Protein AF-A0A8C2N306-F1 (afdb_monomer_lite)

Foldseek 3Di:
DDDDDDDDDDDDDDDDDDDDDDDDDDDDDDDDDDDDDDDDDDDDDDDDDDDDDDDDDDDDDDDDDDDDDDDDDDDDDDDDDDDDDDDDDDDDDDDDDDDDDDDDDDDDDDDDDDDDDDDDDDDDDDDDDDDDDDDDDDDDVVVVVVVVVVVVVVVVVVVVVVVVVVVVVVVVVVVVVVVVVVVVVVVVVVVVVVVVVVVVVVVVVVVVVVVVVVVVVVVVVVVVVVVVVVVVVVVVVVVVVVVVVVVVVVVVVVVVVVVVVVVVVVVVVVVVVVVVVVVVVVVVVVVVVVVVVVVVVVVVVVVVVVVVVVVVVVVVVVVVVCVVVVDDPPDDDDPDDDDDDDDDDDDDDDDDDDDDPVVPPPPPDDPDDPPVVVVVVVVVVVVVVVVVVVVVVVVVVVVCVVCVVPVVPPDDDDDDPVVVVVVVVVVVVVVVVVVVVVVVVVVVVVVVVVVVVVVVVVVVVVVVVVVVVVVVVVVVVVVVVVVVVVVVVVVVVVVVVVVVVVVVVVVVVVVVVVVVVVVVVVD

Radius of gyration: 73.69 Å; chains: 1; bounding box: 171×88×227 Å

pLDDT: mean 71.67, std 28.39, range [26.41, 98.62]

InterPro domains:
  IPR019139 Leucine-rich repeat flightless-interacting protein 1/2 [PF09738] (101-262)
  IPR019139 Leucine-rich repeat flightless-interacting protein 1/2 [PF09738] (288-447)
  IPR019139 Leucine-rich repeat flightless-interacting protein 1/2 [PTHR19212] (65-523)

Secondary structure (DSSP, 8-state):
------------------------------------------------------------------------------------------------------------------------------------------SSHHHHHHHHHHHHHHHHHHHHHHHHHHHHHHHHHHHHHHHHHHHHHHHHHHHHHHHHHHHHHHHHHHHHHHHHHHHHHHHHHHHHHHHHHHHHHHHHHHHHHHHHHHHHHHHHHHHHHHHHHHHHHHHHHHHHHHHHHHHHHHHHHHHHHHHHHHHHHHHHHHHHHHHHHHHHHHHHHHHHHHHHTT-----------------------------TTSSSSSSSS--S-SHHHHHHHHHHHHHHHHHHHHHHHHHHHHHHHTTGGGT---S---SSHHHHHHHHHHHHHHHHHHHHHHHHHHHHHHHHHHHHHHHHHHHHHHHHHHHHHHHHHHHHHHHHHHHHHHHHHHHHHHHHHHHHHHHHHHHHHHHHHHHHHHHHTT-

Organism: Cricetulus griseus (NCBI:txid10029)

Structure (mmCIF, N/CA/C/O backbone):
data_AF-A0A8C2N306-F1
#
_entry.id   AF-A0A8C2N306-F1
#
loop_
_atom_site.group_PDB
_atom_site.id
_atom_site.type_symbol
_atom_site.label_atom_id
_atom_site.label_alt_id
_atom_site.label_comp_id
_atom_site.label_asym_id
_atom_site.label_entity_id
_atom_site.label_seq_id
_atom_site.pdbx_PDB_ins_code
_atom_site.Cartn_x
_atom_site.Cartn_y
_atom_site.Cartn_z
_atom_site.occupancy
_atom_site.B_iso_or_equiv
_atom_site.auth_seq_id
_atom_site.auth_comp_id
_atom_site.auth_asym_id
_atom_site.auth_atom_id
_atom_site.pdbx_PDB_model_num
ATOM 1 N N . THR A 1 1 ? -44.919 -49.847 46.554 1.00 37.59 1 THR A N 1
ATOM 2 C CA . THR A 1 1 ? -45.027 -50.604 45.288 1.00 37.59 1 THR A CA 1
ATOM 3 C C . THR A 1 1 ? -43.880 -50.154 44.394 1.00 37.59 1 THR A C 1
ATOM 5 O O . THR A 1 1 ? -44.003 -49.115 43.768 1.00 37.59 1 THR A O 1
ATOM 8 N N . ASN A 1 2 ? -42.654 -50.628 44.665 1.00 35.97 2 ASN A N 1
ATOM 9 C CA . ASN A 1 2 ? -41.952 -51.796 44.065 1.00 35.97 2 ASN A CA 1
ATOM 10 C C . ASN A 1 2 ? -41.670 -51.593 42.561 1.00 35.97 2 ASN A C 1
ATOM 12 O O . ASN A 1 2 ? -42.627 -51.351 41.838 1.00 35.97 2 ASN A O 1
ATOM 16 N N . GLY A 1 3 ? -40.448 -51.705 42.016 1.00 36.12 3 GLY A N 1
ATOM 17 C CA . GLY A 1 3 ? -39.119 -52.139 42.513 1.00 36.12 3 GLY A CA 1
ATOM 18 C C . GLY A 1 3 ? -37.991 -51.289 41.874 1.00 36.12 3 GLY A C 1
ATOM 19 O O . GLY A 1 3 ? -38.283 -50.514 40.968 1.00 36.12 3 GLY A O 1
ATOM 20 N N . TYR A 1 4 ? -36.759 -51.203 42.407 1.00 38.91 4 TYR A N 1
ATOM 21 C CA . TYR A 1 4 ? -35.703 -52.243 42.530 1.00 38.91 4 TYR A CA 1
ATOM 22 C C . TYR A 1 4 ? -35.424 -52.911 41.166 1.00 38.91 4 TYR A C 1
ATOM 24 O O . TYR A 1 4 ? -36.363 -53.382 40.537 1.00 38.91 4 TYR A O 1
ATOM 32 N N . ASP A 1 5 ? -34.220 -52.863 40.584 1.00 44.38 5 ASP A N 1
ATOM 33 C CA . ASP A 1 5 ? -32.917 -53.206 41.169 1.00 44.38 5 ASP A CA 1
ATOM 34 C C . ASP A 1 5 ? -31.760 -52.262 40.795 1.00 44.38 5 ASP A C 1
ATOM 36 O O . ASP A 1 5 ? -31.723 -51.661 39.721 1.00 44.38 5 ASP A O 1
ATOM 40 N N . GLY A 1 6 ? -30.785 -52.185 41.703 1.00 40.41 6 GLY A N 1
ATOM 41 C CA . GLY A 1 6 ? -29.427 -51.731 41.426 1.00 40.41 6 GLY A CA 1
ATOM 42 C C . GLY A 1 6 ? -28.458 -52.909 41.472 1.00 40.41 6 GLY A C 1
ATOM 43 O O . GLY A 1 6 ? -28.810 -53.966 41.980 1.00 40.41 6 GLY A O 1
ATOM 44 N N . ASP A 1 7 ? -27.228 -52.696 41.009 1.00 41.69 7 ASP A N 1
ATOM 45 C CA . ASP A 1 7 ? -26.086 -53.482 41.465 1.00 41.69 7 ASP A CA 1
ATOM 46 C C . ASP A 1 7 ? -24.803 -52.644 41.488 1.00 41.69 7 ASP A C 1
ATOM 48 O O . ASP A 1 7 ? -24.611 -51.691 40.732 1.00 41.69 7 ASP A O 1
ATOM 52 N N . TYR A 1 8 ? -23.982 -52.993 42.471 1.00 36.31 8 TYR A N 1
ATOM 53 C CA . TYR A 1 8 ? -22.950 -52.209 43.138 1.00 36.31 8 TYR A CA 1
ATOM 54 C C . TYR A 1 8 ? -21.519 -52.526 42.651 1.00 36.31 8 TYR A C 1
ATOM 56 O O . TYR A 1 8 ? -21.214 -53.649 42.271 1.00 36.31 8 TYR A O 1
ATOM 64 N N . CYS A 1 9 ? -20.632 -51.549 42.891 1.00 32.12 9 CYS A N 1
ATOM 65 C CA . CYS A 1 9 ? -19.217 -51.655 43.304 1.00 32.12 9 CYS A CA 1
ATOM 66 C C . CYS A 1 9 ? -18.124 -52.235 42.384 1.00 32.12 9 CYS A C 1
ATOM 68 O O . CYS A 1 9 ? -18.167 -53.378 41.947 1.00 32.12 9 CYS A O 1
ATOM 70 N N . GLY A 1 10 ? -17.001 -51.498 42.319 1.00 28.66 10 GLY A N 1
ATOM 71 C CA . GLY A 1 10 ? -15.686 -52.079 42.028 1.00 28.66 10 GLY A CA 1
ATOM 72 C C . GLY A 1 10 ? -14.566 -51.084 41.713 1.00 28.66 10 GLY A C 1
ATOM 73 O O . GLY A 1 10 ? -14.126 -51.002 40.573 1.00 28.66 10 GLY A O 1
ATOM 74 N N . SER A 1 11 ? -14.064 -50.357 42.713 1.00 34.62 11 SER A N 1
ATOM 75 C CA . SER A 1 11 ? -12.796 -49.614 42.631 1.00 34.62 11 SER A CA 1
ATOM 76 C C . SER A 1 11 ? -11.601 -50.562 42.785 1.00 34.62 11 SER A C 1
ATOM 78 O O . SER A 1 11 ? -11.575 -51.309 43.761 1.00 34.62 11 SER A O 1
ATOM 80 N N . GLN A 1 12 ? -10.575 -50.476 41.925 1.00 30.81 12 GLN A N 1
ATOM 81 C CA . GLN A 1 12 ? -9.168 -50.663 42.327 1.00 30.81 12 GLN A CA 1
ATOM 82 C C . GLN A 1 12 ? -8.164 -50.258 41.236 1.00 30.81 12 GLN A C 1
ATOM 84 O O . GLN A 1 12 ? -8.278 -50.605 40.064 1.00 30.81 12 GLN A O 1
ATOM 89 N N . SER A 1 13 ? -7.157 -49.519 41.683 1.00 35.47 13 SER A N 1
ATOM 90 C CA . SER A 1 13 ? -5.991 -48.994 40.981 1.00 35.47 13 SER A CA 1
ATOM 91 C C . SER A 1 13 ? -4.732 -49.758 41.414 1.00 35.47 13 SER A C 1
ATOM 93 O O . SER A 1 13 ? -4.629 -50.115 42.580 1.00 35.47 13 SER A O 1
ATOM 95 N N . LEU A 1 14 ? -3.766 -49.971 40.506 1.00 33.12 14 LEU A N 1
ATOM 96 C CA . LEU A 1 14 ? -2.346 -50.327 40.754 1.00 33.12 14 LEU A CA 1
ATOM 97 C C . LEU A 1 14 ? -1.600 -50.173 39.402 1.00 33.12 14 LEU A C 1
ATOM 99 O O . LEU A 1 14 ? -1.931 -50.847 38.439 1.00 33.12 14 LEU A O 1
ATOM 103 N N . SER A 1 15 ? -0.803 -49.127 39.161 1.00 31.30 15 SER A N 1
ATOM 104 C CA . SER A 1 15 ? 0.585 -48.865 39.594 1.00 31.30 15 SER A CA 1
ATOM 105 C C . SER A 1 15 ? 1.689 -49.533 38.741 1.00 31.30 15 SER A C 1
ATOM 107 O O . SER A 1 15 ? 1.980 -50.712 38.886 1.00 31.30 15 SER A O 1
ATOM 109 N N . ARG A 1 16 ? 2.379 -48.659 37.983 1.00 34.31 16 ARG A N 1
ATOM 110 C CA . ARG A 1 16 ? 3.840 -48.536 37.739 1.00 34.31 16 ARG A CA 1
ATOM 111 C C . ARG A 1 16 ? 4.634 -49.520 36.848 1.00 34.31 16 ARG A C 1
ATOM 113 O O . ARG A 1 16 ? 4.649 -50.723 37.060 1.00 34.31 16 ARG A O 1
ATOM 120 N N . ARG A 1 17 ? 5.575 -48.851 36.134 1.00 33.12 17 ARG A N 1
ATOM 121 C CA . ARG A 1 17 ? 6.998 -49.195 35.831 1.00 33.12 17 ARG A CA 1
ATOM 122 C C . ARG A 1 17 ? 7.223 -49.844 34.447 1.00 33.12 17 ARG A C 1
ATOM 124 O O . ARG A 1 17 ? 6.496 -50.752 34.107 1.00 33.12 17 ARG A O 1
ATOM 131 N N . SER A 1 18 ? 8.230 -49.543 33.614 1.00 31.22 18 SER A N 1
ATOM 132 C CA . SER A 1 18 ? 9.322 -48.547 33.501 1.00 31.22 18 SER A CA 1
ATOM 133 C C . SER A 1 18 ? 10.191 -48.925 32.283 1.00 31.22 18 SER A C 1
ATOM 135 O O . SER A 1 18 ? 10.326 -50.109 32.003 1.00 31.22 18 SER A O 1
ATOM 137 N N . GLY A 1 19 ? 10.916 -47.952 31.710 1.00 30.38 19 GLY A N 1
ATOM 138 C CA . GLY A 1 19 ? 12.207 -48.142 31.008 1.00 30.38 19 GLY A CA 1
ATOM 139 C C . GLY A 1 19 ? 12.158 -47.855 29.500 1.00 30.38 19 GLY A C 1
ATOM 140 O O . GLY A 1 19 ? 11.459 -48.549 28.784 1.00 30.38 19 GLY A O 1
ATOM 141 N N . ARG A 1 20 ? 12.706 -46.732 29.003 1.00 34.78 20 ARG A N 1
ATOM 142 C CA . ARG A 1 20 ? 14.128 -46.359 28.738 1.00 34.78 20 ARG A CA 1
ATOM 143 C C . ARG A 1 20 ? 14.681 -46.861 27.386 1.00 34.78 20 ARG A C 1
ATOM 145 O O . ARG A 1 20 ? 14.769 -48.060 27.175 1.00 34.78 20 ARG A O 1
ATOM 152 N N . GLY A 1 21 ? 15.203 -45.915 26.589 1.00 30.98 21 GLY A N 1
ATOM 153 C CA . GLY A 1 21 ? 16.166 -46.093 25.479 1.00 30.98 21 GLY A CA 1
ATOM 154 C C . GLY A 1 21 ? 15.949 -45.033 24.380 1.00 30.98 21 GLY A C 1
ATOM 155 O O . GLY A 1 21 ? 14.953 -45.120 23.683 1.00 30.98 21 GLY A O 1
ATOM 156 N N . LEU A 1 22 ? 16.602 -43.859 24.398 1.00 33.47 22 LEU A N 1
ATOM 157 C CA . LEU A 1 22 ? 17.964 -43.493 23.933 1.00 33.47 22 LEU A CA 1
ATOM 158 C C . LEU A 1 22 ? 18.145 -43.390 22.398 1.00 33.47 22 LEU A C 1
ATOM 160 O O . LEU A 1 22 ? 18.126 -44.417 21.736 1.00 33.47 22 LEU A O 1
ATOM 164 N N . LEU A 1 23 ? 18.491 -42.156 21.959 1.00 30.48 23 LEU A N 1
ATOM 165 C CA . LEU A 1 23 ? 19.370 -41.740 20.830 1.00 30.48 23 LEU A CA 1
ATOM 166 C C . LEU A 1 23 ? 18.907 -42.078 19.395 1.00 30.48 23 LEU A C 1
ATOM 168 O O . LEU A 1 23 ? 18.309 -43.115 19.177 1.00 30.48 23 LEU A O 1
ATOM 172 N N . CYS A 1 24 ? 19.239 -41.368 18.314 1.00 26.41 24 CYS A N 1
ATOM 173 C CA . CYS A 1 24 ? 19.666 -40.010 17.933 1.00 26.41 24 CYS A CA 1
ATOM 174 C C . CYS A 1 24 ? 19.729 -40.047 16.377 1.00 26.41 24 CYS A C 1
ATOM 176 O O . CYS A 1 24 ? 19.818 -41.147 15.830 1.00 26.41 24 CYS A O 1
ATOM 178 N N . SER A 1 25 ? 19.789 -38.884 15.708 1.00 30.03 25 SER A N 1
ATOM 179 C CA . SER A 1 25 ? 20.152 -38.690 14.279 1.00 30.03 25 SER A CA 1
ATOM 180 C C . SER A 1 25 ? 19.058 -39.018 13.242 1.00 30.03 25 SER A C 1
ATOM 182 O O . SER A 1 25 ? 18.367 -40.017 13.358 1.00 30.03 25 SER A O 1
ATOM 184 N N . ASP A 1 26 ? 18.856 -38.289 12.146 1.00 29.50 26 ASP A N 1
ATOM 185 C CA . ASP A 1 26 ? 19.256 -36.954 11.684 1.00 29.50 26 ASP A CA 1
ATOM 186 C C . ASP A 1 26 ? 18.447 -36.683 10.391 1.00 29.50 26 ASP A C 1
ATOM 188 O O . ASP A 1 26 ? 18.103 -37.625 9.683 1.00 29.50 26 ASP A O 1
ATOM 192 N N . LEU A 1 27 ? 18.219 -35.402 10.088 1.00 32.16 27 LEU A N 1
ATOM 193 C CA . LEU A 1 27 ? 17.987 -34.796 8.760 1.00 32.16 27 LEU A CA 1
ATOM 194 C C . LEU A 1 27 ? 16.837 -35.275 7.836 1.00 32.16 27 LEU A C 1
ATOM 196 O O . LEU A 1 27 ? 16.814 -36.391 7.332 1.00 32.16 27 LEU A O 1
ATOM 200 N N . GLY A 1 28 ? 16.012 -34.299 7.421 1.00 27.23 28 GLY A N 1
ATOM 201 C CA . GLY A 1 28 ? 15.476 -34.251 6.050 1.00 27.23 28 GLY A CA 1
ATOM 202 C C . GLY A 1 28 ? 13.967 -34.030 5.894 1.00 27.23 28 GLY A C 1
ATOM 203 O O . GLY A 1 28 ? 13.221 -34.969 5.651 1.00 27.23 28 GLY A O 1
ATOM 204 N N . LEU A 1 29 ? 13.524 -32.769 5.931 1.00 34.25 29 LEU A N 1
ATOM 205 C CA . LEU A 1 29 ? 12.382 -32.295 5.119 1.00 34.25 29 LEU A CA 1
ATOM 206 C C . LEU A 1 29 ? 12.803 -32.316 3.622 1.00 34.25 29 LEU A C 1
ATOM 208 O O . LEU A 1 29 ? 14.013 -32.232 3.397 1.00 34.25 29 LEU A O 1
ATOM 212 N N . PRO A 1 30 ? 11.904 -32.328 2.599 1.00 49.69 30 PRO A N 1
ATOM 213 C CA . PRO A 1 30 ? 10.642 -31.571 2.605 1.00 49.69 30 PRO A CA 1
ATOM 214 C C . PRO A 1 30 ? 9.452 -32.091 1.740 1.00 49.69 30 PRO A C 1
ATOM 216 O O . PRO A 1 30 ? 9.578 -32.988 0.921 1.00 49.69 30 PRO A O 1
ATOM 219 N N . SER A 1 31 ? 8.331 -31.362 1.871 1.00 31.27 31 SER A N 1
ATOM 220 C CA . SER A 1 31 ? 7.430 -30.876 0.796 1.00 31.27 31 SER A CA 1
ATOM 221 C C . SER A 1 31 ? 6.469 -31.811 0.029 1.00 31.27 31 SER A C 1
ATOM 223 O O . SER A 1 31 ? 6.867 -32.816 -0.543 1.00 31.27 31 SER A O 1
ATOM 225 N N . SER A 1 32 ? 5.247 -31.266 -0.140 1.00 29.17 32 SER A N 1
ATOM 226 C CA . SER A 1 32 ? 4.269 -31.472 -1.231 1.00 29.17 32 SER A CA 1
ATOM 227 C C . SER A 1 32 ? 3.523 -32.813 -1.236 1.00 29.17 32 SER A C 1
ATOM 229 O O . SER A 1 32 ? 4.117 -33.868 -1.112 1.00 29.17 32 SER A O 1
ATOM 231 N N . GLY A 1 33 ? 2.206 -32.904 -1.396 1.00 27.36 33 GLY A N 1
ATOM 232 C CA . GLY A 1 33 ? 1.164 -31.960 -1.788 1.00 27.36 33 GLY A CA 1
ATOM 233 C C . GLY A 1 33 ? -0.058 -32.801 -2.183 1.00 27.36 33 GLY A C 1
ATOM 234 O O . GLY A 1 33 ? 0.114 -33.884 -2.732 1.00 27.36 33 GLY A O 1
ATOM 235 N N . LEU A 1 34 ? -1.282 -32.362 -1.884 1.00 31.72 34 LEU A N 1
ATOM 236 C CA . LEU A 1 34 ? -2.524 -32.990 -2.369 1.00 31.72 34 LEU A CA 1
ATOM 237 C C . LEU A 1 34 ? -3.550 -31.861 -2.563 1.00 31.72 34 LEU A C 1
ATOM 239 O O . LEU A 1 34 ? -3.874 -31.157 -1.615 1.00 31.72 34 LEU A O 1
ATOM 243 N N . ALA A 1 35 ? -3.853 -31.454 -3.796 1.00 29.11 35 ALA A N 1
ATOM 244 C CA . ALA A 1 35 ? -4.747 -32.102 -4.762 1.00 29.11 35 ALA A CA 1
ATOM 245 C C . ALA A 1 35 ? -6.232 -31.996 -4.367 1.00 29.11 35 ALA A C 1
ATOM 247 O O . ALA A 1 35 ? -6.708 -32.619 -3.421 1.00 29.11 35 ALA A O 1
ATOM 248 N N . CYS A 1 36 ? -6.943 -31.187 -5.153 1.00 32.53 36 CYS A N 1
ATOM 249 C CA . CYS A 1 36 ? -8.373 -30.915 -5.106 1.00 32.53 36 CYS A CA 1
ATOM 250 C C . CYS A 1 36 ? -9.230 -32.131 -5.487 1.00 32.53 36 CYS A C 1
ATOM 252 O O . CYS A 1 36 ? -8.862 -32.891 -6.383 1.00 32.53 36 CYS A O 1
ATOM 254 N N . LYS A 1 37 ? -10.446 -32.206 -4.928 1.00 33.12 37 LYS A N 1
ATOM 255 C CA . LYS A 1 37 ? -11.632 -32.750 -5.612 1.00 33.12 37 LYS A CA 1
ATOM 256 C C . LYS A 1 37 ? -12.922 -32.052 -5.136 1.00 33.12 37 LYS A C 1
ATOM 258 O O . LYS A 1 37 ? -12.975 -31.641 -3.979 1.00 33.12 37 LYS A O 1
ATOM 263 N N . PRO A 1 38 ? -13.932 -31.896 -6.016 1.00 44.09 38 PRO A N 1
ATOM 264 C CA . PRO A 1 38 ? -15.070 -31.000 -5.820 1.00 44.09 38 PRO A CA 1
ATOM 265 C C . PRO A 1 38 ? -16.351 -31.748 -5.425 1.00 44.09 38 PRO A C 1
ATOM 267 O O . PRO A 1 38 ? -16.500 -32.929 -5.740 1.00 44.09 38 PRO A O 1
ATOM 270 N N . LEU A 1 39 ? -17.321 -31.036 -4.844 1.00 30.78 39 LEU A N 1
ATOM 271 C CA . LEU A 1 39 ? -18.718 -31.469 -4.826 1.00 30.78 39 LEU A CA 1
ATOM 272 C C . LEU A 1 39 ? -19.656 -30.301 -5.148 1.00 30.78 39 LEU A C 1
ATOM 274 O O . LEU A 1 39 ? -19.597 -29.228 -4.557 1.00 30.78 39 LEU A O 1
ATOM 278 N N . SER A 1 40 ? -20.499 -30.574 -6.138 1.00 32.50 40 SER A N 1
ATOM 279 C CA . SER A 1 40 ? -21.645 -29.808 -6.611 1.00 32.50 40 SER A CA 1
ATOM 280 C C . SER A 1 40 ? -22.889 -30.223 -5.820 1.00 32.50 40 SER A C 1
ATOM 282 O O . SER A 1 40 ? -23.064 -31.412 -5.552 1.00 32.50 40 SER A O 1
ATOM 284 N N . ALA A 1 41 ? -23.772 -29.267 -5.517 1.00 30.55 41 ALA A N 1
ATOM 285 C CA . ALA A 1 41 ? -25.202 -29.520 -5.349 1.00 30.55 41 ALA A CA 1
ATOM 286 C C . ALA A 1 41 ? -26.022 -28.243 -5.614 1.00 30.55 41 ALA A C 1
ATOM 288 O O . ALA A 1 41 ? -25.790 -27.194 -5.016 1.00 30.55 41 ALA A O 1
ATOM 289 N N . GLN A 1 42 ? -26.981 -28.366 -6.533 1.00 36.81 42 GLN A N 1
ATOM 290 C CA . GLN A 1 42 ? -28.068 -27.429 -6.832 1.00 36.81 42 GLN A CA 1
ATOM 291 C C . GLN A 1 42 ? -29.221 -27.555 -5.821 1.00 36.81 42 GLN A C 1
ATOM 293 O O . GLN A 1 42 ? -29.504 -28.655 -5.356 1.00 36.81 42 GLN A O 1
ATOM 298 N N . ASN A 1 43 ? -29.912 -26.434 -5.576 1.00 29.39 43 ASN A N 1
ATOM 299 C CA . ASN A 1 43 ? -31.369 -26.222 -5.392 1.00 29.39 43 ASN A CA 1
ATOM 300 C C . ASN A 1 43 ? -31.517 -24.832 -4.726 1.00 29.39 43 ASN A C 1
ATOM 302 O O . ASN A 1 43 ? -30.808 -24.545 -3.775 1.00 29.39 43 ASN A O 1
ATOM 306 N N . GLY A 1 44 ? -32.317 -23.853 -5.150 1.00 29.25 44 GLY A N 1
ATOM 307 C CA . GLY A 1 44 ? -33.588 -23.880 -5.858 1.00 29.25 44 GLY A CA 1
ATOM 308 C C . GLY A 1 44 ? -34.731 -23.651 -4.861 1.00 29.25 44 GLY A C 1
ATOM 309 O O . GLY A 1 44 ? -35.110 -24.593 -4.172 1.00 29.25 44 GLY A O 1
ATOM 310 N N . THR A 1 45 ? -35.290 -22.429 -4.814 1.00 31.55 45 THR A N 1
ATOM 311 C CA . THR A 1 45 ? -36.737 -22.075 -4.897 1.00 31.55 45 THR A CA 1
ATOM 312 C C . THR A 1 45 ? -37.182 -20.931 -3.952 1.00 31.55 45 THR A C 1
ATOM 314 O O . THR A 1 45 ? -37.107 -21.045 -2.736 1.00 31.55 45 THR A O 1
ATOM 317 N N . ARG A 1 46 ? -37.839 -19.938 -4.581 1.00 29.11 46 ARG A N 1
ATOM 318 C CA . ARG A 1 46 ? -39.097 -19.243 -4.210 1.00 29.11 46 ARG A CA 1
ATOM 319 C C . ARG A 1 46 ? -39.082 -17.817 -3.642 1.00 29.11 46 ARG A C 1
ATOM 321 O O . ARG A 1 46 ? -38.448 -17.484 -2.654 1.00 29.11 46 ARG A O 1
ATOM 328 N N . ALA A 1 47 ? -39.915 -17.033 -4.325 1.00 29.41 47 ALA A N 1
ATOM 329 C CA . ALA A 1 47 ? -40.311 -15.651 -4.136 1.00 29.41 47 ALA A CA 1
ATOM 330 C C . ALA A 1 47 ? -41.594 -15.502 -3.298 1.00 29.41 47 ALA A C 1
ATOM 332 O O . ALA A 1 47 ? -42.407 -16.429 -3.265 1.00 29.41 47 ALA A O 1
ATOM 333 N N . SER A 1 48 ? -41.786 -14.296 -2.745 1.00 27.39 48 SER A N 1
ATOM 334 C CA . SER A 1 48 ? -43.032 -13.575 -2.366 1.00 27.39 48 SER A CA 1
ATOM 335 C C . SER A 1 48 ? -42.727 -12.713 -1.130 1.00 27.39 48 SER A C 1
ATOM 337 O O . SER A 1 48 ? -41.972 -13.163 -0.282 1.00 27.39 48 SER A O 1
ATOM 339 N N . SER A 1 49 ? -43.258 -11.517 -0.876 1.00 29.66 49 SER A N 1
ATOM 340 C CA . SER A 1 49 ? -44.140 -10.584 -1.585 1.00 29.66 49 SER A CA 1
ATOM 341 C C . SER A 1 49 ? -44.444 -9.421 -0.611 1.00 29.66 49 SER A C 1
ATOM 343 O O . SER A 1 49 ? -44.597 -9.697 0.575 1.00 29.66 49 SER A O 1
ATOM 345 N N . MET A 1 50 ? -44.694 -8.218 -1.146 1.00 27.73 50 MET A N 1
ATOM 346 C CA . MET A 1 50 ? -45.698 -7.222 -0.688 1.00 27.73 50 MET A CA 1
ATOM 347 C C . MET A 1 50 ? -45.399 -6.217 0.451 1.00 27.73 50 MET A C 1
ATOM 349 O O . MET A 1 50 ? -44.801 -6.557 1.465 1.00 27.73 50 MET A O 1
ATOM 353 N N . LEU A 1 51 ? -46.018 -5.032 0.247 1.00 33.06 51 LEU A N 1
ATOM 354 C CA . LEU A 1 51 ? -46.250 -3.836 1.095 1.00 33.06 51 LEU A CA 1
ATOM 355 C C . LEU A 1 51 ? -45.133 -2.776 1.005 1.00 33.06 51 LEU A C 1
ATOM 357 O O . LEU A 1 51 ? -44.022 -3.022 1.454 1.00 33.06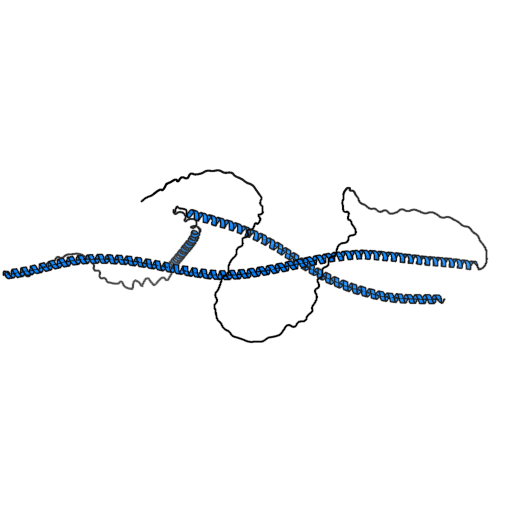 51 LEU A O 1
ATOM 361 N N . ASP A 1 52 ? -45.248 -1.639 0.304 1.00 28.72 52 ASP A N 1
ATOM 362 C CA . ASP A 1 52 ? -46.299 -0.606 0.106 1.00 28.72 52 ASP A CA 1
ATOM 363 C C . ASP A 1 52 ? -46.614 0.253 1.345 1.00 28.72 52 ASP A C 1
ATOM 365 O O . ASP A 1 52 ? -47.249 -0.232 2.274 1.00 28.72 52 ASP A O 1
ATOM 369 N N . GLU A 1 53 ? -46.119 1.503 1.333 1.00 26.80 53 GLU A N 1
ATOM 370 C CA . GLU A 1 53 ? -46.774 2.783 1.703 1.00 26.80 53 GLU A CA 1
ATOM 371 C C . GLU A 1 53 ? -45.699 3.886 1.879 1.00 26.80 53 GLU A C 1
ATOM 373 O O . GLU A 1 53 ? -44.697 3.683 2.557 1.00 26.80 53 GLU A O 1
ATOM 378 N N . SER A 1 54 ? -45.759 4.987 1.111 1.00 31.34 54 SER A N 1
ATOM 379 C CA . SER A 1 54 ? -46.317 6.307 1.510 1.00 31.34 54 SER A CA 1
ATOM 380 C C . SER A 1 54 ? -45.504 6.985 2.638 1.00 31.34 54 SER A C 1
ATOM 382 O O . SER A 1 54 ? -45.251 6.386 3.664 1.00 31.34 54 SER A O 1
ATOM 384 N N . SER A 1 55 ? -45.079 8.253 2.624 1.00 30.95 55 SER A N 1
ATOM 385 C CA . SER A 1 55 ? -45.483 9.444 1.881 1.00 30.95 55 SER A CA 1
ATOM 386 C C . SER A 1 55 ? -44.547 10.623 2.250 1.00 30.95 55 SER A C 1
ATOM 388 O O . SER A 1 55 ? -43.965 10.630 3.330 1.00 30.95 55 SER A O 1
ATOM 390 N N . LEU A 1 56 ? -44.543 11.659 1.399 1.00 32.28 56 LEU A N 1
ATOM 391 C CA . LEU A 1 56 ? -44.400 13.101 1.714 1.00 32.28 56 LEU A CA 1
ATOM 392 C C . LEU A 1 56 ? -43.054 13.685 2.199 1.00 32.28 56 LEU A C 1
ATOM 394 O O . LEU A 1 56 ? -42.656 13.507 3.337 1.00 32.28 56 LEU A O 1
ATOM 398 N N . TYR A 1 57 ? -42.447 14.520 1.342 1.00 36.12 57 TYR A N 1
ATOM 399 C CA . TYR A 1 57 ? -42.162 15.973 1.493 1.00 36.12 57 TYR A CA 1
ATOM 400 C C . TYR A 1 57 ? -41.462 16.399 0.172 1.00 36.12 57 TYR A C 1
ATOM 402 O O . TYR A 1 57 ? -40.465 15.805 -0.211 1.00 36.12 57 TYR A O 1
ATOM 410 N N . GLY A 1 58 ? -41.956 17.294 -0.695 1.00 29.95 58 GLY A N 1
ATOM 411 C CA . GLY A 1 58 ? -42.456 18.652 -0.452 1.00 29.95 58 GLY A CA 1
ATOM 412 C C . GLY A 1 58 ? -41.309 19.676 -0.610 1.00 29.95 58 GLY A C 1
ATOM 413 O O . GLY A 1 58 ? -40.780 20.130 0.387 1.00 29.95 58 GLY A O 1
ATOM 414 N N . ALA A 1 59 ? -40.741 19.869 -1.808 1.00 33.41 59 ALA A N 1
ATOM 415 C CA . ALA A 1 59 ? -40.996 20.980 -2.748 1.00 33.41 59 ALA A CA 1
ATOM 416 C C . ALA A 1 59 ? -40.225 22.319 -2.531 1.00 33.41 59 ALA A C 1
ATOM 418 O O . ALA A 1 59 ? -40.282 22.924 -1.469 1.00 33.41 59 ALA A O 1
ATOM 419 N N . ARG A 1 60 ? -39.700 22.841 -3.664 1.00 32.88 60 ARG A N 1
ATOM 420 C CA . ARG A 1 60 ? -39.473 24.257 -4.082 1.00 32.88 60 ARG A CA 1
ATOM 421 C C . ARG A 1 60 ? -38.076 24.909 -3.984 1.00 32.88 60 ARG A C 1
ATOM 423 O O . ARG A 1 60 ? -37.680 25.397 -2.933 1.00 32.88 60 ARG A O 1
ATOM 430 N N . ARG A 1 61 ? -37.512 25.140 -5.186 1.00 36.81 61 ARG A N 1
ATOM 431 C CA . ARG A 1 61 ? -36.942 26.376 -5.815 1.00 36.81 61 ARG A CA 1
ATOM 432 C C . ARG A 1 61 ? -35.682 25.984 -6.609 1.00 36.81 61 ARG A C 1
ATOM 434 O O . ARG A 1 61 ? -34.877 25.237 -6.088 1.00 36.81 61 ARG A O 1
ATOM 441 N N . GLY A 1 62 ? -35.421 26.385 -7.853 1.00 29.38 62 GLY A N 1
ATOM 442 C CA . GLY A 1 62 ? -35.995 27.408 -8.726 1.00 29.38 62 GLY A CA 1
ATOM 443 C C . GLY A 1 62 ? -34.863 28.256 -9.331 1.00 29.38 62 GLY A C 1
ATOM 444 O O . GLY A 1 62 ? -34.216 28.966 -8.573 1.00 29.38 62 GLY A O 1
ATOM 445 N N . SER A 1 63 ? -34.720 28.217 -10.668 1.00 33.88 63 SER A N 1
ATOM 446 C CA . SER A 1 63 ? -33.950 29.128 -11.556 1.00 33.88 63 SER A CA 1
ATOM 447 C C . SER A 1 63 ? -32.411 29.078 -11.524 1.00 33.88 63 SER A C 1
ATOM 449 O O . SER A 1 63 ? -31.822 28.939 -10.466 1.00 33.88 63 SER A O 1
ATOM 451 N N . ALA A 1 64 ? -31.662 29.290 -12.613 1.00 31.92 64 ALA A N 1
ATOM 452 C CA . ALA A 1 64 ? -31.935 29.397 -14.052 1.00 31.92 64 ALA A CA 1
ATOM 453 C C . ALA A 1 64 ? -30.587 29.512 -14.812 1.00 31.92 64 ALA A C 1
ATOM 455 O O . ALA A 1 64 ? -29.625 30.050 -14.274 1.00 31.92 64 ALA A O 1
ATOM 456 N N . CYS A 1 65 ? -30.621 29.117 -16.092 1.00 32.72 65 CYS A N 1
ATOM 457 C CA . CYS A 1 65 ? -29.805 29.567 -17.234 1.00 32.72 65 CYS A CA 1
ATOM 458 C C . CYS A 1 65 ? -28.321 29.172 -17.366 1.00 32.72 65 CYS A C 1
ATOM 460 O O . CYS A 1 65 ? -27.483 29.504 -16.539 1.00 32.72 65 CYS A O 1
ATOM 462 N N . GLY A 1 66 ? -27.989 28.617 -18.543 1.00 30.09 66 GLY A N 1
ATOM 463 C CA . GLY A 1 66 ? -26.618 28.609 -19.061 1.00 30.09 66 GLY A CA 1
ATOM 464 C C . GLY A 1 66 ? -26.329 27.637 -20.205 1.00 30.09 66 GLY A C 1
ATOM 465 O O . GLY A 1 66 ? -25.416 26.832 -20.092 1.00 30.09 66 GLY A O 1
ATOM 466 N N . SER A 1 67 ? -27.088 27.685 -21.299 1.00 35.75 67 SER A N 1
ATOM 467 C CA . SER A 1 67 ? -26.827 26.915 -22.521 1.00 35.75 67 SER A CA 1
ATOM 468 C C . SER A 1 67 ? -25.537 27.355 -23.233 1.00 35.75 67 SER A C 1
ATOM 470 O O . SER A 1 67 ? -25.390 28.544 -23.513 1.00 35.75 67 SER A O 1
ATOM 472 N N . ARG A 1 68 ? -24.687 26.411 -23.670 1.00 33.75 68 ARG A N 1
ATOM 473 C CA . ARG A 1 68 ? -24.092 26.415 -25.025 1.00 33.75 68 ARG A CA 1
ATOM 474 C C . ARG A 1 68 ? -23.466 25.063 -25.392 1.00 33.75 68 ARG A C 1
ATOM 476 O O . ARG A 1 68 ? -22.864 24.394 -24.565 1.00 33.75 68 ARG A O 1
ATOM 483 N N . ALA A 1 69 ? -23.708 24.691 -26.644 1.00 34.28 69 ALA A N 1
ATOM 484 C CA . ALA A 1 69 ? -23.551 23.382 -27.265 1.00 34.28 69 ALA A CA 1
ATOM 485 C C . ALA A 1 69 ? -22.099 23.002 -27.633 1.00 34.28 69 ALA A C 1
ATOM 487 O O . ALA A 1 69 ? -21.266 23.896 -27.799 1.00 34.28 69 ALA A O 1
ATOM 488 N N . PRO A 1 70 ? -21.825 21.703 -27.867 1.00 36.47 70 PRO A N 1
ATOM 489 C CA . PRO A 1 70 ? -20.669 21.234 -28.623 1.00 36.47 70 PRO A CA 1
ATOM 490 C C . PRO A 1 70 ? -21.006 21.184 -30.126 1.00 36.47 70 PRO A C 1
ATOM 492 O O . PRO A 1 70 ? -22.082 20.723 -30.503 1.00 36.47 70 PRO A O 1
ATOM 495 N N . SER A 1 71 ? -20.104 21.666 -30.986 1.00 31.30 71 SER A N 1
ATOM 496 C CA . SER A 1 71 ? -20.223 21.535 -32.443 1.00 31.30 71 SER A CA 1
ATOM 497 C C . SER A 1 71 ? -19.163 20.586 -32.980 1.00 31.30 71 SER A C 1
ATOM 499 O O . SER A 1 71 ? -17.982 20.690 -32.658 1.00 31.30 71 SER A O 1
ATOM 501 N N . GLU A 1 72 ? -19.663 19.695 -33.822 1.00 35.03 72 GLU A N 1
ATOM 502 C CA . GLU A 1 72 ? -19.041 18.639 -34.608 1.00 35.03 72 GLU A CA 1
ATOM 503 C C . GLU A 1 72 ? -18.194 19.173 -35.777 1.00 35.03 72 GLU A C 1
ATOM 505 O O . GLU A 1 72 ? -18.475 20.258 -36.285 1.00 35.03 72 GLU A O 1
ATOM 510 N N . TYR A 1 73 ? -17.233 18.361 -36.246 1.00 29.20 73 TYR A N 1
ATOM 511 C CA . TYR A 1 73 ? -17.080 17.918 -37.653 1.00 29.20 73 TYR A CA 1
ATOM 512 C C . TYR A 1 73 ? -15.981 16.823 -37.701 1.00 29.20 73 TYR A C 1
ATOM 514 O O . TYR A 1 73 ? -14.845 17.092 -37.327 1.00 29.20 73 TYR A O 1
ATOM 522 N N . SER A 1 74 ? -16.282 15.527 -37.865 1.00 31.73 74 SER A N 1
ATOM 523 C CA . SER A 1 74 ? -16.669 14.760 -39.075 1.00 31.73 74 SER A CA 1
ATOM 524 C C . SER A 1 74 ? -15.508 14.356 -40.004 1.00 31.73 74 SER A C 1
ATOM 526 O O . SER A 1 74 ? 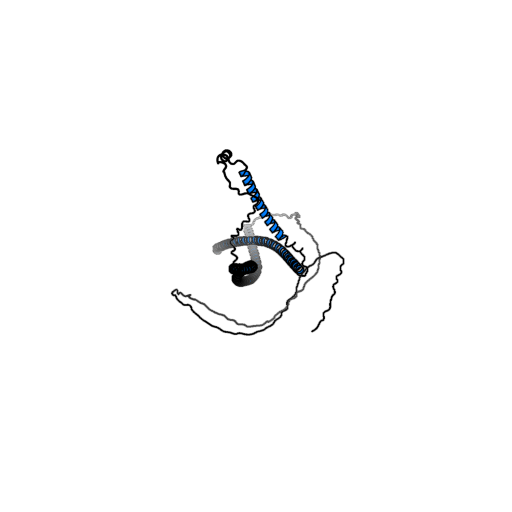-14.948 15.188 -40.716 1.00 31.73 74 SER A O 1
ATOM 528 N N . SER A 1 75 ? -15.225 13.045 -40.063 1.00 28.98 75 SER A N 1
ATOM 529 C CA . SER A 1 75 ? -15.302 12.164 -41.262 1.00 28.98 75 SER A CA 1
ATOM 530 C C . SER A 1 75 ? -14.716 10.773 -40.900 1.00 28.98 75 SER A C 1
ATOM 532 O O . SER A 1 75 ? -13.587 10.704 -40.434 1.00 28.98 75 SER A O 1
ATOM 534 N N . HIS A 1 76 ? -15.432 9.633 -40.843 1.00 32.66 76 HIS A N 1
ATOM 535 C CA . HIS A 1 76 ? -16.185 8.877 -41.872 1.00 32.66 76 HIS A CA 1
ATOM 536 C C . HIS A 1 76 ? -15.309 8.549 -43.102 1.00 32.66 76 HIS A C 1
ATOM 538 O O . HIS A 1 76 ? -14.799 9.477 -43.707 1.00 32.66 76 HIS A O 1
ATOM 544 N N . LEU A 1 77 ? -15.079 7.321 -43.593 1.00 36.25 77 LEU A N 1
ATOM 545 C CA . LEU A 1 77 ? -15.610 5.957 -43.415 1.00 36.25 77 LEU A CA 1
ATOM 546 C C . LEU A 1 77 ? -14.635 4.967 -44.118 1.00 36.25 77 LEU A C 1
ATOM 548 O O . LEU A 1 77 ? -14.055 5.341 -45.132 1.00 36.25 77 LEU A O 1
ATOM 552 N N . ASN A 1 78 ? -14.514 3.712 -43.659 1.00 26.66 78 ASN A N 1
ATOM 553 C CA . ASN A 1 78 ? -14.942 2.488 -44.381 1.00 26.66 78 ASN A CA 1
ATOM 554 C C . ASN A 1 78 ? -14.242 1.208 -43.885 1.00 26.66 78 ASN A C 1
ATOM 556 O O . ASN A 1 78 ? -13.038 1.017 -44.025 1.00 26.66 78 ASN A O 1
ATOM 560 N N . SER A 1 79 ? -15.075 0.286 -43.399 1.00 40.38 79 SER A N 1
ATOM 561 C CA . SER A 1 79 ? -14.815 -1.151 -43.312 1.00 40.38 79 SER A CA 1
ATOM 562 C C . SER A 1 79 ? -14.840 -1.804 -44.694 1.00 40.38 79 SER A C 1
ATOM 564 O O . SER A 1 79 ? -15.661 -1.442 -45.537 1.00 40.38 79 SER A O 1
ATOM 566 N N . SER A 1 80 ? -14.055 -2.866 -44.876 1.00 28.88 80 SER A N 1
ATOM 567 C CA . SER A 1 80 ? -14.469 -4.025 -45.676 1.00 28.88 80 SER A CA 1
ATOM 568 C C . SER A 1 80 ? -13.652 -5.259 -45.312 1.00 28.88 80 SER A C 1
ATOM 570 O O . SER A 1 80 ? -12.456 -5.343 -45.569 1.00 28.88 80 SER A O 1
ATOM 572 N N . SER A 1 81 ? -14.343 -6.243 -44.745 1.00 39.44 81 SER A N 1
ATOM 573 C CA . SER A 1 81 ? -13.925 -7.639 -44.717 1.00 39.44 81 SER A CA 1
ATOM 574 C C . SER A 1 81 ? -14.055 -8.249 -46.112 1.00 39.44 81 SER A C 1
ATOM 576 O O . SER A 1 81 ? -15.044 -7.991 -46.799 1.00 39.44 81 SER A O 1
ATOM 578 N N . ARG A 1 82 ? -13.143 -9.154 -46.484 1.00 38.25 82 ARG A N 1
ATOM 579 C CA . ARG A 1 82 ? -13.469 -10.313 -47.328 1.00 38.25 82 ARG A CA 1
ATOM 580 C C . ARG A 1 82 ? -12.400 -11.402 -47.232 1.00 38.25 82 ARG A C 1
ATOM 582 O O . ARG A 1 82 ? -11.224 -11.165 -47.469 1.00 38.25 82 ARG A O 1
ATOM 589 N N . ALA A 1 83 ? -12.867 -12.598 -46.893 1.00 38.22 83 ALA A N 1
ATOM 590 C CA . ALA A 1 83 ? -12.149 -13.860 -46.965 1.00 38.22 83 ALA A CA 1
ATOM 591 C C . ALA A 1 83 ? -11.898 -14.293 -48.421 1.00 38.22 83 ALA A C 1
ATOM 593 O O . ALA A 1 83 ? -12.745 -14.050 -49.279 1.00 38.22 83 ALA A O 1
ATOM 594 N N . SER A 1 84 ? -10.805 -15.023 -48.670 1.00 31.41 84 SER A N 1
ATOM 595 C CA . SER A 1 84 ? -10.790 -16.177 -49.584 1.00 31.41 84 SER A CA 1
ATOM 596 C C . SER A 1 84 ? -9.478 -16.955 -49.475 1.00 31.41 84 SER A C 1
ATOM 598 O O . SER A 1 84 ? -8.393 -16.413 -49.656 1.00 31.41 84 SER A O 1
ATOM 600 N N . SER A 1 85 ? -9.621 -18.259 -49.265 1.00 37.62 85 SER A N 1
ATOM 601 C CA . SER A 1 85 ? -8.614 -19.308 -49.406 1.00 37.62 85 SER A CA 1
ATOM 602 C C . SER A 1 85 ? -8.034 -19.397 -50.824 1.00 37.62 85 SER A C 1
ATOM 604 O O . SER A 1 85 ? -8.751 -19.143 -51.794 1.00 37.62 85 SER A O 1
ATOM 606 N N . ARG A 1 86 ? -6.778 -19.860 -50.925 1.00 38.66 86 ARG A N 1
ATOM 607 C CA . ARG A 1 86 ? -6.194 -20.720 -51.985 1.00 38.66 86 ARG A CA 1
ATOM 608 C C . ARG A 1 86 ? -4.721 -20.983 -51.623 1.00 38.66 86 ARG A C 1
ATOM 610 O O . ARG A 1 86 ? -3.938 -20.052 -51.555 1.00 38.66 86 ARG A O 1
ATOM 617 N N . ALA A 1 87 ? -4.398 -22.158 -51.089 1.00 32.75 87 ALA A N 1
ATOM 618 C CA . ALA A 1 87 ? -4.075 -23.397 -51.806 1.00 32.75 87 ALA A CA 1
ATOM 619 C C . ALA A 1 87 ? -2.634 -23.419 -52.349 1.00 32.75 87 ALA A C 1
ATOM 621 O O . ALA A 1 87 ? -2.250 -22.637 -53.212 1.00 32.75 87 ALA A O 1
ATOM 622 N N . SER A 1 88 ? -1.884 -24.371 -51.802 1.00 33.59 88 SER A N 1
ATOM 623 C CA . SER A 1 88 ? -0.538 -24.821 -52.129 1.00 33.59 88 SER A CA 1
ATOM 624 C C . SER A 1 88 ? -0.293 -25.059 -53.624 1.00 33.59 88 SER A C 1
ATOM 626 O O . SER A 1 88 ? -1.171 -25.560 -54.321 1.00 33.59 88 SER A O 1
ATOM 628 N N . SER A 1 89 ? 0.951 -24.873 -54.076 1.00 31.11 89 SER A N 1
ATOM 629 C CA . SER A 1 89 ? 1.541 -25.770 -55.077 1.00 31.11 89 SER A CA 1
ATOM 630 C C . SER A 1 89 ? 3.064 -25.786 -54.983 1.00 31.11 89 SER A C 1
ATOM 632 O O . SER A 1 89 ? 3.732 -24.761 -55.061 1.00 31.11 89 SER A O 1
ATOM 634 N N . ALA A 1 90 ? 3.568 -27.004 -54.825 1.00 35.06 90 ALA A N 1
ATOM 635 C CA . ALA A 1 90 ? 4.951 -27.414 -54.693 1.00 35.06 90 ALA A CA 1
ATOM 636 C C . ALA A 1 90 ? 5.778 -27.288 -55.986 1.00 35.06 90 ALA A C 1
ATOM 638 O O . ALA A 1 90 ? 5.255 -27.476 -57.085 1.00 35.06 90 ALA A O 1
ATOM 639 N N . ARG A 1 91 ? 7.088 -27.075 -55.805 1.00 36.97 91 ARG A N 1
ATOM 640 C CA . ARG A 1 91 ? 8.256 -27.602 -56.557 1.00 36.97 91 ARG A CA 1
ATOM 641 C C . ARG A 1 91 ? 9.487 -26.872 -55.984 1.00 36.97 91 ARG A C 1
ATOM 643 O O . ARG A 1 91 ? 9.470 -25.654 -55.963 1.00 36.97 91 ARG A O 1
ATOM 650 N N . ALA A 1 92 ? 10.561 -27.475 -55.489 1.00 31.31 92 ALA A N 1
ATOM 651 C CA . ALA A 1 92 ? 11.000 -28.858 -55.413 1.00 31.31 92 ALA A CA 1
ATOM 652 C C . ALA A 1 92 ? 11.971 -29.013 -54.214 1.00 31.31 92 ALA A C 1
ATOM 654 O O . ALA A 1 92 ? 12.662 -28.071 -53.838 1.00 31.31 92 ALA A O 1
ATOM 655 N N . SER A 1 93 ? 11.957 -30.209 -53.630 1.00 33.16 93 SER A N 1
ATOM 656 C CA . SER A 1 93 ? 12.780 -30.785 -52.551 1.00 33.16 93 SER A CA 1
ATOM 657 C C . SER A 1 93 ? 14.295 -30.874 -52.869 1.00 33.16 93 SER A C 1
ATOM 659 O O . SER A 1 93 ? 14.654 -30.653 -54.024 1.00 33.16 93 SER A O 1
ATOM 661 N N . PRO A 1 94 ? 15.166 -31.432 -51.990 1.00 44.16 94 PRO A N 1
ATOM 662 C CA . PRO A 1 94 ? 15.220 -31.406 -50.521 1.00 44.16 94 PRO A CA 1
ATOM 663 C C . PRO A 1 94 ? 16.629 -31.111 -49.934 1.00 44.16 94 PRO A C 1
ATOM 665 O O . PRO A 1 94 ? 17.661 -31.158 -50.596 1.00 44.16 94 PRO A O 1
ATOM 668 N N . VAL A 1 95 ? 16.598 -30.895 -48.619 1.00 32.72 95 VAL A N 1
ATOM 669 C CA . VAL A 1 95 ? 17.616 -31.103 -47.576 1.00 32.72 95 VAL A CA 1
ATOM 670 C C . VAL A 1 95 ? 18.420 -32.411 -47.715 1.00 32.72 95 VAL A C 1
ATOM 672 O O . VAL A 1 95 ? 17.829 -33.460 -47.963 1.00 32.72 95 VAL A O 1
ATOM 675 N N . VAL A 1 96 ? 19.725 -32.361 -47.406 1.00 36.19 96 VAL A N 1
ATOM 676 C CA . VAL A 1 96 ? 20.422 -33.410 -46.634 1.00 36.19 96 VAL A CA 1
ATOM 677 C C . VAL A 1 96 ? 21.261 -32.738 -45.545 1.00 36.19 96 VAL A C 1
ATOM 679 O O . VAL A 1 96 ? 22.182 -31.971 -45.819 1.00 36.19 96 VAL A O 1
ATOM 682 N N . GLU A 1 97 ? 20.882 -33.040 -44.312 1.00 38.62 97 GLU A N 1
ATOM 683 C CA . GLU A 1 97 ? 21.628 -32.882 -43.071 1.00 38.62 97 GLU A CA 1
ATOM 684 C C . GLU A 1 97 ? 22.328 -34.229 -42.789 1.00 38.62 97 GLU A C 1
ATOM 686 O O . GLU A 1 97 ? 21.692 -35.258 -42.987 1.00 38.62 97 GLU A O 1
ATOM 691 N N . GLU A 1 98 ? 23.602 -34.234 -42.377 1.00 29.27 98 GLU A N 1
ATOM 692 C CA . GLU A 1 98 ? 24.188 -35.092 -41.314 1.00 29.27 98 GLU A CA 1
ATOM 693 C C . GLU A 1 98 ? 25.733 -35.089 -41.370 1.00 29.27 98 GLU A C 1
ATOM 695 O O . GLU A 1 98 ? 26.338 -35.686 -42.252 1.00 29.27 98 GLU A O 1
ATOM 700 N N . ARG A 1 99 ? 26.348 -34.323 -40.452 1.00 36.22 99 ARG A N 1
ATOM 701 C CA . ARG A 1 99 ? 27.130 -34.761 -39.264 1.00 36.22 99 ARG A CA 1
ATOM 702 C C . ARG A 1 99 ? 28.210 -35.897 -39.387 1.00 36.22 99 ARG A C 1
ATOM 704 O O . ARG A 1 99 ? 28.376 -36.483 -40.441 1.00 36.22 99 ARG A O 1
ATOM 711 N N . PRO A 1 100 ? 29.048 -36.150 -38.351 1.00 59.53 100 PRO A N 1
ATOM 712 C CA . PRO A 1 100 ? 30.473 -35.785 -38.279 1.00 59.53 100 PRO A CA 1
ATOM 713 C C . PRO A 1 100 ? 31.423 -36.995 -38.063 1.00 59.53 100 PRO A C 1
ATOM 715 O O . PRO A 1 100 ? 30.970 -38.130 -37.991 1.00 59.53 100 PRO A O 1
ATOM 718 N N . ASP A 1 101 ? 32.735 -36.734 -37.931 1.00 30.17 101 ASP A N 1
ATOM 719 C CA . ASP A 1 101 ? 33.644 -37.268 -36.884 1.00 30.17 101 ASP A CA 1
ATOM 720 C C . ASP A 1 101 ? 35.079 -37.588 -37.353 1.00 30.17 101 ASP A C 1
ATOM 722 O O . ASP A 1 101 ? 35.288 -38.170 -38.416 1.00 30.17 101 ASP A O 1
ATOM 726 N N . LYS A 1 102 ? 36.015 -37.319 -36.418 1.00 37.88 102 LYS A N 1
ATOM 727 C CA . LYS A 1 102 ? 37.358 -37.914 -36.209 1.00 37.88 102 LYS A CA 1
ATOM 728 C C . LYS A 1 102 ? 38.521 -37.427 -37.092 1.00 37.88 102 LYS A C 1
ATOM 730 O O . LYS A 1 102 ? 38.403 -37.369 -38.303 1.00 37.88 102 LYS A O 1
ATOM 735 N N . ASP A 1 103 ? 39.739 -37.182 -36.601 1.00 29.55 103 ASP A N 1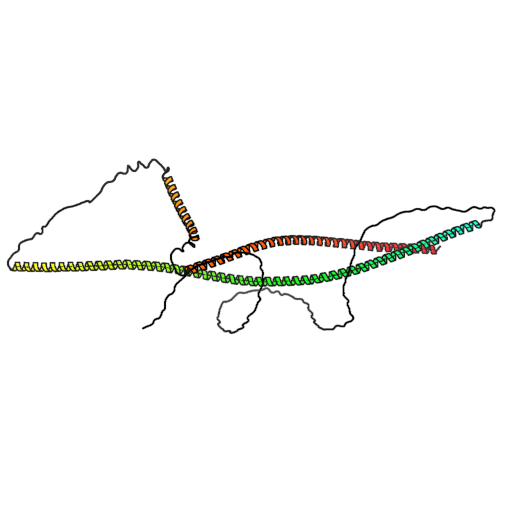
ATOM 736 C CA . ASP A 1 103 ? 40.325 -37.048 -35.254 1.00 29.55 103 ASP A CA 1
ATOM 737 C C . ASP A 1 103 ? 41.853 -36.812 -35.431 1.00 29.55 103 ASP A C 1
ATOM 739 O O . ASP A 1 103 ? 42.424 -37.393 -36.352 1.00 29.55 103 ASP A O 1
ATOM 743 N N . PHE A 1 104 ? 42.497 -36.062 -34.513 1.00 31.17 104 PHE A N 1
ATOM 744 C CA . PHE A 1 104 ? 43.956 -36.025 -34.192 1.00 31.17 104 PHE A CA 1
ATOM 745 C C . PHE A 1 104 ? 44.962 -35.578 -35.296 1.00 31.17 104 PHE A C 1
ATOM 747 O O . PHE A 1 104 ? 44.788 -35.849 -36.471 1.00 31.17 104 PHE A O 1
ATOM 754 N N . THR A 1 105 ? 46.087 -34.875 -35.091 1.00 36.16 105 THR A N 1
ATOM 755 C CA . THR A 1 105 ? 47.033 -34.576 -33.983 1.00 36.16 105 THR A CA 1
ATOM 756 C C . THR A 1 105 ? 47.892 -33.390 -34.491 1.00 36.16 105 THR A C 1
ATOM 758 O O . THR A 1 105 ? 48.215 -33.342 -35.672 1.00 36.16 105 THR A O 1
ATOM 761 N N . GLU A 1 106 ? 48.107 -32.316 -33.732 1.00 32.53 106 GLU A N 1
ATOM 762 C CA . GLU A 1 106 ? 49.316 -32.021 -32.931 1.00 32.53 106 GLU A CA 1
ATOM 763 C C . GLU A 1 106 ? 50.653 -31.777 -33.690 1.00 32.53 106 GLU A C 1
ATOM 765 O O . GLU A 1 106 ? 51.126 -32.621 -34.444 1.00 32.53 106 GLU A O 1
ATOM 770 N N . LYS A 1 107 ? 51.311 -30.661 -33.303 1.00 37.81 107 LYS A N 1
ATOM 771 C CA . LYS A 1 107 ? 52.675 -30.140 -33.603 1.00 37.81 107 LYS A CA 1
ATOM 772 C C . LYS A 1 107 ? 52.789 -29.274 -34.868 1.00 37.81 107 LYS A C 1
ATOM 774 O O . LYS A 1 107 ? 52.314 -29.645 -35.922 1.00 37.81 107 LYS A O 1
ATOM 779 N N . GLY A 1 108 ? 53.438 -28.109 -34.883 1.00 29.61 108 GLY A N 1
ATOM 780 C CA . GLY A 1 108 ? 54.245 -27.385 -33.902 1.00 29.61 108 GLY A CA 1
ATOM 781 C C . GLY A 1 108 ? 55.139 -26.357 -34.630 1.00 29.61 108 GLY A C 1
ATOM 782 O O . GLY A 1 108 ? 55.475 -26.551 -35.790 1.00 29.61 108 GLY A O 1
ATOM 783 N N . SER A 1 109 ? 55.551 -25.311 -33.905 1.00 30.55 109 SER A N 1
ATOM 784 C CA . SER A 1 109 ? 56.720 -24.431 -34.138 1.00 30.55 109 SER A CA 1
ATOM 785 C C . SER A 1 109 ? 56.808 -23.478 -35.351 1.00 30.55 109 SER A C 1
ATOM 787 O O . SER A 1 109 ? 57.148 -23.862 -36.459 1.00 30.55 109 SER A O 1
ATOM 789 N N . ARG A 1 110 ? 56.671 -22.177 -35.043 1.00 42.06 110 ARG A N 1
ATOM 790 C CA . ARG A 1 110 ? 57.756 -21.163 -34.974 1.00 42.06 110 ARG A CA 1
ATOM 791 C C . ARG A 1 110 ? 58.791 -21.030 -36.123 1.00 42.06 110 ARG A C 1
ATOM 793 O O . ARG A 1 110 ? 59.621 -21.909 -36.312 1.00 42.06 110 ARG A O 1
ATOM 800 N N . ASN A 1 111 ? 58.864 -19.780 -36.617 1.00 29.91 111 ASN A N 1
ATOM 801 C CA . ASN A 1 111 ? 60.042 -18.937 -36.941 1.00 29.91 111 ASN A CA 1
ATOM 802 C C . ASN A 1 111 ? 60.358 -18.589 -38.419 1.00 29.91 111 ASN A C 1
ATOM 804 O O . ASN A 1 111 ? 60.528 -19.448 -39.273 1.00 29.91 111 ASN A O 1
ATOM 808 N N . MET A 1 112 ? 60.526 -17.270 -38.630 1.00 37.12 112 MET A N 1
ATOM 809 C CA . MET A 1 112 ? 61.289 -16.549 -39.679 1.00 37.12 112 MET A CA 1
ATOM 810 C C . MET A 1 112 ? 62.751 -17.051 -39.791 1.00 37.12 112 MET A C 1
ATOM 812 O O . MET A 1 112 ? 63.227 -17.609 -38.797 1.00 37.12 112 MET A O 1
ATOM 816 N N . PRO A 1 113 ? 63.505 -16.843 -40.907 1.00 43.75 113 PRO A N 1
ATOM 817 C CA . PRO A 1 113 ? 64.253 -15.582 -41.189 1.00 43.75 113 PRO A CA 1
ATOM 818 C C . PRO A 1 113 ? 64.457 -15.249 -42.703 1.00 43.75 113 PRO A C 1
ATOM 820 O O . PRO A 1 113 ? 64.208 -16.079 -43.567 1.00 43.75 113 PRO A O 1
ATOM 823 N N . SER A 1 114 ? 64.640 -13.977 -43.099 1.00 33.38 114 SER A N 1
ATOM 824 C CA . SER A 1 114 ? 65.904 -13.275 -43.468 1.00 33.38 114 SER A CA 1
ATOM 825 C C . SER A 1 114 ? 66.901 -14.039 -44.363 1.00 33.38 114 SER A C 1
ATOM 827 O O . SER A 1 114 ? 67.177 -15.196 -44.089 1.00 33.38 114 SER A O 1
ATOM 829 N N . LEU A 1 115 ? 67.461 -13.369 -45.390 1.00 35.44 115 LEU A N 1
ATOM 830 C CA . LEU A 1 115 ? 68.891 -13.362 -45.769 1.00 35.44 115 LEU A CA 1
ATOM 831 C C . LEU A 1 115 ? 69.160 -12.393 -46.948 1.00 35.44 115 LEU A C 1
ATOM 833 O O . LEU A 1 115 ? 68.375 -12.296 -47.888 1.00 35.44 115 LEU A O 1
ATOM 837 N N . SER A 1 116 ? 70.307 -11.709 -46.883 1.00 30.39 116 SER A N 1
ATOM 838 C CA . SER A 1 116 ? 70.884 -10.821 -47.906 1.00 30.39 116 SER A CA 1
ATOM 839 C C . SER A 1 116 ? 72.160 -11.421 -48.522 1.00 30.39 116 SER A C 1
ATOM 841 O O . SER A 1 116 ? 72.854 -12.180 -47.854 1.00 30.39 116 SER A O 1
ATOM 843 N N . ALA A 1 117 ? 72.501 -10.913 -49.717 1.00 34.00 117 ALA A N 1
ATOM 844 C CA . ALA A 1 117 ? 73.836 -10.695 -50.312 1.00 34.00 117 ALA A CA 1
ATOM 845 C C . ALA A 1 117 ? 74.688 -11.878 -50.838 1.00 34.00 117 ALA A C 1
ATOM 847 O O . ALA A 1 117 ? 75.127 -12.731 -50.076 1.00 34.00 117 ALA A O 1
ATOM 848 N N . ALA A 1 118 ? 75.082 -11.789 -52.123 1.00 35.41 118 ALA A N 1
ATOM 849 C CA . ALA A 1 118 ? 76.439 -12.098 -52.601 1.00 35.41 118 ALA A CA 1
ATOM 850 C C . ALA A 1 118 ? 76.742 -11.493 -53.998 1.00 35.41 118 ALA A C 1
ATOM 852 O O . ALA A 1 118 ? 75.888 -11.415 -54.876 1.00 35.41 118 ALA A O 1
ATOM 853 N N . THR A 1 119 ? 78.000 -11.082 -54.134 1.00 33.69 119 THR A N 1
ATOM 854 C CA . THR A 1 119 ? 78.762 -10.392 -55.193 1.00 33.69 119 THR A CA 1
ATOM 855 C C . THR A 1 119 ? 79.276 -11.324 -56.306 1.00 33.69 119 THR A C 1
ATOM 857 O O . THR A 1 119 ? 79.683 -12.420 -55.952 1.00 33.69 119 THR A O 1
ATOM 860 N N . LEU A 1 120 ? 79.415 -10.863 -57.569 1.00 38.66 120 LEU A N 1
ATOM 861 C CA . LEU A 1 120 ? 80.443 -11.242 -58.588 1.00 38.66 120 LEU A CA 1
ATOM 862 C C . LEU A 1 120 ? 80.490 -10.116 -59.663 1.00 38.66 120 LEU A C 1
ATOM 864 O O . LEU A 1 120 ? 79.434 -9.699 -60.118 1.00 38.66 120 LEU A O 1
ATOM 868 N N . ALA A 1 121 ? 81.584 -9.394 -59.945 1.00 32.34 121 ALA A N 1
ATOM 869 C CA . ALA A 1 121 ? 82.883 -9.716 -60.568 1.00 32.34 121 ALA A CA 1
ATOM 870 C C . ALA A 1 121 ? 82.944 -9.446 -62.098 1.00 32.34 121 ALA A C 1
ATOM 872 O O . ALA A 1 121 ? 82.010 -9.700 -62.847 1.00 32.34 121 ALA A O 1
ATOM 873 N N . SER A 1 122 ? 84.083 -8.875 -62.500 1.00 31.62 122 SER A N 1
ATOM 874 C CA . SER A 1 122 ? 84.460 -8.205 -63.757 1.00 31.62 122 SER A CA 1
ATOM 875 C C . SER A 1 122 ? 84.942 -9.141 -64.878 1.00 31.62 122 SER A C 1
ATOM 877 O O . SER A 1 122 ? 85.655 -10.088 -64.565 1.00 31.62 122 SER A O 1
ATOM 879 N N . LEU A 1 123 ? 84.669 -8.801 -66.152 1.00 39.91 123 LEU A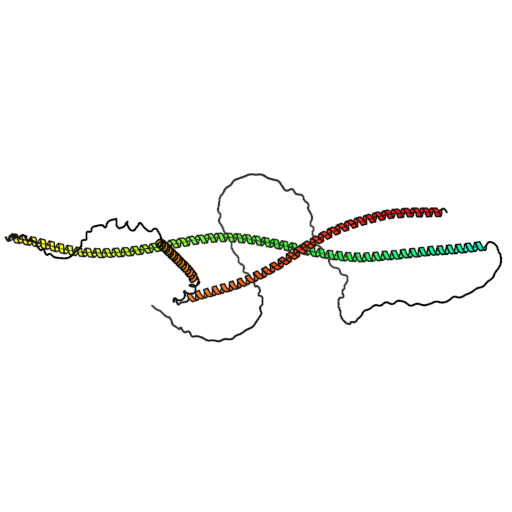 N 1
ATOM 880 C CA . LEU A 1 123 ? 85.426 -9.114 -67.392 1.00 39.91 123 LEU A CA 1
ATOM 881 C C . LEU A 1 123 ? 85.041 -8.012 -68.418 1.00 39.91 123 LEU A C 1
ATOM 883 O O . LEU A 1 123 ? 83.870 -7.667 -68.499 1.00 39.91 123 LEU A O 1
ATOM 887 N N . GLY A 1 124 ? 85.891 -7.329 -69.189 1.00 32.88 124 GLY A N 1
ATOM 888 C CA . GLY A 1 124 ? 87.115 -7.727 -69.886 1.00 32.88 124 GLY A CA 1
ATOM 889 C C . GLY A 1 124 ? 86.866 -7.558 -71.396 1.00 32.88 124 GLY A C 1
ATOM 890 O O . GLY A 1 124 ? 86.122 -8.340 -71.976 1.00 32.88 124 GLY A O 1
ATOM 891 N N . GLY A 1 125 ? 87.411 -6.502 -72.014 1.00 41.88 125 GLY A N 1
ATOM 892 C CA . GLY A 1 125 ? 87.151 -6.137 -73.415 1.00 41.88 125 GLY A CA 1
ATOM 893 C C . GLY A 1 125 ? 88.052 -6.805 -74.464 1.00 41.88 125 GLY A C 1
ATOM 894 O O . GLY A 1 125 ? 89.064 -7.398 -74.126 1.00 41.88 125 GLY A O 1
ATOM 895 N N . THR A 1 126 ? 87.688 -6.634 -75.741 1.00 28.62 126 THR A N 1
ATOM 896 C CA . THR A 1 126 ? 88.506 -6.584 -76.985 1.00 28.62 126 THR A CA 1
ATOM 897 C C . THR A 1 126 ? 87.623 -5.833 -78.016 1.00 28.62 126 THR A C 1
ATOM 899 O O . THR A 1 126 ? 86.415 -5.775 -77.814 1.00 28.62 126 THR A O 1
ATOM 902 N N . SER A 1 127 ? 88.028 -5.158 -79.094 1.00 32.59 127 SER A N 1
ATOM 903 C CA . SER A 1 127 ? 89.083 -5.323 -80.103 1.00 32.59 127 SER A CA 1
ATOM 904 C C . SER A 1 127 ? 88.959 -4.069 -81.010 1.00 32.59 127 SER A C 1
ATOM 906 O O . SER A 1 127 ? 87.845 -3.718 -81.377 1.00 32.59 127 SER A O 1
ATOM 908 N N . SER A 1 128 ? 89.958 -3.203 -81.204 1.00 38.34 128 SER A N 1
ATOM 909 C CA . SER A 1 128 ? 91.127 -3.273 -82.105 1.00 38.34 128 SER A CA 1
ATOM 910 C C . SER A 1 128 ? 91.002 -2.340 -83.328 1.00 38.34 128 SER A C 1
ATOM 912 O O . SER A 1 128 ? 89.925 -2.004 -83.801 1.00 38.34 128 SER A O 1
ATOM 914 N N . ARG A 1 129 ? 92.174 -1.881 -83.771 1.00 40.75 129 ARG A N 1
ATOM 915 C CA . ARG A 1 129 ? 92.532 -0.696 -84.566 1.00 40.75 129 ARG A CA 1
ATOM 916 C C . ARG A 1 129 ? 92.878 -1.084 -86.014 1.00 40.75 129 ARG A C 1
ATOM 918 O O . ARG A 1 129 ? 93.641 -2.028 -86.200 1.00 40.75 129 ARG A O 1
ATOM 925 N N . ARG A 1 130 ? 92.467 -0.278 -87.002 1.00 43.06 130 ARG A N 1
ATOM 926 C CA . ARG A 1 130 ? 93.163 0.088 -88.274 1.00 43.06 130 ARG A CA 1
ATOM 927 C C . ARG A 1 130 ? 92.196 0.999 -89.055 1.00 43.06 130 ARG A C 1
ATOM 929 O O . ARG A 1 130 ? 91.014 0.707 -89.054 1.00 43.06 130 ARG A O 1
ATOM 936 N N . GLY A 1 131 ? 92.546 2.115 -89.687 1.00 34.81 131 GLY A N 1
ATOM 937 C CA . GLY A 1 131 ? 93.824 2.655 -90.150 1.00 34.81 131 GLY A CA 1
ATOM 938 C C . GLY A 1 131 ? 93.681 3.040 -91.634 1.00 34.81 131 GLY A C 1
ATOM 939 O O . GLY A 1 131 ? 93.208 2.208 -92.399 1.00 34.81 131 GLY A O 1
ATOM 940 N N . SER A 1 132 ? 94.147 4.246 -91.996 1.00 39.22 132 SER A N 1
ATOM 941 C CA . SER A 1 132 ? 94.191 4.888 -93.334 1.00 39.22 132 SER A CA 1
ATOM 942 C C . SER A 1 132 ? 92.886 5.543 -93.804 1.00 39.22 132 SER A C 1
ATOM 944 O O . SER A 1 132 ? 91.825 4.952 -93.697 1.00 39.22 132 SER A O 1
ATOM 946 N N . GLY A 1 133 ? 92.864 6.769 -94.322 1.00 37.06 133 GLY A N 1
ATOM 947 C CA . GLY A 1 133 ? 93.935 7.583 -94.892 1.00 37.06 133 GLY A CA 1
ATOM 948 C C . GLY A 1 133 ? 93.475 8.052 -96.272 1.00 37.06 133 GLY A C 1
ATOM 949 O O . GLY A 1 133 ? 93.349 7.225 -97.166 1.00 37.06 133 GLY A O 1
ATOM 950 N N . ASP A 1 134 ? 93.266 9.365 -96.384 1.00 31.64 134 ASP A N 1
ATOM 951 C CA . ASP A 1 134 ? 93.451 10.175 -97.593 1.00 31.64 134 ASP A CA 1
ATOM 952 C C . ASP A 1 134 ? 92.285 10.365 -98.601 1.00 31.64 134 ASP A C 1
ATOM 954 O O . ASP A 1 134 ? 91.915 9.491 -99.376 1.00 31.64 134 ASP A O 1
ATOM 958 N N . THR A 1 135 ? 91.847 11.638 -98.657 1.00 35.03 135 THR A N 1
ATOM 959 C CA . THR A 1 135 ? 91.767 12.466 -99.886 1.00 35.03 135 THR A CA 1
ATOM 960 C C . THR A 1 135 ? 90.398 12.696 -100.562 1.00 35.03 135 THR A C 1
ATOM 962 O O . THR A 1 135 ? 89.911 11.917 -101.368 1.00 35.03 135 THR A O 1
ATOM 965 N N . SER A 1 136 ? 89.848 13.881 -100.248 1.00 41.53 136 SER A N 1
ATOM 966 C CA . SER A 1 136 ? 89.150 14.859 -101.113 1.00 41.53 136 SER A CA 1
ATOM 967 C C . SER A 1 136 ? 88.046 14.407 -102.084 1.00 41.53 136 SER A C 1
ATOM 969 O O . SER A 1 136 ? 88.348 14.014 -103.207 1.00 41.53 136 SER A O 1
ATOM 971 N N . ILE A 1 137 ? 86.777 14.658 -101.716 1.00 39.81 137 ILE A N 1
ATOM 972 C CA . ILE A 1 137 ? 85.654 14.994 -102.629 1.00 39.81 137 ILE A CA 1
ATOM 973 C C . ILE A 1 137 ? 84.477 15.583 -101.813 1.00 39.81 137 ILE A C 1
ATOM 975 O O . ILE A 1 137 ? 83.840 14.893 -101.027 1.00 39.81 137 ILE A O 1
ATOM 979 N N . SER A 1 138 ? 84.386 16.915 -101.747 1.00 42.53 138 SER A N 1
ATOM 980 C CA . SER A 1 138 ? 83.302 17.761 -102.293 1.00 42.53 138 SER A CA 1
ATOM 981 C C . SER A 1 138 ? 81.897 17.599 -101.672 1.00 42.53 138 SER A C 1
ATOM 983 O O . SER A 1 138 ? 81.106 16.787 -102.131 1.00 42.53 138 SER A O 1
ATOM 985 N N . MET A 1 139 ? 81.591 18.451 -100.682 1.00 52.78 139 MET A N 1
ATOM 986 C CA . MET A 1 139 ? 80.288 19.052 -100.300 1.00 52.78 139 MET A CA 1
ATOM 987 C C . MET A 1 139 ? 79.028 18.184 -100.035 1.00 52.78 139 MET A C 1
ATOM 989 O O . MET A 1 139 ? 78.126 18.697 -99.379 1.00 52.78 139 MET A O 1
ATOM 993 N N . ASP A 1 140 ? 78.958 16.904 -100.416 1.00 52.28 140 ASP A N 1
ATOM 994 C CA . ASP A 1 140 ? 77.733 16.074 -100.305 1.00 52.28 140 ASP A CA 1
ATOM 995 C C . ASP A 1 140 ? 77.706 15.112 -99.093 1.00 52.28 140 ASP A C 1
ATOM 997 O O . ASP A 1 140 ? 76.652 14.640 -98.668 1.00 52.28 140 ASP A O 1
ATOM 1001 N N . THR A 1 141 ? 78.847 14.842 -98.452 1.00 55.38 141 THR A N 1
ATOM 1002 C CA . THR A 1 141 ? 78.917 13.948 -97.274 1.00 55.38 141 THR A CA 1
ATOM 1003 C C . THR A 1 141 ? 78.518 14.637 -95.964 1.00 55.38 141 THR A C 1
ATOM 1005 O O . THR A 1 141 ? 78.010 13.993 -95.047 1.00 55.38 141 THR A O 1
ATOM 1008 N N . GLU A 1 142 ? 78.673 15.960 -95.876 1.00 61.34 142 GLU A N 1
ATOM 1009 C CA . GLU A 1 142 ? 78.263 16.760 -94.714 1.00 61.34 142 GLU A CA 1
ATOM 1010 C C . GLU A 1 142 ? 76.740 16.975 -94.645 1.00 61.34 142 GLU A C 1
ATOM 1012 O O . GLU A 1 142 ? 76.187 17.173 -93.560 1.00 61.34 142 GLU A O 1
ATOM 1017 N N . ALA A 1 143 ? 76.046 16.912 -95.786 1.00 63.38 143 ALA A N 1
ATOM 1018 C CA . ALA A 1 143 ? 74.585 16.885 -95.847 1.00 63.38 143 ALA A CA 1
ATOM 1019 C C . ALA A 1 143 ? 74.038 15.524 -95.377 1.00 63.38 143 ALA A C 1
ATOM 1021 O O . ALA A 1 143 ? 73.219 15.481 -94.465 1.00 63.38 143 ALA A O 1
ATOM 1022 N N . SER A 1 144 ? 74.591 14.413 -95.876 1.00 67.50 144 SER A N 1
ATOM 1023 C CA . SER A 1 144 ? 74.184 13.058 -95.468 1.00 67.50 144 SER A CA 1
ATOM 1024 C C . SER A 1 144 ? 74.418 12.775 -93.974 1.00 67.50 144 SER A C 1
ATOM 1026 O O . SER A 1 144 ? 73.572 12.182 -93.307 1.00 67.50 144 SER A O 1
ATOM 1028 N N . ILE A 1 145 ? 75.523 13.258 -93.391 1.00 71.19 145 ILE A N 1
ATOM 1029 C CA . ILE A 1 145 ? 75.773 13.133 -91.942 1.00 71.19 145 ILE A CA 1
ATOM 1030 C C . ILE A 1 145 ? 74.775 13.967 -91.119 1.00 71.19 145 ILE A C 1
ATOM 1032 O O . ILE A 1 145 ? 74.428 13.566 -90.006 1.00 71.19 145 ILE A O 1
ATOM 1036 N N . ARG A 1 146 ? 74.307 15.113 -91.635 1.00 77.81 146 ARG A N 1
ATOM 1037 C CA . ARG A 1 146 ? 73.248 15.907 -90.990 1.00 77.81 146 ARG A CA 1
ATOM 1038 C C . ARG A 1 146 ? 71.894 15.206 -91.075 1.00 77.81 146 ARG A C 1
ATOM 1040 O O . ARG A 1 146 ? 71.263 15.040 -90.039 1.00 77.81 146 ARG A O 1
ATOM 1047 N N . GLU A 1 147 ? 71.522 14.678 -92.236 1.00 77.94 147 GLU A N 1
ATOM 1048 C CA . GLU A 1 147 ? 70.279 13.913 -92.413 1.00 77.94 147 GLU A CA 1
ATOM 1049 C C . GLU A 1 147 ? 70.246 12.635 -91.561 1.00 77.94 147 GLU A C 1
ATOM 1051 O O . GLU A 1 147 ? 69.227 12.325 -90.957 1.00 77.94 147 GLU A O 1
ATOM 1056 N N . ILE A 1 148 ? 71.361 11.909 -91.421 1.00 81.69 148 ILE A N 1
ATOM 1057 C CA . ILE A 1 148 ? 71.437 10.731 -90.535 1.00 81.69 148 ILE A CA 1
ATOM 1058 C C . ILE A 1 148 ? 71.261 11.129 -89.061 1.00 81.69 148 ILE A C 1
ATOM 1060 O O . ILE A 1 148 ? 70.654 10.387 -88.288 1.00 81.69 148 ILE A O 1
ATOM 1064 N N . LYS A 1 149 ? 71.780 12.292 -88.645 1.00 84.25 149 LYS A N 1
ATOM 1065 C CA . LYS A 1 149 ? 71.556 12.814 -87.287 1.00 84.25 149 LYS A CA 1
ATOM 1066 C C . LYS A 1 149 ? 70.099 13.220 -87.081 1.00 84.25 149 LYS A C 1
ATOM 1068 O O . LYS A 1 149 ? 69.538 12.872 -86.052 1.00 84.25 149 LYS A O 1
ATOM 1073 N N . GLU A 1 150 ? 69.486 13.879 -88.060 1.00 86.00 150 GLU A N 1
ATOM 1074 C CA . GLU A 1 150 ? 68.064 14.239 -88.033 1.00 86.00 150 GLU A CA 1
ATOM 1075 C C . GLU A 1 150 ? 67.155 13.001 -88.033 1.00 86.00 150 GLU A C 1
ATOM 1077 O O . GLU A 1 150 ? 66.195 12.951 -87.274 1.00 86.00 150 GLU A O 1
ATOM 1082 N N . LEU A 1 151 ? 67.479 11.956 -88.801 1.00 84.69 151 LEU A N 1
ATOM 1083 C CA . LEU A 1 151 ? 66.750 10.684 -88.790 1.00 84.69 151 LEU A CA 1
ATOM 1084 C C . LEU A 1 151 ? 66.870 9.946 -87.451 1.00 84.69 151 LEU A C 1
ATOM 1086 O O . LEU A 1 151 ? 65.893 9.350 -87.001 1.00 84.69 151 LEU A O 1
ATOM 1090 N N . ASN A 1 152 ? 68.041 9.978 -86.807 1.00 86.12 152 ASN A N 1
ATOM 1091 C CA . ASN A 1 152 ? 68.210 9.405 -85.469 1.00 86.12 152 ASN A CA 1
ATOM 1092 C C . ASN A 1 152 ? 67.449 10.213 -84.409 1.00 86.12 152 ASN A C 1
ATOM 1094 O O . ASN A 1 152 ? 66.774 9.620 -83.580 1.00 86.12 152 ASN A O 1
ATOM 1098 N N . GLU A 1 153 ? 67.471 11.543 -84.490 1.00 89.94 153 GLU A N 1
ATOM 1099 C CA . GLU A 1 153 ? 66.687 12.418 -83.610 1.00 89.94 153 GLU A CA 1
ATOM 1100 C C . GLU A 1 153 ? 65.175 12.192 -83.789 1.00 89.94 153 GLU A C 1
ATOM 1102 O O . GLU A 1 153 ? 64.441 12.052 -82.814 1.00 89.94 153 GLU A O 1
ATOM 1107 N N . LEU A 1 154 ? 64.692 12.072 -85.030 1.00 90.50 154 LEU A N 1
ATOM 1108 C CA . LEU A 1 154 ? 63.293 11.738 -85.312 1.00 90.50 154 LEU A CA 1
ATOM 1109 C C . LEU A 1 154 ? 62.920 10.345 -84.792 1.00 90.50 154 LEU A C 1
ATOM 1111 O O . LEU A 1 154 ? 61.818 10.154 -84.281 1.00 90.50 154 LEU A O 1
ATOM 1115 N N . LYS A 1 155 ? 63.825 9.369 -84.895 1.00 89.94 155 LYS A N 1
ATOM 1116 C CA . LYS A 1 155 ? 63.630 8.026 -84.340 1.00 89.94 155 LYS A CA 1
ATOM 1117 C C . LYS A 1 155 ? 63.527 8.058 -82.813 1.00 89.94 155 LYS A C 1
ATOM 1119 O O . LYS A 1 155 ? 62.626 7.421 -82.270 1.00 89.94 155 LYS A O 1
ATOM 1124 N N . ASP A 1 156 ? 64.393 8.812 -82.144 1.00 91.50 156 ASP A N 1
ATOM 1125 C CA . ASP A 1 156 ? 64.363 8.975 -80.689 1.00 91.50 156 ASP A CA 1
ATOM 1126 C C . ASP A 1 156 ? 63.069 9.685 -80.249 1.00 91.50 156 ASP A C 1
ATOM 1128 O O . ASP A 1 156 ? 62.401 9.241 -79.317 1.00 91.50 156 ASP A O 1
ATOM 1132 N N . GLN A 1 157 ? 62.617 10.703 -80.992 1.00 93.44 157 GLN A N 1
ATOM 1133 C CA . GLN A 1 157 ? 61.331 11.370 -80.746 1.00 93.44 157 GLN A CA 1
ATOM 1134 C C . GLN A 1 157 ? 60.124 10.442 -80.937 1.00 93.44 157 GLN A C 1
ATOM 1136 O O . GLN A 1 157 ? 59.175 10.505 -80.151 1.00 93.44 157 GLN A O 1
ATOM 1141 N N . ILE A 1 158 ? 60.139 9.576 -81.956 1.00 90.44 158 ILE A N 1
ATOM 1142 C CA . ILE A 1 158 ? 59.100 8.555 -82.151 1.00 90.44 158 ILE A CA 1
ATOM 1143 C C . ILE A 1 158 ? 59.101 7.587 -80.968 1.00 90.44 158 ILE A C 1
ATOM 1145 O O . ILE A 1 158 ? 58.042 7.343 -80.394 1.00 90.44 158 ILE A O 1
ATOM 1149 N N . GLN A 1 159 ? 60.272 7.106 -80.548 1.00 91.62 159 GLN A N 1
ATOM 1150 C CA . GLN A 1 159 ? 60.401 6.189 -79.419 1.00 91.62 159 GLN A CA 1
ATOM 1151 C C . GLN A 1 159 ? 59.932 6.824 -78.097 1.00 91.62 159 GLN A C 1
ATOM 1153 O O . GLN A 1 159 ? 59.263 6.164 -77.302 1.00 91.62 159 GLN A O 1
ATOM 1158 N N . ASP A 1 160 ? 60.190 8.114 -77.881 1.00 93.31 160 ASP A N 1
ATOM 1159 C CA . ASP A 1 160 ? 59.688 8.868 -76.727 1.00 93.31 160 ASP A CA 1
ATOM 1160 C C . ASP A 1 160 ? 58.167 9.081 -76.774 1.00 93.31 160 ASP A C 1
ATOM 1162 O O . ASP A 1 160 ? 57.484 9.049 -75.744 1.00 93.31 160 ASP A O 1
ATOM 1166 N N . VAL A 1 161 ? 57.593 9.316 -77.958 1.00 94.12 161 VAL A N 1
ATOM 1167 C CA . VAL A 1 161 ? 56.135 9.410 -78.140 1.00 94.12 161 VAL A CA 1
ATOM 1168 C C . VAL A 1 161 ? 55.474 8.053 -77.910 1.00 94.12 161 VAL A C 1
ATOM 1170 O O . VAL A 1 161 ? 54.484 7.984 -77.181 1.00 94.12 161 VAL A O 1
ATOM 1173 N N . GLU A 1 162 ? 56.034 6.979 -78.460 1.00 91.75 162 GLU A N 1
ATOM 1174 C CA . GLU A 1 162 ? 55.585 5.605 -78.232 1.00 91.75 162 GLU A CA 1
ATOM 1175 C C . GLU A 1 162 ? 55.705 5.222 -76.753 1.00 91.75 162 GLU A C 1
ATOM 1177 O O . GLU A 1 162 ? 54.761 4.680 -76.179 1.00 91.75 162 GLU A O 1
ATOM 1182 N N . GLY A 1 163 ? 56.810 5.584 -76.095 1.00 93.81 163 GLY A N 1
ATOM 1183 C CA . GLY A 1 163 ? 57.021 5.381 -74.664 1.00 93.81 163 GLY A CA 1
ATOM 1184 C C . GLY A 1 163 ? 55.978 6.106 -73.814 1.00 93.81 163 GLY A C 1
ATOM 1185 O O . GLY A 1 163 ? 55.368 5.498 -72.933 1.00 93.81 163 GLY A O 1
ATOM 1186 N N . ARG A 1 164 ? 55.691 7.379 -74.119 1.00 93.44 164 ARG A N 1
ATOM 1187 C CA . ARG A 1 164 ? 54.631 8.149 -73.442 1.00 93.44 164 ARG A CA 1
ATOM 1188 C C . ARG A 1 164 ? 53.236 7.590 -73.704 1.00 93.44 164 ARG A C 1
ATOM 1190 O O . ARG A 1 164 ? 52.425 7.553 -72.782 1.00 93.44 164 ARG A O 1
ATOM 1197 N N . TYR A 1 165 ? 52.949 7.139 -74.924 1.00 94.12 165 TYR A N 1
ATOM 1198 C CA . TYR A 1 165 ? 51.673 6.503 -75.254 1.00 94.12 165 TYR A CA 1
ATOM 1199 C C . TYR A 1 165 ? 51.489 5.190 -74.487 1.00 94.12 165 TYR A C 1
ATOM 1201 O O . TYR A 1 165 ? 50.449 4.976 -73.865 1.00 94.12 165 TYR A O 1
ATOM 1209 N N . MET A 1 166 ? 52.513 4.335 -74.469 1.00 94.31 166 MET A N 1
ATOM 1210 C CA . MET A 1 166 ? 52.494 3.071 -73.734 1.00 94.31 166 MET A CA 1
ATOM 1211 C C . MET A 1 166 ? 52.372 3.289 -72.223 1.00 94.31 166 MET A C 1
ATOM 1213 O O . MET A 1 166 ? 51.630 2.562 -71.562 1.00 94.31 166 MET A O 1
ATOM 1217 N N . GLN A 1 167 ? 53.037 4.315 -71.686 1.00 94.56 167 GLN A N 1
ATOM 1218 C CA . GLN A 1 167 ? 52.922 4.712 -70.285 1.00 94.56 167 GLN A CA 1
ATOM 1219 C C . GLN A 1 167 ? 51.509 5.216 -69.950 1.00 94.56 167 GLN A C 1
ATOM 1221 O O . GLN A 1 167 ? 50.902 4.724 -69.002 1.00 94.56 167 GLN A O 1
ATOM 1226 N N . GLY A 1 168 ? 50.938 6.113 -70.760 1.00 95.38 168 GLY A N 1
ATOM 1227 C CA . GLY A 1 168 ? 49.569 6.601 -70.560 1.00 95.38 168 GLY A CA 1
ATOM 1228 C C . GLY A 1 168 ? 48.521 5.491 -70.688 1.00 95.38 168 GLY A C 1
ATOM 1229 O O . GLY A 1 168 ? 47.580 5.425 -69.902 1.00 95.38 168 GLY A O 1
ATOM 1230 N N . LEU A 1 169 ? 48.705 4.555 -71.625 1.00 94.44 169 LEU A N 1
ATOM 1231 C CA . LEU A 1 169 ? 47.838 3.383 -71.754 1.00 94.44 169 LEU A CA 1
ATOM 1232 C C . LEU A 1 169 ? 47.926 2.470 -70.522 1.00 94.44 169 LEU A C 1
ATOM 1234 O O . LEU A 1 169 ? 46.913 1.906 -70.108 1.00 94.44 169 LEU A O 1
ATOM 1238 N N . LYS A 1 170 ? 49.119 2.315 -69.938 1.00 95.94 170 LYS A N 1
ATOM 1239 C CA . LYS A 1 170 ? 49.320 1.549 -68.705 1.00 95.94 170 LYS A CA 1
ATOM 1240 C C . LYS A 1 170 ? 48.618 2.210 -67.518 1.00 95.94 170 LYS A C 1
ATOM 1242 O O . LYS A 1 170 ? 47.841 1.546 -66.847 1.00 95.94 170 LYS A O 1
ATOM 1247 N N . GLU A 1 171 ? 48.787 3.517 -67.335 1.00 95.31 171 GLU A N 1
ATOM 1248 C CA . GLU A 1 171 ? 48.112 4.289 -66.280 1.00 95.31 171 GLU A CA 1
ATOM 1249 C C . GLU A 1 171 ? 46.578 4.253 -66.413 1.00 95.31 171 GLU A C 1
ATOM 1251 O O . GLU A 1 171 ? 45.861 4.113 -65.421 1.00 95.31 171 GLU A O 1
ATOM 1256 N N . MET A 1 172 ? 46.048 4.306 -67.640 1.00 94.88 172 MET A N 1
ATOM 1257 C CA . MET A 1 172 ? 44.607 4.165 -67.894 1.00 94.88 172 MET A CA 1
ATOM 1258 C C . MET A 1 172 ? 44.082 2.762 -67.555 1.00 94.88 172 MET A C 1
ATOM 1260 O O . MET A 1 172 ? 42.969 2.625 -67.053 1.00 94.88 172 MET A O 1
ATOM 1264 N N . LYS A 1 173 ? 44.869 1.708 -67.801 1.00 95.75 173 LYS A N 1
ATOM 1265 C CA . LYS A 1 173 ? 44.508 0.336 -67.408 1.00 95.75 173 LYS A CA 1
ATOM 1266 C C . LYS A 1 173 ? 44.576 0.140 -65.896 1.00 95.75 173 LYS A C 1
ATOM 1268 O O . LYS A 1 173 ? 43.665 -0.455 -65.330 1.00 95.75 173 LYS A O 1
ATOM 1273 N N . ASP A 1 174 ? 45.615 0.667 -65.255 1.00 96.44 174 ASP A N 1
ATOM 1274 C CA . ASP A 1 174 ? 45.796 0.573 -63.805 1.00 96.44 174 ASP A CA 1
ATOM 1275 C C . ASP A 1 174 ? 44.692 1.351 -63.065 1.00 96.44 174 ASP A C 1
ATOM 1277 O O . ASP A 1 174 ? 44.108 0.840 -62.110 1.00 96.44 174 ASP A O 1
ATOM 1281 N N . SER A 1 175 ? 44.322 2.542 -63.551 1.00 95.75 175 SER A N 1
ATOM 1282 C CA . SER A 1 175 ? 43.204 3.324 -62.996 1.00 95.75 175 SER A CA 1
ATOM 1283 C C . SER A 1 175 ? 41.841 2.672 -63.232 1.00 95.75 175 SER A C 1
ATOM 1285 O O . SER A 1 175 ? 41.000 2.688 -62.332 1.00 95.75 175 SER A O 1
ATOM 1287 N N . LEU A 1 176 ? 41.617 2.045 -64.393 1.00 95.69 176 LEU A N 1
ATOM 1288 C CA . LEU A 1 176 ? 40.415 1.245 -64.631 1.00 95.69 176 LEU A CA 1
ATOM 1289 C C . LEU A 1 176 ? 40.322 0.088 -63.627 1.00 95.69 176 LEU A C 1
ATOM 1291 O O . LEU A 1 176 ? 39.291 -0.064 -62.974 1.00 95.69 176 LEU A O 1
ATOM 1295 N N . ALA A 1 177 ? 41.407 -0.669 -63.445 1.00 96.19 177 ALA A N 1
ATOM 1296 C CA . ALA A 1 177 ? 41.458 -1.761 -62.476 1.00 96.19 177 ALA A CA 1
ATOM 1297 C C . ALA A 1 177 ? 41.225 -1.266 -61.035 1.00 96.19 177 ALA A C 1
ATOM 1299 O O . ALA A 1 177 ? 40.514 -1.906 -60.261 1.00 96.19 177 ALA A O 1
ATOM 1300 N N . GLU A 1 178 ? 41.766 -0.100 -60.669 1.00 97.19 178 GLU A N 1
ATOM 1301 C CA . GLU A 1 178 ? 41.538 0.503 -59.353 1.00 97.19 178 GLU A CA 1
ATOM 1302 C C . GLU A 1 178 ? 40.060 0.865 -59.130 1.00 97.19 178 GLU A C 1
ATOM 1304 O O . GLU A 1 178 ? 39.508 0.611 -58.054 1.00 97.19 178 GLU A O 1
ATOM 1309 N N . VAL A 1 179 ? 39.398 1.443 -60.137 1.00 95.75 179 VAL A N 1
ATOM 1310 C CA . VAL A 1 179 ? 37.968 1.778 -60.070 1.00 95.75 179 VAL A CA 1
AT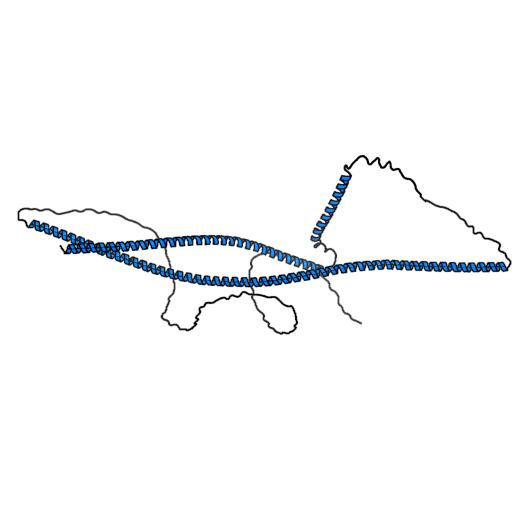OM 1311 C C . VAL A 1 179 ? 37.109 0.513 -60.011 1.00 95.75 179 VAL A C 1
ATOM 1313 O O . VAL A 1 179 ? 36.169 0.459 -59.215 1.00 95.75 179 VAL A O 1
ATOM 1316 N N . GLU A 1 180 ? 37.449 -0.524 -60.776 1.00 94.88 180 GLU A N 1
ATOM 1317 C CA . GLU A 1 180 ? 36.770 -1.823 -60.724 1.00 94.88 180 GLU A CA 1
ATOM 1318 C C . GLU A 1 180 ? 36.868 -2.465 -59.331 1.00 94.88 180 GLU A C 1
ATOM 1320 O O . GLU A 1 180 ? 35.863 -2.930 -58.788 1.00 94.88 180 GLU A O 1
ATOM 1325 N N . GLU A 1 181 ? 38.044 -2.443 -58.702 1.00 97.25 181 GLU A N 1
ATOM 1326 C CA . GLU A 1 181 ? 38.226 -2.959 -57.340 1.00 97.25 181 GLU A CA 1
ATOM 1327 C C . GLU A 1 181 ? 37.477 -2.124 -56.290 1.00 97.25 181 GLU A C 1
ATOM 1329 O O . GLU A 1 181 ? 36.883 -2.678 -55.359 1.00 97.25 181 GLU A O 1
ATOM 1334 N N . LYS A 1 182 ? 37.430 -0.793 -56.442 1.00 97.00 182 LYS A N 1
ATOM 1335 C CA . LYS A 1 182 ? 36.606 0.078 -55.582 1.00 97.00 182 LYS A CA 1
ATOM 1336 C C . LYS A 1 182 ? 35.120 -0.245 -55.717 1.00 97.00 182 LYS A C 1
ATOM 1338 O O . LYS A 1 182 ? 34.432 -0.336 -54.700 1.00 97.00 182 LYS A O 1
ATOM 1343 N N . TYR A 1 183 ? 34.634 -0.470 -56.937 1.00 97.06 183 TYR A N 1
ATOM 1344 C CA . TYR A 1 183 ? 33.242 -0.843 -57.179 1.00 97.06 183 TYR A CA 1
ATOM 1345 C C . TYR A 1 183 ? 32.896 -2.195 -56.543 1.00 97.06 183 TYR A C 1
ATOM 1347 O O . TYR A 1 183 ? 31.895 -2.297 -55.833 1.00 97.06 183 TYR A O 1
ATOM 1355 N N . LYS A 1 184 ? 33.754 -3.213 -56.701 1.00 98.25 184 LYS A N 1
ATOM 1356 C CA . LYS A 1 184 ? 33.564 -4.520 -56.045 1.00 98.25 184 LYS A CA 1
ATOM 1357 C C . LYS A 1 184 ? 33.489 -4.384 -54.523 1.00 98.25 184 LYS A C 1
ATOM 1359 O O . LYS A 1 184 ? 32.577 -4.930 -53.906 1.00 98.25 184 LYS A O 1
ATOM 1364 N N . LYS A 1 185 ? 34.398 -3.614 -53.911 1.00 98.06 185 LYS A N 1
ATOM 1365 C CA . LYS A 1 185 ? 34.373 -3.343 -52.461 1.00 98.06 185 LYS A CA 1
ATOM 1366 C C . LYS A 1 185 ? 33.087 -2.638 -52.030 1.00 98.06 185 LYS A C 1
ATOM 1368 O O . LYS A 1 185 ? 32.495 -3.026 -51.026 1.00 98.06 185 LYS A O 1
ATOM 1373 N N . ALA A 1 186 ? 32.632 -1.648 -52.797 1.00 97.12 186 ALA A N 1
ATOM 1374 C CA . ALA A 1 186 ? 31.381 -0.947 -52.527 1.00 97.12 186 ALA A CA 1
ATOM 1375 C C . ALA A 1 186 ? 30.163 -1.880 -52.624 1.00 97.12 186 ALA A C 1
ATOM 1377 O O . ALA A 1 186 ? 29.286 -1.811 -51.769 1.00 97.12 186 ALA A O 1
ATOM 1378 N N . MET A 1 187 ? 30.120 -2.795 -53.600 1.00 97.88 187 MET A N 1
ATOM 1379 C CA . MET A 1 187 ? 29.047 -3.793 -53.693 1.00 97.88 187 MET A CA 1
ATOM 1380 C C . MET A 1 187 ? 29.022 -4.734 -52.486 1.00 97.88 187 MET A C 1
ATOM 1382 O O . MET A 1 187 ? 27.952 -4.970 -51.927 1.00 97.88 187 MET A O 1
ATOM 1386 N N . VAL A 1 188 ? 30.182 -5.246 -52.060 1.00 98.06 188 VAL A N 1
ATOM 1387 C CA . VAL A 1 188 ? 30.275 -6.120 -50.878 1.00 98.06 188 VAL A CA 1
ATOM 1388 C C . VAL A 1 188 ? 29.839 -5.374 -49.618 1.00 98.06 188 VAL A C 1
ATOM 1390 O O . VAL A 1 188 ? 29.049 -5.901 -48.839 1.00 98.06 188 VAL A O 1
ATOM 1393 N N . SER A 1 189 ? 30.289 -4.129 -49.445 1.00 97.44 189 SER A N 1
ATOM 1394 C CA . SER A 1 189 ? 29.876 -3.285 -48.321 1.00 97.44 189 SER A CA 1
ATOM 1395 C C . SER A 1 189 ? 28.373 -2.986 -48.345 1.00 97.44 189 SER A C 1
ATOM 1397 O O . SER A 1 189 ? 27.724 -3.064 -47.308 1.00 97.44 189 SER A O 1
ATOM 1399 N N . ASN A 1 190 ? 27.787 -2.718 -49.514 1.00 94.94 190 ASN A N 1
ATOM 1400 C CA . ASN A 1 190 ? 26.348 -2.482 -49.640 1.00 94.94 190 ASN A CA 1
ATOM 1401 C C . ASN A 1 190 ? 25.531 -3.734 -49.268 1.00 94.94 190 ASN A C 1
ATOM 1403 O O . ASN A 1 190 ? 24.553 -3.639 -48.535 1.00 94.94 190 ASN A O 1
ATOM 1407 N N . ALA A 1 191 ? 25.976 -4.923 -49.687 1.00 97.81 191 ALA A N 1
ATOM 1408 C CA . ALA A 1 191 ? 25.346 -6.181 -49.287 1.00 97.81 191 ALA A CA 1
ATOM 1409 C C . ALA A 1 191 ? 25.459 -6.443 -47.771 1.00 97.81 191 ALA A C 1
ATOM 1411 O O . ALA A 1 191 ? 24.521 -6.948 -47.157 1.00 97.81 191 ALA A O 1
ATOM 1412 N N . GLN A 1 192 ? 26.586 -6.085 -47.146 1.00 97.56 192 GLN A N 1
ATOM 1413 C CA . GLN A 1 192 ? 26.738 -6.153 -45.688 1.00 97.56 192 GLN A CA 1
ATOM 1414 C C . GLN A 1 192 ? 25.753 -5.217 -44.979 1.00 97.56 192 GLN A C 1
ATOM 1416 O O . GLN A 1 192 ? 25.043 -5.655 -44.077 1.00 97.56 192 GLN A O 1
ATOM 1421 N N . LEU A 1 193 ? 25.647 -3.967 -45.438 1.00 96.88 193 LEU A N 1
ATOM 1422 C CA . LEU A 1 193 ? 24.718 -2.985 -44.877 1.00 96.88 193 LEU A CA 1
ATOM 1423 C C . LEU A 1 193 ? 23.251 -3.406 -45.030 1.00 96.88 193 LEU A C 1
ATOM 1425 O O . LEU A 1 193 ? 22.455 -3.153 -44.131 1.00 96.88 193 LEU A O 1
ATOM 1429 N N . ASP A 1 194 ? 22.876 -4.058 -46.131 1.00 97.31 194 ASP A N 1
ATOM 1430 C CA . ASP A 1 194 ? 21.503 -4.539 -46.327 1.00 97.31 194 ASP A CA 1
ATOM 1431 C C . ASP A 1 194 ? 21.149 -5.697 -45.374 1.00 97.31 194 ASP A C 1
ATOM 1433 O O . ASP A 1 194 ? 20.053 -5.733 -44.803 1.00 97.31 194 ASP A O 1
ATOM 1437 N N . ASN A 1 195 ? 22.111 -6.588 -45.104 1.00 97.81 195 ASN A N 1
ATOM 1438 C CA . ASN A 1 195 ? 21.965 -7.622 -44.077 1.00 97.81 195 ASN A CA 1
ATOM 1439 C C . ASN A 1 195 ? 21.831 -7.008 -42.676 1.00 97.81 195 ASN A C 1
ATOM 1441 O O . ASN A 1 195 ? 20.937 -7.384 -41.921 1.00 97.81 195 ASN A O 1
ATOM 1445 N N . GLU A 1 196 ? 22.678 -6.037 -42.327 1.00 97.62 196 GLU A N 1
ATOM 1446 C CA . GLU A 1 196 ? 22.594 -5.326 -41.046 1.00 97.62 196 GLU A CA 1
ATOM 1447 C C . GLU A 1 196 ? 21.264 -4.582 -40.897 1.00 97.62 196 GLU A C 1
ATOM 1449 O O . GLU A 1 196 ? 20.604 -4.693 -39.865 1.00 97.62 196 GLU A O 1
ATOM 1454 N N . LYS A 1 197 ? 20.817 -3.883 -41.944 1.00 97.19 197 LYS A N 1
ATOM 1455 C CA . LYS A 1 197 ? 19.517 -3.207 -41.984 1.00 97.19 197 LYS A CA 1
ATOM 1456 C C . LYS A 1 197 ? 18.373 -4.187 -41.739 1.00 97.19 197 LYS A C 1
ATOM 1458 O O . LYS A 1 197 ? 17.483 -3.892 -40.945 1.00 97.19 197 LYS A O 1
ATOM 1463 N N . THR A 1 198 ? 18.403 -5.342 -42.398 1.00 97.62 198 THR A N 1
ATOM 1464 C CA . THR A 1 198 ? 17.387 -6.387 -42.234 1.00 97.62 198 THR A CA 1
ATOM 1465 C C . THR A 1 198 ? 17.411 -6.967 -40.817 1.00 97.62 198 THR A C 1
ATOM 1467 O O . THR A 1 198 ? 16.360 -7.127 -40.199 1.00 97.62 198 THR A O 1
ATOM 1470 N N . ASN A 1 199 ? 18.596 -7.190 -40.246 1.00 98.25 199 ASN A N 1
ATOM 1471 C CA . ASN A 1 199 ? 18.745 -7.641 -38.861 1.00 98.25 199 ASN A CA 1
ATOM 1472 C C . ASN A 1 199 ? 18.179 -6.626 -37.860 1.00 98.25 199 ASN A C 1
ATOM 1474 O O . ASN A 1 199 ? 17.431 -7.005 -36.959 1.00 98.25 199 ASN A O 1
ATOM 1478 N N . PHE A 1 200 ? 18.499 -5.339 -38.018 1.00 97.62 200 PHE A N 1
ATOM 1479 C CA . PHE A 1 200 ? 17.963 -4.290 -37.150 1.00 97.62 200 PHE A CA 1
ATOM 1480 C C . PHE A 1 200 ? 16.455 -4.117 -37.314 1.00 97.62 200 PHE A C 1
ATOM 1482 O O . PHE A 1 200 ? 15.770 -3.874 -36.326 1.00 97.62 200 PHE A O 1
ATOM 1489 N N . MET A 1 201 ? 15.923 -4.288 -38.524 1.00 98.12 201 MET A N 1
ATOM 1490 C CA . MET A 1 201 ? 14.481 -4.275 -38.765 1.00 98.12 201 MET A CA 1
ATOM 1491 C C . MET A 1 201 ? 13.772 -5.354 -37.932 1.00 98.12 201 MET A C 1
ATOM 1493 O O . MET A 1 201 ? 12.857 -5.026 -37.182 1.00 98.12 201 MET A O 1
ATOM 1497 N N . TYR A 1 202 ? 14.257 -6.602 -37.956 1.00 98.31 202 TYR A N 1
ATOM 1498 C CA . TYR A 1 202 ? 13.682 -7.678 -37.136 1.00 98.31 202 TYR A CA 1
ATOM 1499 C C . TYR A 1 202 ? 13.814 -7.434 -35.629 1.00 98.31 202 TYR A C 1
ATOM 1501 O O . TYR A 1 202 ? 12.886 -7.729 -34.876 1.00 98.31 202 TYR A O 1
ATOM 1509 N N . GLN A 1 203 ? 14.943 -6.882 -35.174 1.00 97.88 203 GLN A N 1
ATOM 1510 C CA . GLN A 1 203 ? 15.120 -6.531 -33.760 1.00 97.88 203 GLN A CA 1
ATOM 1511 C C . GLN A 1 203 ? 14.125 -5.456 -33.323 1.00 97.88 203 GLN A C 1
ATOM 1513 O O . GLN A 1 203 ? 13.505 -5.586 -32.273 1.00 97.88 203 GLN A O 1
ATOM 1518 N N . VAL A 1 204 ? 13.949 -4.413 -34.135 1.00 98.00 204 VAL A N 1
ATOM 1519 C CA . VAL A 1 204 ? 12.991 -3.340 -33.861 1.00 98.00 204 VAL A CA 1
ATOM 1520 C C . VAL A 1 204 ? 11.568 -3.885 -33.790 1.00 98.00 204 VAL A C 1
ATOM 1522 O O . VAL A 1 204 ? 10.837 -3.512 -32.878 1.00 98.00 204 VAL A O 1
ATOM 1525 N N . ASP A 1 205 ? 11.173 -4.766 -34.706 1.00 97.94 205 ASP A N 1
ATOM 1526 C CA . ASP A 1 205 ? 9.822 -5.331 -34.693 1.00 97.94 205 ASP A CA 1
ATOM 1527 C C . ASP A 1 205 ? 9.605 -6.259 -33.489 1.00 97.94 205 ASP A C 1
ATOM 1529 O O . ASP A 1 205 ? 8.604 -6.119 -32.794 1.00 97.94 205 ASP A O 1
ATOM 1533 N N . THR A 1 206 ? 10.601 -7.076 -33.131 1.00 98.06 206 THR A N 1
ATOM 1534 C CA . THR A 1 206 ? 10.557 -7.889 -31.899 1.00 98.06 206 THR A CA 1
ATOM 1535 C C . THR A 1 206 ? 10.401 -7.015 -30.650 1.00 98.06 206 THR A C 1
ATOM 1537 O O . THR A 1 206 ? 9.612 -7.320 -29.760 1.00 98.06 206 THR A O 1
ATOM 1540 N N . LEU A 1 207 ? 11.138 -5.902 -30.575 1.00 97.19 207 LEU A N 1
ATOM 1541 C CA . LEU A 1 207 ? 11.058 -4.979 -29.443 1.00 97.19 207 LEU A CA 1
ATOM 1542 C C . LEU A 1 207 ? 9.714 -4.245 -29.375 1.00 97.19 207 LEU A C 1
ATOM 1544 O O . LEU A 1 207 ? 9.233 -3.990 -28.274 1.00 97.19 207 LEU A O 1
ATOM 1548 N N . LYS A 1 208 ? 9.098 -3.912 -30.515 1.00 97.56 208 LYS A N 1
ATOM 1549 C CA . LYS A 1 208 ? 7.744 -3.335 -30.543 1.00 97.56 208 LYS A CA 1
ATOM 1550 C C . LYS A 1 208 ? 6.710 -4.322 -30.016 1.00 97.56 208 LYS A C 1
ATOM 1552 O O . LYS A 1 208 ? 5.873 -3.918 -29.217 1.00 97.56 208 LYS A O 1
ATOM 1557 N N . ASP A 1 209 ? 6.789 -5.587 -30.423 1.00 97.94 209 ASP A N 1
ATOM 1558 C CA . ASP A 1 209 ? 5.872 -6.624 -29.942 1.00 97.94 209 ASP A CA 1
ATOM 1559 C C . ASP A 1 209 ? 6.004 -6.803 -28.421 1.00 97.94 209 ASP A C 1
ATOM 1561 O O . ASP A 1 209 ? 5.003 -6.798 -27.706 1.00 97.94 209 ASP A O 1
ATOM 1565 N N . MET A 1 210 ? 7.238 -6.840 -27.903 1.00 97.50 210 MET A N 1
ATOM 1566 C CA . MET A 1 210 ? 7.488 -6.883 -26.456 1.00 97.50 210 MET A CA 1
ATOM 1567 C C . MET A 1 210 ? 6.988 -5.631 -25.722 1.00 97.50 210 MET A C 1
ATOM 1569 O O . MET A 1 210 ? 6.493 -5.735 -24.602 1.00 97.50 210 MET A O 1
ATOM 1573 N N . LEU A 1 211 ? 7.124 -4.442 -26.318 1.00 96.56 211 LEU A N 1
ATOM 1574 C CA . LEU A 1 211 ? 6.621 -3.200 -25.727 1.00 96.56 211 LEU A CA 1
ATOM 1575 C C . LEU A 1 211 ? 5.095 -3.238 -25.592 1.00 96.56 211 LEU A C 1
ATOM 1577 O O . LEU A 1 211 ? 4.581 -2.914 -24.526 1.00 96.56 211 LEU A O 1
ATOM 1581 N N . LEU A 1 212 ? 4.392 -3.676 -26.640 1.00 96.31 212 LEU A N 1
ATOM 1582 C CA . LEU A 1 212 ? 2.935 -3.813 -26.625 1.00 96.31 212 LEU A CA 1
ATOM 1583 C C . LEU A 1 212 ? 2.470 -4.819 -25.563 1.00 96.31 212 LEU A C 1
ATOM 1585 O O . LEU A 1 212 ? 1.518 -4.543 -24.837 1.00 96.31 212 LEU A O 1
ATOM 1589 N N . GLU A 1 213 ? 3.166 -5.948 -25.417 1.00 96.75 213 GLU A N 1
ATOM 1590 C CA . GLU A 1 213 ? 2.862 -6.932 -24.371 1.00 96.75 213 GLU A CA 1
ATOM 1591 C C . GLU A 1 213 ? 3.045 -6.344 -22.959 1.00 96.75 213 GLU A C 1
ATOM 1593 O O . GLU A 1 213 ? 2.212 -6.556 -22.076 1.00 96.75 213 GLU A O 1
ATOM 1598 N N . LEU A 1 214 ? 4.100 -5.556 -22.733 1.00 95.31 214 LEU A N 1
ATOM 1599 C CA . LEU A 1 214 ? 4.319 -4.880 -21.449 1.00 95.31 214 LEU A CA 1
ATOM 1600 C C . LEU A 1 214 ? 3.283 -3.781 -21.175 1.00 95.31 214 LEU A C 1
ATOM 1602 O O . LEU A 1 214 ? 2.876 -3.602 -20.026 1.00 95.31 214 LEU A O 1
ATOM 1606 N N . GLU A 1 215 ? 2.842 -3.054 -22.202 1.00 96.06 215 GLU A N 1
ATOM 1607 C CA . GLU A 1 215 ? 1.754 -2.077 -22.090 1.00 96.06 215 GLU A CA 1
ATOM 1608 C C . GLU A 1 215 ? 0.432 -2.753 -21.700 1.00 96.06 215 GLU A C 1
ATOM 1610 O O . GLU A 1 215 ? -0.274 -2.253 -20.820 1.00 96.06 215 GLU A O 1
ATOM 1615 N N . GLU A 1 216 ? 0.123 -3.916 -22.281 1.00 96.81 216 GLU A N 1
ATOM 1616 C CA . GLU A 1 216 ? -1.053 -4.712 -21.914 1.00 96.81 216 GLU A CA 1
ATOM 1617 C C . GLU A 1 216 ? -0.966 -5.209 -20.464 1.00 96.81 216 GLU A C 1
ATOM 1619 O O . GLU A 1 216 ? -1.910 -5.038 -19.690 1.00 96.81 216 GLU A O 1
ATOM 1624 N N . GLN A 1 217 ? 0.190 -5.736 -20.045 1.00 95.69 217 GLN A N 1
ATOM 1625 C CA . GLN A 1 217 ? 0.412 -6.159 -18.657 1.00 95.69 217 GLN A CA 1
ATOM 1626 C C . GLN A 1 217 ? 0.293 -4.994 -17.663 1.00 95.69 217 GLN A C 1
ATOM 1628 O O . GLN A 1 217 ? -0.244 -5.165 -16.563 1.00 95.69 217 GLN A O 1
ATOM 1633 N N . LEU A 1 218 ? 0.767 -3.800 -18.033 1.00 95.62 218 LEU A N 1
ATOM 1634 C CA . LEU A 1 218 ? 0.619 -2.597 -17.218 1.00 95.62 218 LEU A CA 1
ATOM 1635 C C . LEU A 1 218 ? -0.855 -2.199 -17.080 1.00 95.62 218 LEU A C 1
ATOM 1637 O O . LEU A 1 218 ? -1.300 -1.913 -15.967 1.00 95.62 218 LEU A O 1
ATOM 1641 N N . ALA A 1 219 ? -1.608 -2.200 -18.181 1.00 95.62 219 ALA A N 1
ATOM 1642 C CA . ALA A 1 219 ? -3.033 -1.881 -18.176 1.00 95.62 219 ALA A CA 1
ATOM 1643 C C . ALA A 1 219 ? -3.838 -2.883 -17.329 1.00 95.62 219 ALA A C 1
ATOM 1645 O O . ALA A 1 219 ? -4.692 -2.484 -16.533 1.00 95.62 219 ALA A O 1
ATOM 1646 N N . GLU A 1 220 ? -3.523 -4.174 -17.434 1.00 96.00 220 GLU A N 1
ATOM 1647 C CA . GLU A 1 220 ? -4.163 -5.228 -16.645 1.00 96.00 220 GLU A CA 1
ATOM 1648 C C . GLU A 1 220 ? -3.850 -5.074 -15.145 1.00 96.00 220 GLU A C 1
ATOM 1650 O O . GLU A 1 220 ? -4.748 -5.134 -14.303 1.00 96.00 220 GLU A O 1
ATOM 1655 N N . SER A 1 221 ? -2.594 -4.776 -14.795 1.00 89.56 221 SER A N 1
ATOM 1656 C CA . SER A 1 221 ? -2.182 -4.497 -13.412 1.00 89.56 221 SER A CA 1
ATOM 1657 C C . SER A 1 221 ? -2.895 -3.270 -12.826 1.00 89.56 221 SER A C 1
ATOM 1659 O O . SER A 1 221 ? -3.392 -3.311 -11.696 1.00 89.56 221 SER A O 1
ATOM 1661 N N . GLN A 1 222 ? -3.024 -2.190 -13.604 1.00 93.56 222 GLN A N 1
ATOM 1662 C CA . GLN A 1 222 ? -3.769 -0.994 -13.194 1.00 93.56 222 GLN A CA 1
ATOM 1663 C C . GLN A 1 222 ? -5.245 -1.307 -12.937 1.00 93.56 222 GLN A C 1
ATOM 1665 O O . GLN A 1 222 ? -5.790 -0.914 -11.903 1.00 93.56 222 GLN A O 1
ATOM 1670 N N . ARG A 1 223 ? -5.883 -2.074 -13.826 1.00 96.31 223 ARG A N 1
ATOM 1671 C CA . ARG A 1 223 ? -7.272 -2.503 -13.651 1.00 96.31 223 ARG A CA 1
ATOM 1672 C C . ARG A 1 223 ? -7.457 -3.337 -12.381 1.00 96.31 223 ARG A C 1
ATOM 1674 O O . ARG A 1 223 ? -8.380 -3.078 -11.608 1.00 96.31 223 ARG A O 1
ATOM 1681 N N . GLN A 1 224 ? -6.572 -4.302 -12.133 1.00 92.94 224 GLN A N 1
ATOM 1682 C CA . GLN A 1 224 ? -6.609 -5.128 -10.922 1.00 92.94 224 GLN A CA 1
ATOM 1683 C C . GLN A 1 224 ? -6.446 -4.287 -9.652 1.00 92.94 224 GLN A C 1
ATOM 1685 O O . GLN A 1 224 ? -7.160 -4.500 -8.669 1.00 92.94 224 GLN A O 1
ATOM 1690 N N . TYR A 1 225 ? -5.545 -3.302 -9.672 1.00 92.38 225 TYR A N 1
ATOM 1691 C CA . TYR A 1 225 ? -5.377 -2.362 -8.567 1.00 92.38 225 TYR A CA 1
ATOM 1692 C C . TYR A 1 225 ? -6.660 -1.563 -8.298 1.00 92.38 225 TYR A C 1
ATOM 1694 O O . TYR A 1 225 ? -7.092 -1.458 -7.150 1.00 92.38 225 TYR A O 1
ATOM 1702 N N . GLU A 1 226 ? -7.314 -1.042 -9.337 1.00 96.31 226 GLU A N 1
ATOM 1703 C CA . GLU A 1 226 ? -8.577 -0.313 -9.187 1.00 96.31 226 GLU A CA 1
ATOM 1704 C C . GLU A 1 226 ? -9.705 -1.189 -8.631 1.00 96.31 226 GLU A C 1
ATOM 1706 O O . GLU A 1 226 ? -10.488 -0.737 -7.789 1.00 96.31 226 GLU A O 1
ATOM 1711 N N . GLU A 1 227 ? -9.806 -2.440 -9.082 1.00 95.25 227 GLU A N 1
ATOM 1712 C CA . GLU A 1 227 ? -10.777 -3.408 -8.567 1.00 95.25 227 GLU A CA 1
ATOM 1713 C C . GLU A 1 227 ? -10.528 -3.698 -7.080 1.00 95.25 227 GLU A C 1
ATOM 1715 O O . GLU A 1 227 ? -11.459 -3.604 -6.271 1.00 95.25 227 GLU A O 1
ATOM 1720 N N . LYS A 1 228 ? -9.267 -3.922 -6.691 1.00 96.31 228 LYS A N 1
ATOM 1721 C CA . LYS A 1 228 ? -8.869 -4.098 -5.286 1.00 96.31 228 LYS A CA 1
ATOM 1722 C C . LYS A 1 228 ? -9.129 -2.857 -4.440 1.00 96.31 228 LYS A C 1
ATOM 1724 O O . LYS A 1 228 ? -9.600 -2.981 -3.313 1.00 96.31 228 LYS A O 1
ATOM 1729 N N . ASN A 1 229 ? -8.902 -1.664 -4.979 1.00 95.19 229 ASN A N 1
ATOM 1730 C CA . ASN A 1 229 ? -9.203 -0.417 -4.283 1.00 95.19 229 ASN A CA 1
ATOM 1731 C C . ASN A 1 229 ? -10.717 -0.241 -4.051 1.00 95.19 229 ASN A C 1
ATOM 1733 O O . ASN A 1 229 ? -11.145 0.181 -2.978 1.00 95.19 229 ASN A O 1
ATOM 1737 N N . LYS A 1 230 ? -11.555 -0.633 -5.022 1.00 98.00 230 LYS A N 1
ATOM 1738 C CA . LYS A 1 230 ? -13.019 -0.648 -4.849 1.00 98.00 230 LYS A CA 1
ATOM 1739 C C . LYS A 1 230 ? -13.459 -1.661 -3.790 1.00 98.00 230 LYS A C 1
ATOM 1741 O O . LYS A 1 230 ? -14.386 -1.378 -3.037 1.00 98.00 230 LYS A O 1
ATOM 1746 N N . GLU A 1 231 ? -12.855 -2.848 -3.740 1.00 94.88 231 GLU A N 1
ATOM 1747 C CA . GLU A 1 231 ? -13.098 -3.831 -2.669 1.00 94.88 231 GLU A CA 1
ATOM 1748 C C . GLU A 1 231 ? -12.698 -3.276 -1.300 1.00 94.88 231 GLU A C 1
ATOM 1750 O O . GLU A 1 231 ? -13.493 -3.336 -0.364 1.00 94.88 231 GLU A O 1
ATOM 1755 N N . PHE A 1 232 ? -11.521 -2.658 -1.208 1.00 95.69 232 PHE A N 1
ATOM 1756 C CA . PHE A 1 232 ? -11.027 -2.031 0.014 1.00 95.69 232 PHE A CA 1
ATOM 1757 C C . PHE A 1 232 ? -11.983 -0.958 0.553 1.00 95.69 232 PHE A C 1
ATOM 1759 O O . PHE A 1 232 ? -12.325 -0.986 1.734 1.00 95.69 232 PHE A O 1
ATOM 1766 N N . GLU A 1 233 ? -12.473 -0.044 -0.290 1.00 98.06 233 GLU A N 1
ATOM 1767 C CA . GLU A 1 233 ? -13.414 0.992 0.162 1.00 98.06 233 GLU A CA 1
ATOM 1768 C C . GLU A 1 233 ? -14.772 0.410 0.591 1.00 98.06 233 GLU A C 1
ATOM 1770 O O . GLU A 1 233 ? -15.380 0.906 1.542 1.00 98.06 233 GLU A O 1
ATOM 1775 N N . ARG A 1 234 ? -15.239 -0.682 -0.036 1.00 96.56 234 ARG A N 1
ATOM 1776 C CA . ARG A 1 234 ? -16.443 -1.394 0.432 1.00 96.56 234 ARG A CA 1
ATOM 1777 C C . ARG A 1 234 ? -16.231 -2.011 1.809 1.00 96.56 234 ARG A C 1
ATOM 1779 O O . ARG A 1 234 ? -17.081 -1.840 2.681 1.00 96.56 234 ARG A O 1
ATOM 1786 N N . GLU A 1 235 ? -15.106 -2.688 2.013 1.00 96.81 235 GLU A N 1
ATOM 1787 C CA . GLU A 1 235 ? -14.787 -3.327 3.291 1.00 96.81 235 GLU A CA 1
ATOM 1788 C C . GLU A 1 235 ? -14.611 -2.288 4.401 1.00 96.81 235 GLU A C 1
ATOM 1790 O O . GLU A 1 235 ? -15.139 -2.432 5.499 1.00 96.81 235 GLU A O 1
ATOM 1795 N N . LYS A 1 236 ? -13.950 -1.170 4.097 1.00 98.00 236 LYS A N 1
ATOM 1796 C CA . LYS A 1 236 ? -13.820 -0.030 5.007 1.00 98.00 236 LYS A CA 1
ATOM 1797 C C . LYS A 1 236 ? -15.180 0.546 5.401 1.00 98.00 236 LYS A C 1
ATOM 1799 O O . LYS A 1 236 ? -15.391 0.865 6.573 1.00 98.00 236 LYS A O 1
ATOM 1804 N N . HIS A 1 237 ? -16.115 0.659 4.456 1.00 98.19 237 HIS A N 1
ATOM 1805 C CA . HIS A 1 237 ? -17.474 1.095 4.765 1.00 98.19 237 HIS A CA 1
ATOM 1806 C C . HIS A 1 237 ? -18.205 0.090 5.670 1.00 98.19 237 HIS A C 1
ATOM 1808 O O . HIS A 1 237 ? -18.782 0.495 6.680 1.00 98.19 237 HIS A O 1
ATOM 1814 N N . ALA A 1 238 ? -18.119 -1.210 5.370 1.00 98.06 238 ALA A N 1
ATOM 1815 C CA . ALA A 1 238 ? -18.704 -2.268 6.195 1.00 98.06 238 ALA A CA 1
ATOM 1816 C C . ALA A 1 238 ? -18.119 -2.283 7.618 1.00 98.06 238 ALA A C 1
ATOM 1818 O O . ALA A 1 238 ? -18.865 -2.338 8.597 1.00 98.06 238 ALA A O 1
ATOM 1819 N N . HIS A 1 239 ? -16.797 -2.144 7.743 1.00 97.12 239 HIS A N 1
ATOM 1820 C CA . HIS A 1 239 ? -16.108 -2.041 9.026 1.00 97.12 239 HIS A CA 1
ATOM 1821 C C . HIS A 1 239 ? -16.593 -0.837 9.839 1.00 97.12 239 HIS A C 1
ATOM 1823 O O . HIS A 1 239 ? -16.873 -0.972 11.027 1.00 97.12 239 HIS A O 1
ATOM 1829 N N . SER A 1 240 ? -16.752 0.327 9.200 1.00 98.38 240 SER A N 1
ATOM 1830 C CA . SER A 1 240 ? -17.262 1.532 9.862 1.00 98.38 240 SER A CA 1
ATOM 1831 C C . SER A 1 240 ? -18.685 1.340 10.401 1.00 98.38 240 SER A C 1
ATOM 1833 O O . SER A 1 240 ? -18.964 1.741 11.532 1.00 98.38 240 SER A O 1
ATOM 1835 N N . ILE A 1 241 ? -19.564 0.678 9.638 1.00 98.50 241 ILE A N 1
ATOM 1836 C CA . ILE A 1 241 ? -20.924 0.344 10.089 1.00 98.50 241 ILE A CA 1
ATOM 1837 C C . ILE A 1 241 ? -20.870 -0.606 11.288 1.00 98.50 241 ILE A C 1
ATOM 1839 O O . ILE A 1 241 ? -21.524 -0.359 12.302 1.00 98.50 241 ILE A O 1
ATOM 1843 N N . LEU A 1 242 ? -20.074 -1.673 11.201 1.00 98.31 242 LEU A N 1
ATOM 1844 C CA . LEU A 1 242 ? -19.977 -2.661 12.273 1.00 98.31 242 LEU A CA 1
ATOM 1845 C C . LEU A 1 242 ? -19.380 -2.058 13.552 1.00 98.31 242 LEU A C 1
ATOM 1847 O O . LEU A 1 242 ? -19.817 -2.381 14.653 1.00 98.31 242 LEU A O 1
ATOM 1851 N N . GLN A 1 243 ? -18.423 -1.139 13.419 1.00 98.12 243 GLN A N 1
ATOM 1852 C CA . GLN A 1 243 ? -17.847 -0.407 14.543 1.00 98.12 243 GLN A CA 1
ATOM 1853 C C . GLN A 1 243 ? -18.889 0.473 15.244 1.00 98.12 243 GLN A C 1
ATOM 1855 O O . GLN A 1 243 ? -18.928 0.506 16.476 1.00 98.12 243 GLN A O 1
ATOM 1860 N N . PHE A 1 244 ? -19.750 1.150 14.478 1.00 98.25 244 PHE A N 1
ATOM 1861 C CA . PHE A 1 244 ? -20.855 1.931 15.032 1.00 98.25 244 PHE A CA 1
ATOM 1862 C C . PHE A 1 244 ? -21.845 1.035 15.791 1.00 98.25 244 PHE A C 1
ATOM 1864 O O . PHE A 1 244 ? -22.148 1.302 16.953 1.00 98.25 244 PHE A O 1
ATOM 1871 N N . GLN A 1 245 ? -22.269 -0.076 15.183 1.00 98.12 245 GLN A N 1
ATOM 1872 C CA . GLN A 1 245 ? -23.171 -1.046 15.818 1.00 98.12 245 GLN A CA 1
ATOM 1873 C C . GLN A 1 245 ? -22.567 -1.654 17.089 1.00 98.12 245 GLN A C 1
ATOM 1875 O O . GLN A 1 245 ? -23.245 -1.808 18.103 1.00 98.12 245 GLN A O 1
ATOM 1880 N N . PHE A 1 246 ? -21.273 -1.975 17.066 1.00 97.12 246 PHE A N 1
ATOM 1881 C CA . PHE A 1 246 ? -20.571 -2.485 18.238 1.00 97.12 246 PHE A CA 1
ATOM 1882 C C . PHE A 1 246 ? -20.552 -1.463 19.379 1.00 97.12 246 PHE A C 1
ATOM 1884 O O . PHE A 1 246 ? -20.777 -1.831 20.531 1.00 97.12 246 PHE A O 1
ATOM 1891 N N . ALA A 1 247 ? -20.305 -0.185 19.076 1.00 98.31 247 ALA A N 1
ATOM 1892 C CA . ALA A 1 247 ? -20.325 0.876 20.078 1.00 98.31 247 ALA A CA 1
ATOM 1893 C C . ALA A 1 247 ? -21.716 1.035 20.714 1.00 98.31 247 ALA A C 1
ATOM 1895 O O . ALA A 1 247 ? -21.816 1.161 21.934 1.00 98.31 247 ALA A O 1
ATOM 1896 N N . GLU A 1 248 ? -22.777 0.957 19.909 1.00 98.50 248 GLU A N 1
ATOM 1897 C CA . GLU A 1 248 ? -24.163 1.012 20.381 1.00 98.50 248 GLU A CA 1
ATOM 1898 C C . GLU A 1 248 ? -24.493 -0.157 21.321 1.00 98.50 248 GLU A C 1
ATOM 1900 O O . GLU A 1 248 ? -24.959 0.049 22.443 1.00 98.50 248 GLU A O 1
ATOM 1905 N N . VAL A 1 249 ? -24.179 -1.391 20.911 1.00 98.31 249 VAL A N 1
ATOM 1906 C CA . VAL A 1 249 ? -24.416 -2.587 21.736 1.00 98.31 249 VAL A CA 1
ATOM 1907 C C . VAL A 1 249 ? -23.592 -2.548 23.024 1.00 98.31 249 VAL A C 1
ATOM 1909 O O . VAL A 1 249 ? -24.089 -2.923 24.087 1.00 98.31 249 VAL A O 1
ATOM 1912 N N . LYS A 1 250 ? -22.347 -2.069 22.955 1.00 98.62 250 LYS A N 1
ATOM 1913 C CA . LYS A 1 250 ? -21.475 -1.919 24.124 1.00 98.62 250 LYS A CA 1
ATOM 1914 C C . LYS A 1 250 ? -22.059 -0.940 25.144 1.00 98.62 250 LYS A C 1
ATOM 1916 O O . LYS A 1 250 ? -22.028 -1.226 26.339 1.00 98.62 250 LYS A O 1
ATOM 1921 N N . GLU A 1 251 ? -22.602 0.185 24.692 1.00 98.50 251 GLU A N 1
ATOM 1922 C CA . GLU A 1 251 ? -23.221 1.165 25.586 1.00 98.50 251 GLU A CA 1
ATOM 1923 C C . GLU A 1 251 ? -24.532 0.639 26.184 1.00 98.50 251 GLU A C 1
ATOM 1925 O O . GLU A 1 251 ? -24.759 0.768 27.387 1.00 98.50 251 GLU A O 1
ATOM 1930 N N . ALA A 1 252 ? -25.356 -0.049 25.388 1.00 98.12 252 ALA A N 1
ATOM 1931 C CA . ALA A 1 252 ? -26.562 -0.705 25.889 1.00 98.12 252 ALA A CA 1
ATOM 1932 C C . ALA A 1 252 ? -26.245 -1.773 26.953 1.00 98.12 252 ALA A C 1
ATOM 1934 O O . ALA A 1 252 ? -26.980 -1.918 27.933 1.00 98.12 252 ALA A O 1
ATOM 1935 N N . LEU A 1 253 ? -25.143 -2.514 26.793 1.00 98.38 253 LEU A N 1
ATOM 1936 C CA . LEU A 1 253 ? -24.669 -3.460 27.802 1.00 98.38 253 LEU A CA 1
ATOM 1937 C C . LEU A 1 253 ? -24.249 -2.740 29.090 1.00 98.38 253 LEU A C 1
ATOM 1939 O O . LEU A 1 253 ? -24.705 -3.131 30.162 1.00 98.38 253 LEU A O 1
ATOM 1943 N N . ARG A 1 254 ? -23.467 -1.657 28.984 1.00 98.56 254 ARG A N 1
ATOM 1944 C CA . ARG A 1 254 ? -23.040 -0.845 30.136 1.00 98.56 254 ARG A CA 1
ATOM 1945 C C . ARG A 1 254 ? -24.237 -0.346 30.951 1.00 98.56 254 ARG A C 1
ATOM 1947 O O . ARG A 1 254 ? -24.238 -0.457 32.173 1.00 98.56 254 ARG A O 1
ATOM 1954 N N . GLN A 1 255 ? -25.276 0.151 30.279 1.00 98.56 255 GLN A N 1
ATOM 1955 C CA . GLN A 1 255 ? -26.510 0.607 30.931 1.00 98.56 255 GLN A CA 1
ATOM 1956 C C . GLN A 1 255 ? -27.235 -0.529 31.667 1.00 98.56 255 GLN A C 1
ATOM 1958 O O . GLN A 1 255 ? -27.753 -0.335 32.764 1.00 98.56 255 GLN A O 1
ATOM 1963 N N . ARG A 1 256 ? -27.266 -1.739 31.091 1.00 98.06 256 ARG A N 1
ATOM 1964 C CA . ARG A 1 256 ? -27.853 -2.912 31.759 1.00 98.06 256 ARG A CA 1
ATOM 1965 C C . ARG A 1 256 ? -27.056 -3.332 32.987 1.00 98.06 256 ARG A C 1
ATOM 1967 O O . ARG A 1 256 ? -27.660 -3.661 34.001 1.00 98.06 256 ARG A O 1
ATOM 1974 N N . GLU A 1 257 ? -25.730 -3.323 32.907 1.00 98.19 257 GLU A N 1
ATOM 1975 C CA . GLU A 1 257 ? -24.857 -3.632 34.044 1.00 98.19 257 GLU A CA 1
ATOM 1976 C C . GLU A 1 257 ? -25.040 -2.628 35.191 1.00 98.19 257 GLU A C 1
ATOM 1978 O O . GLU A 1 257 ? -25.118 -3.036 36.348 1.00 98.19 257 GLU A O 1
ATOM 1983 N N . GLU A 1 258 ? -25.195 -1.341 34.871 1.00 98.44 258 GLU A N 1
ATOM 1984 C CA . GLU A 1 258 ? -25.489 -0.281 35.842 1.00 98.44 258 GLU A CA 1
ATOM 1985 C C . GLU A 1 258 ? -26.832 -0.517 36.555 1.00 98.44 258 GLU A C 1
ATOM 1987 O O . GLU A 1 258 ? -26.877 -0.560 37.784 1.00 98.44 258 GLU A O 1
ATOM 1992 N N . MET A 1 259 ? -27.904 -0.808 35.807 1.00 98.38 259 MET A N 1
ATOM 1993 C CA . MET A 1 259 ? -29.206 -1.156 36.397 1.00 98.38 259 MET A CA 1
ATOM 1994 C C . MET A 1 259 ? -29.146 -2.415 37.274 1.00 98.38 259 MET A C 1
ATOM 1996 O O . MET A 1 259 ? -29.806 -2.488 38.311 1.00 98.38 259 MET A O 1
ATOM 2000 N N . LEU A 1 260 ? -28.365 -3.429 36.883 1.00 98.44 260 LEU A N 1
ATOM 2001 C CA . LEU A 1 260 ? -28.188 -4.633 37.699 1.00 98.44 260 LEU A CA 1
ATOM 2002 C C . LEU A 1 260 ? -27.513 -4.314 39.037 1.00 98.44 260 LEU A C 1
ATOM 2004 O O . LEU A 1 260 ? -27.872 -4.908 40.054 1.00 98.44 260 LEU A O 1
ATOM 2008 N N . GLU A 1 261 ? -26.568 -3.377 39.053 1.00 98.19 261 GLU A N 1
ATOM 2009 C CA . GLU A 1 261 ? -25.916 -2.941 40.285 1.00 98.19 261 GLU A CA 1
ATOM 2010 C C . GLU A 1 261 ? -26.871 -2.155 41.194 1.00 98.19 261 GLU A C 1
ATOM 2012 O O . GLU A 1 261 ? -26.924 -2.410 42.399 1.00 98.19 261 GLU A O 1
ATOM 2017 N N . GLU A 1 262 ? -27.708 -1.281 40.630 1.00 98.38 262 GLU A N 1
ATOM 2018 C CA . GLU A 1 262 ? -28.770 -0.598 41.381 1.00 98.38 262 GLU A CA 1
ATOM 2019 C C . GLU A 1 262 ? -29.750 -1.592 42.020 1.00 98.38 262 GLU A C 1
ATOM 2021 O O . GLU A 1 262 ? -30.087 -1.472 43.203 1.00 98.38 262 GLU A O 1
ATOM 2026 N N . ILE A 1 263 ? -30.167 -2.623 41.275 1.00 98.19 263 ILE A N 1
ATOM 2027 C CA . ILE A 1 263 ? -31.042 -3.683 41.793 1.00 98.19 263 ILE A CA 1
ATOM 2028 C C . ILE A 1 263 ? -30.375 -4.413 42.964 1.00 98.19 263 ILE A C 1
ATOM 2030 O O . ILE A 1 263 ? -31.027 -4.628 43.989 1.00 98.19 263 ILE A O 1
ATOM 2034 N N . ARG A 1 264 ? -29.083 -4.757 42.866 1.00 98.19 264 ARG A N 1
ATOM 2035 C CA . ARG A 1 264 ? -28.346 -5.393 43.975 1.00 98.19 264 ARG A CA 1
ATOM 2036 C C . ARG A 1 264 ? -28.317 -4.509 45.221 1.00 98.19 264 ARG A C 1
ATOM 2038 O O . ARG A 1 264 ? -28.561 -4.999 46.324 1.00 98.19 264 ARG A O 1
ATOM 2045 N N . GLN A 1 265 ? -28.076 -3.208 45.061 1.00 98.31 265 GLN A N 1
ATOM 2046 C CA . GLN A 1 265 ? -28.085 -2.262 46.181 1.00 98.31 265 GLN A CA 1
ATOM 2047 C C . GLN A 1 265 ? -29.469 -2.156 46.831 1.00 98.31 265 GLN A C 1
ATOM 2049 O O . GLN A 1 265 ? -29.578 -2.131 48.060 1.00 98.31 265 GLN A O 1
ATOM 2054 N N . LEU A 1 266 ? -30.537 -2.116 46.030 1.00 98.25 266 LEU A N 1
ATOM 2055 C CA . LEU A 1 266 ? -31.910 -2.107 46.539 1.00 98.25 266 LEU A CA 1
ATOM 2056 C C . LEU A 1 266 ? -32.236 -3.394 47.304 1.00 98.25 266 LEU A C 1
ATOM 2058 O O . LEU A 1 266 ? -32.793 -3.320 48.400 1.00 98.25 266 LEU A O 1
ATOM 2062 N N . GLN A 1 267 ? -31.828 -4.555 46.789 1.00 98.06 267 GLN A N 1
ATOM 2063 C CA . GLN A 1 267 ? -31.986 -5.838 47.479 1.00 98.06 267 GLN A CA 1
ATOM 2064 C C . GLN A 1 267 ? -31.228 -5.868 48.814 1.00 98.06 267 GLN A C 1
ATOM 2066 O O . GLN A 1 267 ? -31.767 -6.334 49.818 1.00 98.06 267 GLN A O 1
ATOM 2071 N N . GLN A 1 268 ? -30.012 -5.317 48.870 1.00 98.12 268 GLN A N 1
ATOM 2072 C CA . GLN A 1 268 ? -29.247 -5.218 50.116 1.00 98.12 268 GLN A CA 1
ATOM 2073 C C . GLN A 1 268 ? -29.946 -4.325 51.152 1.00 98.12 268 GLN A C 1
ATOM 2075 O O . GLN A 1 268 ? -30.014 -4.685 52.329 1.00 98.12 268 GLN A O 1
ATOM 2080 N N . LYS A 1 269 ? -30.504 -3.182 50.726 1.00 98.31 269 LYS A N 1
ATOM 2081 C CA . LYS A 1 269 ? -31.300 -2.304 51.602 1.00 98.31 269 LYS A CA 1
ATOM 2082 C C . LYS A 1 269 ? -32.558 -3.007 52.102 1.00 98.31 269 LYS A C 1
ATOM 2084 O O . LYS A 1 269 ? -32.840 -2.956 53.295 1.00 98.31 269 LYS A O 1
ATOM 2089 N N . GLN A 1 270 ? -33.269 -3.712 51.220 1.00 98.31 270 GLN A N 1
ATOM 2090 C CA . GLN A 1 270 ? -34.443 -4.504 51.588 1.00 98.31 270 GLN A CA 1
ATOM 2091 C C . GLN A 1 270 ? -34.096 -5.566 52.640 1.00 98.31 270 GLN A C 1
ATOM 2093 O O . GLN A 1 270 ? -34.798 -5.679 53.640 1.00 98.31 270 GLN A O 1
ATOM 2098 N N . ALA A 1 271 ? -32.990 -6.294 52.468 1.00 98.06 271 ALA A N 1
ATOM 2099 C CA . ALA A 1 271 ? -32.511 -7.256 53.461 1.00 98.06 271 ALA A CA 1
ATOM 2100 C C . ALA A 1 271 ? -32.146 -6.592 54.803 1.00 98.06 271 ALA A C 1
ATOM 2102 O O . ALA A 1 271 ? -32.338 -7.191 55.861 1.00 98.06 271 ALA A O 1
ATOM 2103 N N . GLY A 1 272 ? -31.642 -5.353 54.772 1.00 98.19 272 GLY A N 1
ATOM 2104 C CA . GLY A 1 272 ? -31.428 -4.531 55.965 1.00 98.19 272 GLY A CA 1
ATOM 2105 C C . GLY A 1 272 ? -32.730 -4.226 56.705 1.00 98.19 272 GLY A C 1
ATOM 2106 O O . GLY A 1 272 ? -32.823 -4.510 57.896 1.00 98.19 272 GLY A O 1
ATOM 2107 N N . PHE A 1 273 ? -33.748 -3.736 55.992 1.00 98.25 273 PHE A N 1
ATOM 2108 C CA . PHE A 1 273 ? -35.063 -3.454 56.577 1.00 98.25 273 PHE A CA 1
ATOM 2109 C C . PHE A 1 273 ? -35.747 -4.708 57.123 1.00 98.25 273 PHE A C 1
ATOM 2111 O O . PHE A 1 273 ? -36.350 -4.649 58.186 1.00 98.25 273 PHE A O 1
ATOM 2118 N N . ILE A 1 274 ? -35.632 -5.854 56.443 1.00 98.44 274 ILE A N 1
ATOM 2119 C CA . ILE A 1 274 ? -36.181 -7.125 56.945 1.00 98.44 274 ILE A CA 1
ATOM 2120 C C . ILE A 1 274 ? -35.571 -7.474 58.307 1.00 98.44 274 ILE A C 1
ATOM 2122 O O . ILE A 1 274 ? -36.303 -7.857 59.215 1.00 98.44 274 ILE A O 1
ATOM 2126 N N . ARG A 1 275 ? -34.254 -7.298 58.471 1.00 98.25 275 ARG A N 1
ATOM 2127 C CA . ARG A 1 275 ? -33.571 -7.558 59.745 1.00 98.25 275 ARG A CA 1
ATOM 2128 C C . ARG A 1 275 ? -34.047 -6.619 60.852 1.00 98.25 275 ARG A C 1
ATOM 2130 O O . ARG A 1 275 ? -34.386 -7.087 61.928 1.00 98.25 275 ARG A O 1
ATOM 2137 N N . GLU A 1 276 ? -34.137 -5.322 60.563 1.00 98.38 276 GLU A N 1
ATOM 2138 C CA . GLU A 1 276 ? -34.644 -4.327 61.517 1.00 98.38 276 GLU A CA 1
ATOM 2139 C C . GLU A 1 276 ? -36.092 -4.624 61.935 1.00 98.38 276 GLU A C 1
ATOM 2141 O O . GLU A 1 276 ? -36.432 -4.537 63.113 1.00 98.38 276 GLU A O 1
ATOM 2146 N N . ILE A 1 277 ? -36.941 -5.037 60.988 1.00 98.38 277 ILE A N 1
ATOM 2147 C CA . ILE A 1 277 ? -38.309 -5.472 61.285 1.00 98.38 277 ILE A CA 1
ATOM 2148 C C . ILE A 1 277 ? -38.294 -6.674 62.237 1.00 98.38 277 ILE A C 1
ATOM 2150 O O . ILE A 1 277 ? -39.065 -6.672 63.193 1.00 98.38 277 ILE A O 1
ATOM 2154 N N . SER A 1 278 ? -37.428 -7.669 62.020 1.00 98.31 278 SER A N 1
ATOM 2155 C CA . SER A 1 278 ? -37.304 -8.824 62.921 1.00 98.31 278 SER A CA 1
ATOM 2156 C C . SER A 1 278 ? -36.855 -8.429 64.333 1.00 98.31 278 SER A C 1
ATOM 2158 O O . SER A 1 278 ? -37.464 -8.876 65.302 1.00 98.31 278 SER A O 1
ATOM 2160 N N . ASP A 1 279 ? -35.868 -7.539 64.464 1.00 98.31 279 ASP A N 1
ATOM 2161 C CA . ASP A 1 279 ? -35.393 -7.051 65.770 1.00 98.31 279 ASP A CA 1
ATOM 2162 C C . ASP A 1 279 ? -36.502 -6.280 66.525 1.00 98.31 279 ASP A C 1
ATOM 2164 O O . ASP A 1 279 ? -36.702 -6.422 67.740 1.00 98.31 279 ASP A O 1
ATOM 2168 N N . LEU A 1 280 ? -37.277 -5.465 65.798 1.00 98.31 280 LEU A N 1
ATOM 2169 C CA . LEU A 1 280 ? -38.434 -4.758 66.351 1.00 98.31 280 LEU A CA 1
ATOM 2170 C C . LEU A 1 280 ? -39.563 -5.720 66.739 1.00 98.31 280 LEU A C 1
ATOM 2172 O O . LEU A 1 280 ? -40.192 -5.517 67.778 1.00 98.31 280 LEU A O 1
ATOM 2176 N N . GLN A 1 281 ? -39.814 -6.763 65.945 1.00 98.31 281 GLN A N 1
ATOM 2177 C CA . GLN A 1 281 ? -40.784 -7.810 66.272 1.00 98.31 281 GLN A CA 1
ATOM 2178 C C . GLN A 1 281 ? -40.403 -8.530 67.570 1.00 98.31 281 GLN A C 1
ATOM 2180 O O . GLN A 1 281 ? -41.248 -8.640 68.456 1.00 98.31 281 GLN A O 1
ATOM 2185 N N . GLU A 1 282 ? -39.136 -8.915 67.748 1.00 98.00 282 GLU A N 1
ATOM 2186 C CA . GLU A 1 282 ? -38.653 -9.519 68.999 1.00 98.00 282 GLU A CA 1
ATOM 2187 C C . GLU A 1 282 ? -38.856 -8.576 70.201 1.00 98.00 282 GLU A C 1
ATOM 2189 O O . GLU A 1 282 ? -39.301 -8.986 71.279 1.00 98.00 282 GLU A O 1
ATOM 2194 N N . THR A 1 283 ? -38.611 -7.277 70.001 1.00 98.25 283 THR A N 1
ATOM 2195 C CA . THR A 1 283 ? -38.851 -6.251 71.026 1.00 98.25 283 THR A CA 1
ATOM 2196 C C . THR A 1 283 ? -40.334 -6.143 71.397 1.00 98.25 283 THR A C 1
ATOM 2198 O O . THR A 1 283 ? -40.666 -5.995 72.578 1.00 98.25 283 THR A O 1
ATOM 2201 N N . ILE A 1 284 ? -41.234 -6.200 70.411 1.00 98.19 284 ILE A N 1
ATOM 2202 C CA . ILE A 1 284 ? -42.686 -6.191 70.634 1.00 98.19 284 ILE A CA 1
ATOM 2203 C C . ILE A 1 284 ? -43.099 -7.438 71.417 1.00 98.19 284 ILE A C 1
ATOM 2205 O O . ILE A 1 284 ? -43.735 -7.304 72.460 1.00 98.19 284 ILE A O 1
ATOM 2209 N N . GLU A 1 285 ? -42.655 -8.627 71.005 1.00 98.38 285 GLU A N 1
ATOM 2210 C CA . GLU A 1 285 ? -42.963 -9.878 71.707 1.00 98.38 285 GLU A CA 1
ATOM 2211 C C . GLU A 1 285 ? -42.509 -9.854 73.172 1.00 98.38 285 GLU A C 1
ATOM 2213 O O . GLU A 1 285 ? -43.208 -10.341 74.067 1.00 98.38 285 GLU A O 1
ATOM 2218 N N . TRP A 1 286 ? -41.333 -9.283 73.444 1.00 98.56 286 TRP A N 1
ATOM 2219 C CA . TRP A 1 286 ? -40.854 -9.110 74.812 1.00 98.56 286 TRP A CA 1
ATOM 2220 C C . TRP A 1 286 ? -41.756 -8.166 75.617 1.00 98.56 286 TRP A C 1
ATOM 2222 O O . TRP A 1 286 ? -42.100 -8.470 76.767 1.00 98.56 286 TRP A O 1
ATOM 2232 N N . LYS A 1 287 ? -42.178 -7.042 75.023 1.00 98.19 287 LYS A N 1
ATOM 2233 C CA . LYS A 1 287 ? -43.100 -6.097 75.668 1.00 98.19 287 LYS A CA 1
ATOM 2234 C C . LYS A 1 287 ? -44.456 -6.735 75.948 1.00 98.19 287 LYS A C 1
ATOM 2236 O O . LYS A 1 287 ? -44.950 -6.574 77.059 1.00 98.19 287 LYS A O 1
ATOM 2241 N N . ASP A 1 288 ? -45.004 -7.514 75.023 1.00 98.44 288 ASP A N 1
ATOM 2242 C CA . ASP A 1 288 ? -46.282 -8.209 75.210 1.00 98.44 288 ASP A CA 1
ATOM 2243 C C . ASP A 1 288 ? -46.206 -9.229 76.353 1.00 98.44 288 ASP A C 1
ATOM 2245 O O . ASP A 1 288 ? -47.066 -9.256 77.238 1.00 98.44 288 ASP A O 1
ATOM 2249 N N . LYS A 1 289 ? -45.118 -10.011 76.427 1.00 98.31 289 LYS A N 1
ATOM 2250 C CA . LYS A 1 289 ? -44.865 -10.919 77.562 1.00 98.31 289 LYS A CA 1
ATOM 2251 C C . LYS A 1 289 ? -44.793 -10.158 78.889 1.00 98.31 289 LYS A C 1
ATOM 2253 O O . LYS A 1 289 ? -45.325 -10.629 79.899 1.00 98.31 289 LYS A O 1
ATOM 2258 N N . LYS A 1 290 ? -44.148 -8.985 78.902 1.00 98.31 290 LYS A N 1
ATOM 2259 C CA . LYS A 1 290 ? -44.039 -8.135 80.095 1.00 98.31 290 LYS A CA 1
ATOM 2260 C C . LYS A 1 290 ? -45.389 -7.547 80.503 1.00 98.31 290 LYS A C 1
ATOM 2262 O O . LYS A 1 290 ? -45.696 -7.576 81.694 1.00 98.31 290 LYS A O 1
ATOM 2267 N N . ILE A 1 291 ? -46.180 -7.061 79.547 1.00 97.94 291 ILE A N 1
ATOM 2268 C CA . ILE A 1 291 ? -47.544 -6.568 79.773 1.00 97.94 291 ILE A CA 1
ATOM 2269 C C . ILE A 1 291 ? -48.386 -7.680 80.399 1.00 97.94 291 ILE A C 1
ATOM 2271 O O . ILE A 1 291 ? -48.887 -7.487 81.502 1.00 97.94 291 ILE A O 1
ATOM 2275 N N . GLY A 1 292 ? -48.413 -8.880 79.812 1.00 97.81 292 GLY A N 1
ATOM 2276 C CA . GLY A 1 292 ? -49.176 -10.000 80.370 1.00 97.81 292 GLY A CA 1
ATOM 2277 C C . GLY A 1 292 ? -48.723 -10.419 81.777 1.00 97.81 292 GLY A C 1
ATOM 2278 O O . GLY A 1 292 ? -49.530 -10.840 82.603 1.00 97.81 292 GLY A O 1
ATOM 2279 N N . ALA A 1 293 ? -47.429 -10.308 82.105 1.00 98.12 293 ALA A N 1
ATOM 2280 C CA . ALA A 1 293 ? -46.947 -10.532 83.474 1.00 98.12 293 ALA A CA 1
ATOM 2281 C C . ALA A 1 293 ? -47.469 -9.479 84.465 1.00 98.12 293 ALA A C 1
ATOM 2283 O O . ALA A 1 293 ? -47.874 -9.833 85.573 1.00 98.12 293 ALA A O 1
ATOM 2284 N N . LEU A 1 294 ? -47.482 -8.206 84.064 1.00 97.62 294 LEU A N 1
ATOM 2285 C CA . LEU A 1 294 ? -48.009 -7.108 84.874 1.00 97.62 294 LEU A CA 1
ATOM 2286 C C . LEU A 1 294 ? -49.533 -7.186 85.029 1.00 97.62 294 LEU A C 1
ATOM 2288 O O . LEU A 1 294 ? -50.039 -6.905 86.111 1.00 97.62 294 LEU A O 1
ATOM 2292 N N . GLU A 1 295 ? -50.257 -7.607 83.993 1.00 97.19 295 GLU A N 1
ATOM 2293 C CA . GLU A 1 295 ? -51.707 -7.824 84.047 1.00 97.19 295 GLU A CA 1
ATOM 2294 C C . GLU A 1 295 ? -52.072 -8.904 85.070 1.00 97.19 295 GLU A C 1
ATOM 2296 O O . GLU A 1 295 ? -52.877 -8.639 85.959 1.00 97.19 295 GLU A O 1
ATOM 2301 N N . ARG A 1 296 ? -51.390 -10.059 85.058 1.00 97.06 296 ARG A N 1
ATOM 2302 C CA . ARG A 1 296 ? -51.582 -11.097 86.093 1.00 97.06 296 ARG A CA 1
ATOM 2303 C C . ARG A 1 296 ? -51.268 -10.590 87.501 1.00 97.06 296 ARG A C 1
ATOM 2305 O O . ARG A 1 296 ? -51.953 -10.933 88.459 1.00 97.06 296 ARG A O 1
ATOM 2312 N N . GLN A 1 297 ? -50.222 -9.776 87.649 1.00 97.06 297 GLN A N 1
ATOM 2313 C CA . GLN A 1 297 ? -49.881 -9.177 88.941 1.00 97.06 297 GLN A CA 1
ATOM 2314 C C . GLN A 1 297 ? -50.980 -8.217 89.417 1.00 97.06 297 GLN A C 1
ATOM 2316 O O . GLN A 1 297 ? -51.324 -8.209 90.600 1.00 97.06 297 GLN A O 1
ATOM 2321 N N . LYS A 1 298 ? -51.536 -7.418 88.502 1.00 97.44 298 LYS A N 1
ATOM 2322 C CA . LYS A 1 298 ? -52.650 -6.513 88.781 1.00 97.44 298 LYS A CA 1
ATOM 2323 C C . LYS A 1 298 ? -53.889 -7.288 89.233 1.00 97.44 298 LYS A C 1
ATOM 2325 O O . LYS A 1 298 ? -54.447 -6.929 90.261 1.00 97.44 298 LYS A O 1
ATOM 2330 N N . GLU A 1 299 ? -54.266 -8.360 88.538 1.00 96.81 299 GLU A N 1
ATOM 2331 C CA . GLU A 1 299 ? -55.385 -9.232 88.935 1.00 96.81 299 GLU A CA 1
ATOM 2332 C C . GLU A 1 299 ? -55.212 -9.762 90.367 1.00 96.81 299 GLU A C 1
ATOM 2334 O O . GLU A 1 299 ? -56.149 -9.731 91.164 1.00 96.81 299 GLU A O 1
ATOM 2339 N N . PHE A 1 300 ? -53.991 -10.166 90.733 1.00 96.62 300 PHE A N 1
ATOM 2340 C CA . PHE A 1 300 ? -53.666 -10.609 92.091 1.00 96.62 300 PHE A CA 1
ATOM 2341 C C . PHE A 1 300 ? -53.885 -9.501 93.136 1.00 96.62 300 PHE A C 1
ATOM 2343 O O . PHE A 1 300 ? -54.476 -9.735 94.190 1.00 96.62 300 PHE A O 1
ATOM 2350 N N . PHE A 1 301 ? -53.431 -8.276 92.849 1.00 96.38 301 PHE A N 1
ATOM 2351 C CA . PHE A 1 301 ? -53.644 -7.127 93.735 1.00 96.38 301 PHE A CA 1
ATOM 2352 C C . PHE A 1 301 ? -55.107 -6.697 93.816 1.00 96.38 301 PHE A C 1
ATOM 2354 O O . PHE A 1 301 ? -55.551 -6.274 94.885 1.00 96.38 301 PHE A O 1
ATOM 2361 N N . ASP A 1 302 ? -55.849 -6.790 92.716 1.00 97.31 302 ASP A N 1
ATOM 2362 C CA . ASP A 1 302 ? -57.280 -6.507 92.687 1.00 97.31 302 ASP A CA 1
ATOM 2363 C C . ASP A 1 302 ? -58.051 -7.548 93.528 1.00 97.31 302 ASP A C 1
ATOM 2365 O O . ASP A 1 302 ? -58.939 -7.160 94.286 1.00 97.31 302 ASP A O 1
ATOM 2369 N N . SER A 1 303 ? -57.634 -8.824 93.527 1.00 97.12 303 SER A N 1
ATOM 2370 C CA . SER A 1 303 ? -58.165 -9.863 94.433 1.00 97.12 303 SER A CA 1
ATOM 2371 C C . SER A 1 303 ? -57.899 -9.544 95.908 1.00 97.12 303 SER A C 1
ATOM 2373 O O . SER A 1 303 ? -58.834 -9.502 96.703 1.00 97.12 303 SER A O 1
ATOM 2375 N N . ILE A 1 304 ? -56.649 -9.229 96.279 1.00 95.75 304 ILE A N 1
ATOM 2376 C CA . ILE A 1 304 ? -56.291 -8.836 97.660 1.00 95.75 304 ILE A CA 1
ATOM 2377 C C . ILE A 1 304 ? -57.083 -7.597 98.096 1.00 95.75 304 ILE A C 1
ATOM 2379 O O . ILE A 1 304 ? -57.490 -7.468 99.252 1.00 95.75 304 ILE A O 1
ATOM 2383 N N . ARG A 1 305 ? -57.289 -6.646 97.177 1.00 96.88 305 ARG A N 1
ATOM 2384 C CA . ARG A 1 305 ? -58.084 -5.446 97.434 1.00 96.88 305 ARG A CA 1
ATOM 2385 C C . ARG A 1 305 ? -59.539 -5.803 97.731 1.00 96.88 305 ARG A C 1
ATOM 2387 O O . ARG A 1 305 ? -60.045 -5.280 98.717 1.00 96.88 305 ARG A O 1
ATOM 2394 N N . SER A 1 306 ? -60.147 -6.684 96.932 1.00 96.06 306 SER A N 1
ATOM 2395 C CA . SER A 1 306 ? -61.508 -7.188 97.155 1.00 96.06 306 SER A CA 1
ATOM 2396 C C . SER A 1 306 ? -61.628 -7.867 98.516 1.00 96.06 306 SER A C 1
ATOM 2398 O O . SER A 1 306 ? -62.439 -7.434 99.320 1.00 96.06 306 SER A O 1
ATOM 2400 N N . GLU A 1 307 ? -60.756 -8.831 98.832 1.00 95.81 307 GLU A N 1
ATOM 2401 C CA . GLU A 1 307 ? -60.766 -9.533 100.127 1.00 95.81 307 GLU A CA 1
ATOM 2402 C C . GLU A 1 307 ? -60.637 -8.562 101.308 1.00 95.81 307 GLU A C 1
ATOM 2404 O O . GLU A 1 307 ? -61.330 -8.671 102.318 1.00 95.81 307 GLU A O 1
ATOM 2409 N N . ARG A 1 308 ? -59.759 -7.560 101.187 1.00 95.25 308 ARG A N 1
ATOM 2410 C CA . ARG A 1 308 ? -59.606 -6.512 102.199 1.00 95.25 308 ARG A CA 1
ATOM 2411 C C . ARG A 1 308 ? -60.862 -5.652 102.331 1.00 95.25 308 ARG A C 1
ATOM 2413 O O . ARG A 1 308 ? -61.155 -5.198 103.439 1.00 95.25 308 ARG A O 1
ATOM 2420 N N . ASP A 1 309 ? -61.538 -5.349 101.229 1.00 95.06 309 ASP A N 1
ATOM 2421 C CA . ASP A 1 309 ? -62.771 -4.563 101.232 1.00 95.06 309 ASP A CA 1
ATOM 2422 C C . ASP A 1 309 ? -63.934 -5.374 101.835 1.00 95.06 309 ASP A C 1
ATOM 2424 O O . ASP A 1 309 ? -64.638 -4.843 102.697 1.00 95.06 309 ASP A O 1
ATOM 2428 N N . ASP A 1 310 ? -64.030 -6.672 101.534 1.00 95.00 310 ASP A N 1
ATOM 2429 C CA . ASP A 1 310 ? -64.975 -7.613 102.151 1.00 95.00 310 ASP A CA 1
ATOM 2430 C C . ASP A 1 310 ? -64.746 -7.715 103.674 1.00 95.00 310 ASP A C 1
ATOM 2432 O O . ASP A 1 310 ? -65.668 -7.516 104.467 1.00 95.00 310 ASP A O 1
ATOM 2436 N N . LEU A 1 311 ? -63.494 -7.903 104.118 1.00 95.44 311 LEU A N 1
ATOM 2437 C CA . LEU A 1 311 ? -63.125 -7.922 105.544 1.00 95.44 311 LEU A CA 1
ATOM 2438 C C . LEU A 1 311 ? -63.429 -6.595 106.257 1.00 95.44 311 LEU A C 1
ATOM 2440 O O . LEU A 1 311 ? -63.783 -6.570 107.444 1.00 95.44 311 LEU A O 1
ATOM 2444 N N . ARG A 1 312 ? -63.278 -5.459 105.563 1.00 93.94 312 ARG A N 1
ATOM 2445 C CA . ARG A 1 312 ? -63.678 -4.152 106.103 1.00 93.94 312 ARG A CA 1
ATOM 2446 C C . ARG A 1 312 ? -65.185 -4.087 106.291 1.00 93.94 312 ARG A C 1
ATOM 2448 O O . ARG A 1 312 ? -65.616 -3.607 107.339 1.00 93.94 312 ARG A O 1
ATOM 2455 N N . GLU A 1 313 ? -65.965 -4.571 105.330 1.00 93.06 313 GLU A N 1
ATOM 2456 C CA . GLU A 1 313 ? -67.423 -4.637 105.435 1.00 93.06 313 GLU A CA 1
ATOM 2457 C C . GLU A 1 313 ? -67.858 -5.545 106.596 1.00 93.06 313 GLU A C 1
ATOM 2459 O O . GLU A 1 313 ? -68.694 -5.145 107.407 1.00 93.06 313 GLU A O 1
ATOM 2464 N N . GLU A 1 314 ? -67.239 -6.718 106.755 1.00 93.06 314 GLU A N 1
ATOM 2465 C CA . GLU A 1 314 ? -67.461 -7.607 107.904 1.00 93.06 314 GLU A CA 1
ATOM 2466 C C . GLU A 1 314 ? -67.130 -6.926 109.237 1.00 93.06 314 GLU A C 1
ATOM 2468 O O . GLU A 1 314 ? -67.914 -6.990 110.185 1.00 93.06 314 GLU A O 1
ATOM 2473 N N . THR A 1 315 ? -66.009 -6.201 109.312 1.00 90.25 315 THR A N 1
ATOM 2474 C CA . THR A 1 315 ? -65.634 -5.431 110.508 1.00 90.25 315 THR A CA 1
ATOM 2475 C C . THR A 1 315 ? -66.676 -4.358 110.836 1.00 90.25 315 THR A C 1
ATOM 2477 O O . THR A 1 315 ? -66.976 -4.126 112.011 1.00 90.25 315 THR A O 1
ATOM 2480 N N . VAL A 1 316 ? -67.239 -3.687 109.822 1.00 91.00 316 VAL A N 1
ATOM 2481 C CA . VAL A 1 316 ? -68.339 -2.728 110.011 1.00 91.00 316 VAL A CA 1
ATOM 2482 C C . VAL A 1 316 ? -69.587 -3.439 110.537 1.00 91.00 316 VAL A C 1
ATOM 2484 O O . VAL A 1 316 ? -70.123 -3.001 111.556 1.00 91.00 316 VAL A O 1
ATOM 2487 N N . LYS A 1 317 ? -69.995 -4.561 109.928 1.00 90.06 317 LYS A N 1
ATOM 2488 C CA . LYS A 1 317 ? -71.141 -5.375 110.376 1.00 90.06 317 LYS A CA 1
ATOM 2489 C C . LYS A 1 317 ? -70.986 -5.823 111.833 1.00 90.06 317 LYS A C 1
ATOM 2491 O O . LYS A 1 317 ? -71.885 -5.594 112.639 1.00 90.06 317 LYS A O 1
ATOM 2496 N N . LEU A 1 318 ? -69.821 -6.358 112.207 1.00 87.88 318 LEU A N 1
ATOM 2497 C CA . LEU A 1 318 ? -69.516 -6.768 113.584 1.00 87.88 318 LEU A CA 1
ATOM 2498 C C . LEU A 1 318 ? -69.561 -5.590 114.567 1.00 87.88 318 LEU A C 1
ATOM 2500 O O . LEU A 1 318 ? -70.087 -5.730 115.670 1.00 87.88 318 LEU A O 1
ATOM 2504 N N . LYS A 1 319 ? -69.052 -4.409 114.187 1.00 85.38 319 LYS A N 1
ATOM 2505 C CA . LYS A 1 319 ? -69.160 -3.193 115.015 1.00 85.38 319 LYS A CA 1
ATOM 2506 C C . LYS A 1 319 ? -70.609 -2.743 115.199 1.00 85.38 319 LYS A C 1
ATOM 2508 O O . LYS A 1 319 ? -70.966 -2.290 116.286 1.00 85.38 319 LYS A O 1
ATOM 2513 N N . GLU A 1 320 ? -71.438 -2.830 114.161 1.00 86.31 320 GLU A N 1
ATOM 2514 C CA . GLU A 1 320 ? -72.871 -2.530 114.252 1.00 86.31 320 GLU A CA 1
ATOM 2515 C C . GLU A 1 320 ? -73.606 -3.523 115.157 1.00 86.31 320 GLU A C 1
ATOM 2517 O O . GLU A 1 320 ? -74.455 -3.121 115.951 1.00 86.31 320 GLU A O 1
ATOM 2522 N N . GLU A 1 321 ? -73.258 -4.805 115.089 1.00 84.06 321 GLU A N 1
ATOM 2523 C CA . GLU A 1 321 ? -73.816 -5.849 115.947 1.00 84.06 321 GLU A CA 1
ATOM 2524 C C . GLU A 1 321 ? -73.386 -5.677 117.413 1.00 84.06 321 GLU A C 1
ATOM 2526 O O . GLU A 1 321 ? -74.233 -5.698 118.308 1.00 84.06 321 GLU A O 1
ATOM 2531 N N . LEU A 1 322 ? -72.115 -5.345 117.676 1.00 78.81 322 LEU A N 1
ATOM 2532 C CA . LEU A 1 322 ? -71.643 -4.977 119.019 1.00 78.81 322 LEU A CA 1
ATOM 2533 C C . LEU A 1 322 ? -72.386 -3.757 119.589 1.00 78.81 322 LEU A C 1
ATOM 2535 O O . LEU A 1 322 ? -72.749 -3.751 120.769 1.00 78.81 322 LEU A O 1
ATOM 2539 N N . LYS A 1 323 ? -72.654 -2.740 118.752 1.00 79.12 323 LYS A N 1
ATOM 2540 C CA . LYS A 1 323 ? -73.472 -1.575 119.134 1.00 79.12 323 LYS A CA 1
ATOM 2541 C C . LYS A 1 323 ? -74.897 -1.984 119.524 1.00 79.12 323 LYS A C 1
ATOM 2543 O O . LYS A 1 323 ? -75.416 -1.443 120.498 1.00 79.12 323 LYS A O 1
ATOM 2548 N N . LYS A 1 324 ? -75.521 -2.938 118.816 1.00 81.69 324 LYS A N 1
ATOM 2549 C CA . LYS A 1 324 ? -76.858 -3.472 119.161 1.00 81.69 324 LYS A CA 1
ATOM 2550 C C . LYS A 1 324 ? -76.866 -4.187 120.519 1.00 81.69 324 LYS A C 1
ATOM 2552 O O . LYS A 1 324 ? -77.861 -4.104 121.230 1.00 81.69 324 LYS A O 1
ATOM 2557 N N . HIS A 1 325 ? -75.761 -4.831 120.902 1.00 77.00 325 HIS A N 1
ATOM 2558 C CA . HIS A 1 325 ? -75.610 -5.526 122.189 1.00 77.00 325 HIS A CA 1
ATOM 2559 C C . HIS A 1 325 ? -75.203 -4.622 123.372 1.00 77.00 325 HIS A C 1
ATOM 2561 O O . HIS A 1 325 ? -74.966 -5.124 124.469 1.00 77.00 325 HIS A O 1
ATOM 2567 N N . GLY A 1 326 ? -75.154 -3.295 123.195 1.00 62.56 326 GLY A N 1
ATOM 2568 C CA . GLY A 1 326 ? -74.921 -2.342 124.289 1.00 62.56 326 GLY A CA 1
ATOM 2569 C C . GLY A 1 326 ? -73.460 -2.199 124.734 1.00 62.56 326 GLY A C 1
ATOM 2570 O O . GLY A 1 326 ? -73.202 -1.594 125.773 1.00 62.56 326 GLY A O 1
ATOM 2571 N N . ILE A 1 327 ? -72.496 -2.710 123.959 1.00 54.84 327 ILE A N 1
ATOM 2572 C CA . ILE A 1 327 ? -71.061 -2.566 124.244 1.00 54.84 327 ILE A CA 1
ATOM 2573 C C . ILE A 1 327 ? -70.519 -1.371 123.450 1.00 54.84 327 ILE A C 1
ATOM 2575 O O . ILE A 1 327 ? -70.277 -1.446 122.245 1.00 54.84 327 ILE A O 1
ATOM 2579 N N . ILE A 1 328 ? -70.329 -0.242 124.137 1.00 50.19 328 ILE A N 1
ATOM 2580 C CA . ILE A 1 328 ? -69.686 0.953 123.581 1.00 50.19 328 ILE A CA 1
ATOM 2581 C C . ILE A 1 328 ? -68.168 0.727 123.591 1.00 50.19 328 ILE A C 1
ATOM 2583 O O . ILE A 1 328 ? -67.513 0.883 124.620 1.00 50.19 328 ILE A O 1
ATOM 2587 N N . LEU A 1 329 ? -67.594 0.386 122.436 1.00 49.25 329 LEU A N 1
ATOM 2588 C CA . LEU A 1 329 ? -66.153 0.507 122.197 1.00 49.25 329 LEU A CA 1
ATOM 2589 C C . LEU A 1 329 ? -65.797 1.992 122.034 1.00 49.25 329 LEU A C 1
ATOM 2591 O O . LEU A 1 329 ? -65.678 2.508 120.925 1.00 49.25 329 LEU A O 1
ATOM 2595 N N . ASN A 1 330 ? -65.627 2.673 123.166 1.00 46.94 330 ASN A N 1
ATOM 2596 C CA . ASN A 1 330 ? -64.774 3.850 123.251 1.00 46.94 330 ASN A CA 1
ATOM 2597 C C . ASN A 1 330 ? -63.332 3.347 123.324 1.00 46.94 330 ASN A C 1
ATOM 2599 O O . ASN A 1 330 ? -62.856 3.017 124.404 1.00 46.94 330 ASN A O 1
ATOM 2603 N N . SER A 1 331 ? -62.666 3.238 122.177 1.00 47.31 331 SER A N 1
ATOM 2604 C CA . SER A 1 331 ? -61.216 3.419 122.117 1.00 47.31 331 SER A CA 1
ATOM 2605 C C . SER A 1 331 ? -60.757 3.626 120.682 1.00 47.31 331 SER A C 1
ATOM 2607 O O . SER A 1 331 ? -60.810 2.740 119.829 1.00 47.31 331 SER A O 1
ATOM 2609 N N . GLU A 1 332 ? -60.301 4.848 120.459 1.00 45.41 332 GLU A N 1
ATOM 2610 C CA . GLU A 1 332 ? -59.150 5.196 119.643 1.00 45.41 332 GLU A CA 1
ATOM 2611 C C . GLU A 1 332 ? -58.047 4.127 119.784 1.00 45.41 332 GLU A C 1
ATOM 2613 O O . GLU A 1 332 ? -57.590 3.830 120.887 1.00 45.41 332 GLU A O 1
ATOM 2618 N N . ILE A 1 333 ? -57.641 3.514 118.670 1.00 38.34 333 ILE A N 1
ATOM 2619 C CA . ILE A 1 333 ? -56.412 2.720 118.601 1.00 38.34 333 ILE A CA 1
ATOM 2620 C C . ILE A 1 333 ? -55.436 3.532 117.763 1.00 38.34 333 ILE A C 1
ATOM 2622 O O . ILE A 1 333 ? -55.557 3.625 116.542 1.00 38.34 333 ILE A O 1
ATOM 2626 N N . ALA A 1 334 ? -54.486 4.139 118.467 1.00 39.38 334 ALA A N 1
ATOM 2627 C CA . ALA A 1 334 ? -53.247 4.645 117.917 1.00 39.38 334 ALA A CA 1
ATOM 2628 C C . ALA A 1 334 ? -52.473 3.493 117.258 1.00 39.38 334 ALA A C 1
ATOM 2630 O O . ALA A 1 334 ? -52.189 2.482 117.897 1.00 39.38 334 ALA A O 1
ATOM 2631 N N . THR A 1 335 ? -52.087 3.655 115.995 1.00 31.22 335 THR A N 1
ATOM 2632 C CA . THR A 1 335 ? -50.999 2.874 115.400 1.00 31.22 335 THR A CA 1
ATOM 2633 C C . THR A 1 335 ? -49.731 3.716 115.478 1.00 31.22 335 THR A C 1
ATOM 2635 O O . THR A 1 335 ? -49.428 4.463 114.552 1.00 31.22 335 THR A O 1
ATOM 2638 N N . ASN A 1 336 ? -49.013 3.610 116.599 1.00 38.09 336 ASN A N 1
ATOM 2639 C CA . ASN A 1 336 ? -47.601 3.976 116.675 1.00 38.09 336 ASN A CA 1
ATOM 2640 C C . ASN A 1 336 ? -46.775 2.691 116.627 1.00 38.09 336 ASN A C 1
ATOM 2642 O O . ASN A 1 336 ? -46.979 1.779 117.426 1.00 38.09 336 ASN A O 1
ATOM 2646 N N . GLY A 1 337 ? -45.847 2.651 115.680 1.00 31.25 337 GLY A N 1
ATOM 2647 C CA . GLY A 1 337 ? -44.836 1.620 115.508 1.00 31.25 337 GLY A CA 1
ATOM 2648 C C . GLY A 1 337 ? -43.672 2.235 114.746 1.00 31.25 337 GLY A C 1
ATOM 2649 O O . GLY A 1 337 ? -43.544 2.056 113.541 1.00 31.25 337 GLY A O 1
ATOM 2650 N N . GLU A 1 338 ? -42.894 3.038 115.461 1.00 31.55 338 GLU A N 1
ATOM 2651 C CA . GLU A 1 338 ? -41.588 3.551 115.065 1.00 31.55 338 GLU A CA 1
ATOM 2652 C C . GLU A 1 338 ? -40.532 2.482 115.404 1.00 31.55 338 GLU A C 1
ATOM 2654 O O . GLU A 1 338 ? -40.472 2.017 116.541 1.00 31.55 338 GLU A O 1
ATOM 2659 N N . THR A 1 339 ? -39.698 2.098 114.434 1.00 31.09 339 THR A N 1
ATOM 2660 C CA . THR A 1 339 ? -38.349 1.564 114.684 1.00 31.09 339 THR A CA 1
ATOM 2661 C C . THR A 1 339 ? -37.381 2.192 113.687 1.00 31.09 339 THR A C 1
ATOM 2663 O O . THR A 1 339 ? -37.425 1.912 112.488 1.00 31.09 339 THR A O 1
ATOM 2666 N N . SER A 1 340 ? -36.516 3.049 114.224 1.00 32.44 340 SER A N 1
ATOM 2667 C CA . SER A 1 340 ? -35.159 3.347 113.758 1.00 32.44 340 SER A CA 1
ATOM 2668 C C . SER A 1 340 ? -34.394 2.062 113.384 1.00 32.44 340 SER A C 1
ATOM 2670 O O . SER A 1 340 ? -34.599 1.035 114.024 1.00 32.44 340 SER A O 1
ATOM 2672 N N . ASP A 1 341 ? -33.458 2.070 112.427 1.00 27.23 341 ASP A N 1
ATOM 2673 C CA . ASP A 1 341 ? -32.094 2.593 112.622 1.00 27.23 341 ASP A CA 1
ATOM 2674 C C . ASP A 1 341 ? -31.136 2.287 111.437 1.00 27.23 341 ASP A C 1
ATOM 2676 O O . ASP A 1 341 ? -31.179 1.215 110.841 1.00 27.23 341 ASP A O 1
ATOM 2680 N N . THR A 1 342 ? -30.205 3.224 111.204 1.00 27.38 342 THR A N 1
ATOM 2681 C CA . THR A 1 342 ? -28.856 3.119 110.580 1.00 27.38 342 THR A CA 1
ATOM 2682 C C . THR A 1 342 ? -28.630 2.575 109.149 1.00 27.38 342 THR A C 1
ATOM 2684 O O . THR A 1 342 ? -28.753 1.383 108.891 1.00 27.38 342 THR A O 1
ATOM 2687 N N . LEU A 1 343 ? -28.048 3.408 108.259 1.00 29.61 343 LEU A N 1
ATOM 2688 C CA . LEU A 1 343 ? -26.589 3.458 107.965 1.00 29.61 343 LEU A CA 1
ATOM 2689 C C . LEU A 1 343 ? -26.273 3.992 106.532 1.00 29.61 343 LEU A C 1
ATOM 2691 O O . LEU A 1 343 ? -26.680 3.396 105.543 1.00 29.61 343 LEU A O 1
ATOM 2695 N N . ASN A 1 344 ? -25.430 5.039 106.469 1.00 33.28 344 ASN A N 1
ATOM 2696 C CA . ASN A 1 344 ? -24.596 5.527 105.342 1.00 33.28 344 ASN A CA 1
ATOM 2697 C C . ASN A 1 344 ? -25.295 6.110 104.092 1.00 33.28 344 ASN A C 1
ATOM 2699 O O . ASN A 1 344 ? -26.199 5.525 103.526 1.00 33.28 344 ASN A O 1
ATOM 2703 N N . GLY A 1 345 ? -24.889 7.239 103.510 1.00 31.41 345 GLY A N 1
ATOM 2704 C CA . GLY A 1 345 ? -23.677 8.037 103.661 1.00 31.41 345 GLY A CA 1
ATOM 2705 C C . GLY A 1 345 ? -23.298 8.602 102.285 1.00 31.41 345 GLY A C 1
ATOM 2706 O O . GLY A 1 345 ? -23.292 7.866 101.305 1.00 31.41 345 GLY A O 1
ATOM 2707 N N . VAL A 1 346 ? -22.924 9.886 102.256 1.00 34.25 346 VAL A N 1
ATOM 2708 C CA . VAL A 1 346 ? -22.292 10.622 101.142 1.00 34.25 346 VAL A CA 1
ATOM 2709 C C . VAL A 1 346 ? -23.238 11.329 100.155 1.00 34.25 346 VAL A C 1
ATOM 2711 O O . VAL A 1 346 ? -23.468 10.899 99.029 1.00 34.25 346 VAL A O 1
ATOM 2714 N N . GLY A 1 347 ? -23.679 12.525 100.555 1.00 31.83 347 GLY A N 1
ATOM 2715 C CA . GLY A 1 347 ? -23.889 13.640 99.632 1.00 31.83 347 GLY A CA 1
ATOM 2716 C C . GLY A 1 347 ? -22.658 14.550 99.665 1.00 31.83 347 GLY A C 1
ATOM 2717 O O . GLY A 1 347 ? -22.372 15.146 100.700 1.00 31.83 347 GLY A O 1
ATOM 2718 N N . TYR A 1 348 ? -21.922 14.654 98.555 1.00 33.56 348 TYR A N 1
ATOM 2719 C CA . TYR A 1 348 ? -20.900 15.687 98.363 1.00 33.56 348 TYR A CA 1
ATOM 2720 C C . TYR A 1 348 ? -21.525 16.880 97.640 1.00 33.56 348 TYR A C 1
ATOM 2722 O O . TYR A 1 348 ? -21.863 16.800 96.461 1.00 33.56 348 TYR A O 1
ATOM 2730 N N . GLN A 1 349 ? -21.629 18.004 98.344 1.00 33.97 349 GLN A N 1
ATOM 2731 C CA . GLN A 1 349 ? -21.704 19.329 97.741 1.00 33.97 349 GLN A CA 1
ATOM 2732 C C . GLN A 1 349 ? -20.303 19.952 97.874 1.00 33.97 349 GLN A C 1
ATOM 2734 O O . GLN A 1 349 ? -19.734 19.958 98.965 1.00 33.97 349 GLN A O 1
ATOM 2739 N N . GLY A 1 350 ? -19.719 20.408 96.757 1.00 41.56 350 GLY A N 1
ATOM 2740 C CA . GLY A 1 350 ? -18.452 21.162 96.743 1.00 41.56 350 GLY A CA 1
ATOM 2741 C C . GLY A 1 350 ? -18.550 22.470 97.544 1.00 41.56 350 GLY A C 1
ATOM 2742 O O . GLY A 1 350 ? -19.663 22.861 97.903 1.00 41.56 350 GLY A O 1
ATOM 2743 N N . PRO A 1 351 ? -17.437 23.201 97.788 1.00 45.19 351 PRO A N 1
ATOM 2744 C CA . PRO A 1 351 ? -16.892 24.056 96.719 1.00 45.19 351 PRO A CA 1
ATOM 2745 C C . PRO A 1 351 ? -15.385 24.442 96.818 1.00 45.19 351 PRO A C 1
ATOM 2747 O O . PRO A 1 351 ? -14.727 24.260 97.835 1.00 45.19 351 PRO A O 1
ATOM 2750 N N . THR A 1 352 ? -14.924 25.157 95.778 1.00 31.66 352 THR A N 1
ATOM 2751 C CA . THR A 1 352 ? -13.958 26.293 95.821 1.00 31.66 352 THR A CA 1
ATOM 2752 C C . THR A 1 352 ? -12.563 26.096 95.199 1.00 31.66 352 THR A C 1
ATOM 2754 O O . THR A 1 352 ? -11.582 25.788 95.859 1.00 31.66 352 THR A O 1
ATOM 2757 N N . LYS A 1 353 ? -12.513 26.370 93.887 1.00 38.84 353 LYS A N 1
ATOM 2758 C CA . LYS A 1 353 ? -11.647 27.335 93.166 1.00 38.84 353 LYS A CA 1
ATOM 2759 C C . LYS A 1 353 ? -10.241 27.638 93.738 1.00 38.84 353 LYS A C 1
ATOM 2761 O O . LYS A 1 353 ? -10.114 28.410 94.681 1.00 38.84 353 LYS A O 1
ATOM 2766 N N . MET A 1 354 ? -9.208 27.180 93.018 1.00 35.69 354 MET A N 1
ATOM 2767 C CA . MET A 1 354 ? -7.860 27.775 93.002 1.00 35.69 354 MET A CA 1
ATOM 2768 C C . MET A 1 354 ? -7.782 28.959 92.021 1.00 35.69 354 MET A C 1
ATOM 2770 O O . MET A 1 354 ? -8.490 29.000 91.010 1.00 35.69 354 MET A O 1
ATOM 2774 N N . THR A 1 355 ? -6.943 29.935 92.363 1.00 48.25 355 THR A N 1
ATOM 2775 C CA . THR A 1 355 ? -6.822 31.273 91.772 1.00 48.25 355 THR A CA 1
ATOM 2776 C C . THR A 1 355 ? -5.884 31.346 90.562 1.00 48.25 355 THR A C 1
ATOM 2778 O O . THR A 1 355 ? -5.017 30.515 90.321 1.00 48.25 355 THR A O 1
ATOM 2781 N N . LYS A 1 356 ? -6.122 32.389 89.764 1.00 55.31 356 LYS A N 1
ATOM 2782 C CA . LYS A 1 356 ? -5.728 32.597 88.362 1.00 55.31 356 LYS A CA 1
ATOM 2783 C C . LYS A 1 356 ? -4.307 33.161 88.171 1.00 55.31 356 LYS A C 1
ATOM 2785 O O . LYS A 1 356 ? -3.979 33.622 87.082 1.00 55.31 356 LYS A O 1
ATOM 2790 N N . GLU A 1 357 ? -3.472 33.137 89.205 1.00 53.34 357 GLU A N 1
ATOM 2791 C CA . GLU A 1 357 ? -2.172 33.831 89.215 1.00 53.34 357 GLU A CA 1
ATOM 2792 C C . GLU A 1 357 ? -0.965 32.884 89.162 1.00 53.34 357 GLU A C 1
ATOM 2794 O O . GLU A 1 357 ? 0.099 33.289 88.703 1.00 53.34 357 GLU A O 1
ATOM 2799 N N . GLU A 1 358 ? -1.138 31.593 89.452 1.00 49.69 358 GLU A N 1
ATOM 2800 C CA . GLU A 1 358 ? -0.054 30.598 89.348 1.00 49.69 358 GLU A CA 1
ATOM 2801 C C . GLU A 1 358 ? 0.121 30.036 87.922 1.00 49.69 358 GLU A C 1
ATOM 2803 O O . GLU A 1 358 ? 1.171 29.499 87.577 1.00 49.69 358 GLU A O 1
ATOM 2808 N N . LEU A 1 359 ? -0.864 30.225 87.035 1.00 50.38 359 LEU A N 1
ATOM 2809 C CA . LEU A 1 359 ? -0.837 29.692 85.661 1.00 50.38 359 LEU A CA 1
ATOM 2810 C C . LEU A 1 359 ? -0.190 30.656 84.642 1.00 50.38 359 LEU A C 1
ATOM 2812 O O . LEU A 1 359 ? 0.137 30.257 83.524 1.00 50.38 359 LEU A O 1
ATOM 2816 N N . ASN A 1 360 ? 0.032 31.920 85.023 1.00 53.62 360 ASN A N 1
ATOM 2817 C CA . ASN A 1 360 ? 0.604 32.951 84.147 1.00 53.62 360 ASN A CA 1
ATOM 2818 C C . ASN A 1 360 ? 2.116 33.172 84.336 1.00 53.62 360 ASN A C 1
ATOM 2820 O O . ASN A 1 360 ? 2.726 33.848 83.512 1.00 53.62 360 ASN A O 1
ATOM 2824 N N . ALA A 1 361 ? 2.744 32.557 85.343 1.00 49.66 361 ALA A N 1
ATOM 2825 C CA . ALA A 1 361 ? 4.179 32.706 85.609 1.00 49.66 361 ALA A CA 1
ATOM 2826 C C . ALA A 1 361 ? 5.085 31.714 84.841 1.00 49.66 361 ALA A C 1
ATOM 2828 O O . ALA A 1 361 ? 6.302 31.861 84.877 1.00 49.66 361 ALA A O 1
ATOM 2829 N N . LEU A 1 362 ? 4.526 30.744 84.098 1.00 47.03 362 LEU A N 1
ATOM 2830 C CA . LEU A 1 362 ? 5.307 29.759 83.321 1.00 47.03 362 LEU A CA 1
ATOM 2831 C C . LEU A 1 362 ? 5.283 29.970 81.793 1.00 47.03 362 LEU A C 1
ATOM 2833 O O . LEU A 1 362 ? 5.913 29.215 81.060 1.00 47.03 362 LEU A O 1
ATOM 2837 N N . LYS A 1 363 ? 4.552 30.974 81.287 1.00 50.34 363 LYS A N 1
ATOM 2838 C CA . LYS A 1 363 ? 4.327 31.180 79.839 1.00 50.34 363 LYS A CA 1
ATOM 2839 C C . LYS A 1 363 ? 5.237 32.225 79.176 1.00 50.34 363 LYS A C 1
ATOM 2841 O O . LYS A 1 363 ? 5.110 32.439 77.976 1.00 50.34 363 LYS A O 1
ATOM 2846 N N . SER A 1 364 ? 6.135 32.876 79.920 1.00 49.38 364 SER A N 1
ATOM 2847 C CA . SER A 1 364 ? 6.824 34.098 79.459 1.00 49.38 364 SER A CA 1
ATOM 2848 C C . SER A 1 364 ? 8.317 33.954 79.110 1.00 49.38 364 SER A C 1
ATOM 2850 O O . SER A 1 364 ? 8.984 34.969 78.921 1.00 49.38 364 SER A O 1
ATOM 2852 N N . ALA A 1 365 ? 8.874 32.749 78.984 1.00 47.41 365 ALA A N 1
ATOM 2853 C CA . ALA A 1 365 ? 10.247 32.595 78.494 1.00 47.41 365 ALA A CA 1
ATOM 2854 C C . ALA A 1 365 ? 10.418 31.277 77.731 1.00 47.41 365 ALA A C 1
ATOM 2856 O O . ALA A 1 365 ? 10.531 30.223 78.347 1.00 47.41 365 ALA A O 1
ATOM 2857 N N . GLY A 1 366 ? 10.446 31.329 76.395 1.00 40.41 366 GLY A N 1
ATOM 2858 C CA . GLY A 1 366 ? 10.886 30.188 75.582 1.00 40.41 366 GLY A CA 1
ATOM 2859 C C . GLY A 1 366 ? 10.003 29.855 74.387 1.00 40.41 366 GLY A C 1
ATOM 2860 O O . GLY A 1 366 ? 9.408 28.789 74.295 1.00 40.41 366 GLY A O 1
ATOM 2861 N N . GLU A 1 367 ? 9.965 30.776 73.444 1.00 44.31 367 GLU A N 1
ATOM 2862 C CA . GLU A 1 367 ? 9.657 30.560 72.037 1.00 44.31 367 GLU A CA 1
ATOM 2863 C C . GLU A 1 367 ? 10.376 29.305 71.448 1.00 44.31 367 GLU A C 1
ATOM 2865 O O . GLU A 1 367 ? 11.602 29.218 71.390 1.00 44.31 367 GLU A O 1
ATOM 2870 N N . GLY A 1 368 ? 9.597 28.297 71.027 1.00 60.66 368 GLY A N 1
ATOM 2871 C CA . GLY A 1 368 ? 9.761 27.594 69.739 1.00 60.66 368 GLY A CA 1
ATOM 2872 C C . GLY A 1 368 ? 10.961 26.673 69.434 1.00 60.66 368 GLY A C 1
ATOM 2873 O O . GLY A 1 368 ? 11.196 26.415 68.255 1.00 60.66 368 GLY A O 1
ATOM 2874 N N . THR A 1 369 ? 11.740 26.154 70.384 1.00 62.06 369 THR A N 1
ATOM 2875 C CA . THR A 1 369 ? 13.147 25.823 70.042 1.00 62.06 369 THR A CA 1
ATOM 2876 C C . THR A 1 369 ? 13.536 24.387 69.673 1.00 62.06 369 THR A C 1
ATOM 2878 O O . THR A 1 369 ? 14.597 24.221 69.080 1.00 62.06 369 THR A O 1
ATOM 2881 N N . LEU A 1 370 ? 12.745 23.339 69.909 1.00 59.66 370 LEU A N 1
ATOM 2882 C CA . LEU A 1 370 ? 13.116 22.003 69.392 1.00 59.66 370 LEU A CA 1
ATOM 2883 C C . LEU A 1 370 ? 11.971 21.007 69.439 1.00 59.66 370 LEU A C 1
ATOM 2885 O O . LEU A 1 370 ? 11.752 20.306 68.463 1.00 59.66 370 LEU A O 1
ATOM 2889 N N . ASP A 1 371 ? 11.210 21.001 70.526 1.00 72.62 371 ASP A N 1
ATOM 2890 C CA . ASP A 1 371 ? 10.238 19.945 70.820 1.00 72.62 371 ASP A CA 1
ATOM 2891 C C . ASP A 1 371 ? 9.038 19.945 69.861 1.00 72.62 371 ASP A C 1
ATOM 2893 O O . ASP A 1 371 ? 8.621 18.904 69.361 1.00 72.62 371 ASP A O 1
ATOM 2897 N N . VAL A 1 372 ? 8.546 21.135 69.500 1.00 78.44 372 VAL A N 1
ATOM 2898 C CA . VAL A 1 372 ? 7.473 21.289 68.503 1.00 78.44 372 VAL A CA 1
ATOM 2899 C C . VAL A 1 372 ? 7.960 20.888 67.111 1.00 78.44 372 VAL A C 1
ATOM 2901 O O . VAL A 1 372 ? 7.245 20.198 66.395 1.00 78.44 372 VAL A O 1
ATOM 2904 N N . ARG A 1 373 ? 9.198 21.249 66.749 1.00 77.31 373 ARG A N 1
ATOM 2905 C CA . ARG A 1 373 ? 9.824 20.837 65.483 1.00 77.31 373 ARG A CA 1
ATOM 2906 C C . ARG A 1 373 ? 10.113 19.337 65.434 1.00 77.31 373 ARG A C 1
ATOM 2908 O O . ARG A 1 373 ? 10.007 18.728 64.375 1.00 77.31 373 ARG A O 1
ATOM 2915 N N . LEU A 1 374 ? 10.505 18.748 66.562 1.00 78.25 374 LEU A N 1
ATOM 2916 C CA . LEU A 1 374 ? 10.725 17.312 66.688 1.00 78.25 374 LEU A CA 1
ATOM 2917 C C . LEU A 1 374 ? 9.400 16.580 66.517 1.00 78.25 374 LEU A C 1
ATOM 2919 O O . LEU A 1 374 ? 9.338 15.614 65.770 1.00 78.25 374 LEU A O 1
ATOM 2923 N N . LYS A 1 375 ? 8.337 17.086 67.147 1.00 86.75 375 LYS A N 1
ATOM 2924 C CA . LYS A 1 375 ? 6.991 16.541 67.019 1.00 86.75 375 LYS A CA 1
ATOM 2925 C C . LYS A 1 375 ? 6.473 16.628 65.586 1.00 86.75 375 LYS A C 1
ATOM 2927 O O . LYS A 1 375 ? 6.053 15.611 65.059 1.00 86.75 375 LYS A O 1
ATOM 2932 N N . THR A 1 376 ? 6.617 17.769 64.909 1.00 84.56 376 THR A N 1
ATOM 2933 C CA . THR A 1 376 ? 6.220 17.879 63.494 1.00 84.56 376 THR A CA 1
ATOM 2934 C C . THR A 1 376 ? 7.038 16.962 62.584 1.00 84.56 376 THR A C 1
ATOM 2936 O O . THR A 1 376 ? 6.474 16.343 61.693 1.00 84.56 376 THR A O 1
ATOM 2939 N N . LEU A 1 377 ? 8.347 16.805 62.821 1.00 83.44 377 LEU A N 1
ATOM 2940 C CA . LEU A 1 377 ? 9.177 15.864 62.056 1.00 83.44 377 LEU A CA 1
ATOM 2941 C C . LEU A 1 377 ? 8.833 14.397 62.350 1.00 83.44 377 LEU A C 1
ATOM 2943 O O . LEU A 1 377 ? 8.963 13.551 61.467 1.00 83.44 377 LEU A O 1
ATOM 2947 N N . ILE A 1 378 ? 8.408 14.080 63.575 1.00 90.81 378 ILE A N 1
ATOM 2948 C CA . ILE A 1 378 ? 7.905 12.753 63.943 1.00 90.81 378 ILE A CA 1
ATOM 2949 C C . ILE A 1 378 ? 6.572 12.495 63.237 1.00 90.81 378 ILE A C 1
ATOM 2951 O O . ILE A 1 378 ? 6.448 11.458 62.595 1.00 90.81 378 ILE A O 1
ATOM 2955 N N . ASP A 1 379 ? 5.645 13.451 63.254 1.00 91.56 379 ASP A N 1
ATOM 2956 C CA . ASP A 1 379 ? 4.346 13.344 62.583 1.00 91.56 379 ASP A CA 1
ATOM 2957 C C . ASP A 1 379 ? 4.516 13.210 61.050 1.00 91.56 379 ASP A C 1
ATOM 2959 O O . ASP A 1 379 ? 3.875 12.376 60.407 1.00 91.56 379 ASP A O 1
ATOM 2963 N N . GLU A 1 380 ? 5.443 13.965 60.444 1.00 91.56 380 GLU A N 1
ATOM 2964 C CA . GLU A 1 380 ? 5.803 13.844 59.022 1.00 91.56 380 GLU A CA 1
ATOM 2965 C C . GLU A 1 380 ? 6.468 12.498 58.705 1.00 91.56 380 GLU A C 1
ATOM 2967 O O . GLU A 1 380 ? 6.134 11.858 57.703 1.00 91.56 380 GLU A O 1
ATOM 2972 N N . ARG A 1 381 ? 7.379 12.024 59.566 1.00 92.56 381 ARG A N 1
ATOM 2973 C CA . ARG A 1 381 ? 8.003 10.699 59.442 1.00 92.56 381 ARG A CA 1
ATOM 2974 C C . ARG A 1 381 ? 6.963 9.589 59.546 1.00 92.56 381 ARG A C 1
ATOM 2976 O O . ARG A 1 381 ? 7.043 8.635 58.778 1.00 92.56 381 ARG A O 1
ATOM 2983 N N . GLU A 1 382 ? 6.010 9.689 60.466 1.00 94.12 382 GLU A N 1
ATOM 2984 C CA . GLU A 1 382 ? 4.917 8.727 60.620 1.00 94.12 382 GLU A CA 1
ATOM 2985 C C . GLU A 1 382 ? 3.992 8.739 59.399 1.00 94.12 382 GLU A C 1
ATOM 2987 O O . GLU A 1 382 ? 3.691 7.677 58.855 1.00 94.12 382 GLU A O 1
ATOM 2992 N N . CYS A 1 383 ? 3.650 9.916 58.871 1.00 92.56 383 CYS A N 1
ATOM 2993 C CA . CYS A 1 383 ? 2.870 10.044 57.639 1.00 92.56 383 CYS A CA 1
ATOM 2994 C C . CYS A 1 383 ? 3.589 9.428 56.421 1.00 92.56 383 CYS A C 1
ATOM 2996 O O . CYS A 1 383 ? 2.989 8.677 55.646 1.00 92.56 383 CYS A O 1
ATOM 2998 N N . LEU A 1 384 ? 4.893 9.683 56.266 1.00 93.44 384 LEU A N 1
ATOM 2999 C CA . LEU A 1 384 ? 5.708 9.086 55.203 1.00 93.44 384 LEU A CA 1
ATOM 3000 C C . LEU A 1 384 ? 5.875 7.573 55.384 1.00 93.44 384 LEU A C 1
ATOM 3002 O O . LEU A 1 384 ? 5.846 6.834 54.401 1.00 93.44 384 LEU A O 1
ATOM 3006 N N . LEU A 1 385 ? 6.006 7.088 56.621 1.00 91.94 385 LEU A N 1
ATOM 3007 C CA . LEU A 1 385 ? 6.031 5.655 56.915 1.00 91.94 385 LEU A CA 1
ATOM 3008 C C . LEU A 1 385 ? 4.702 4.988 56.555 1.00 91.94 385 LEU A C 1
ATOM 3010 O O . LEU A 1 385 ? 4.721 3.911 55.957 1.00 91.94 385 LEU A O 1
ATOM 3014 N N . GLU A 1 386 ? 3.566 5.628 56.831 1.00 92.88 386 GLU A N 1
ATOM 3015 C CA . GLU A 1 386 ? 2.247 5.115 56.454 1.00 92.88 386 GLU A CA 1
ATOM 3016 C C . GLU A 1 386 ? 2.070 5.101 54.923 1.00 92.88 386 GLU A C 1
ATOM 3018 O O . GLU A 1 386 ? 1.548 4.135 54.362 1.00 92.88 386 GLU A O 1
ATOM 3023 N N . GLN A 1 387 ? 2.594 6.107 54.210 1.00 93.00 387 GLN A N 1
ATOM 3024 C CA . GLN A 1 387 ? 2.635 6.113 52.741 1.00 93.00 387 GLN A CA 1
ATOM 3025 C C . GLN A 1 387 ? 3.538 5.013 52.177 1.00 93.00 387 GLN A C 1
ATOM 3027 O O . GLN A 1 387 ? 3.128 4.308 51.256 1.00 93.00 387 GLN A O 1
ATOM 3032 N N . ILE A 1 388 ? 4.732 4.806 52.739 1.00 92.19 388 ILE A N 1
ATOM 3033 C CA . ILE A 1 388 ? 5.631 3.709 52.351 1.00 92.19 388 ILE A CA 1
ATOM 3034 C C . ILE A 1 388 ? 4.965 2.359 52.619 1.00 92.19 388 ILE A C 1
ATOM 3036 O O . ILE A 1 388 ? 5.069 1.457 51.792 1.00 92.19 388 ILE A O 1
ATOM 3040 N N . LYS A 1 389 ? 4.250 2.211 53.737 1.00 93.88 389 LYS A N 1
ATOM 3041 C CA . LYS A 1 389 ? 3.507 0.995 54.084 1.00 93.88 389 LYS A CA 1
ATOM 3042 C C . LYS A 1 389 ? 2.354 0.749 53.112 1.00 93.88 389 LYS A C 1
ATOM 3044 O O . LYS A 1 389 ? 2.184 -0.377 52.652 1.00 93.88 389 LYS A O 1
ATOM 3049 N N . LYS A 1 390 ? 1.626 1.797 52.713 1.00 93.31 390 LYS A N 1
ATOM 3050 C CA . LYS A 1 390 ? 0.572 1.732 51.690 1.00 93.31 390 LYS A CA 1
ATOM 3051 C C . LYS A 1 390 ? 1.132 1.391 50.308 1.00 93.31 390 LYS A C 1
ATOM 3053 O O . LYS A 1 390 ? 0.594 0.513 49.643 1.00 93.31 390 LYS A O 1
ATOM 3058 N N . LEU A 1 391 ? 2.229 2.026 49.893 1.00 89.12 391 LEU A N 1
ATOM 3059 C CA . LEU A 1 391 ? 2.899 1.757 48.617 1.00 89.12 391 LEU A CA 1
ATOM 3060 C C . LEU A 1 391 ? 3.526 0.358 48.587 1.00 89.12 391 LEU A C 1
ATOM 3062 O O . LEU A 1 391 ? 3.374 -0.343 47.591 1.00 89.12 391 LEU A O 1
ATOM 3066 N N . LYS A 1 392 ? 4.149 -0.100 49.681 1.00 88.94 392 LYS A N 1
ATOM 3067 C CA . LYS A 1 392 ? 4.603 -1.493 49.829 1.00 88.94 392 LYS A CA 1
ATOM 3068 C C . LYS A 1 392 ? 3.436 -2.469 49.775 1.00 88.94 392 LYS A C 1
ATOM 3070 O O . LYS A 1 392 ? 3.538 -3.450 49.057 1.00 88.94 392 LYS A O 1
ATOM 3075 N N . GLY A 1 393 ? 2.321 -2.178 50.445 1.00 85.81 393 GLY A N 1
ATOM 3076 C CA . GLY A 1 393 ? 1.106 -2.990 50.366 1.00 85.81 393 GLY A CA 1
ATOM 3077 C C . GLY A 1 393 ? 0.524 -3.052 48.949 1.00 85.81 393 GLY A C 1
ATOM 3078 O O . GLY A 1 393 ? 0.087 -4.110 48.512 1.00 85.81 393 GLY A O 1
ATOM 3079 N N . GLN A 1 394 ? 0.580 -1.956 48.187 1.00 82.62 394 GLN A N 1
ATOM 3080 C CA . GLN A 1 394 ? 0.179 -1.932 46.776 1.00 82.62 394 GLN A CA 1
ATOM 3081 C C . GLN A 1 394 ? 1.153 -2.698 45.870 1.00 82.62 394 GLN A C 1
ATOM 3083 O O . GLN A 1 394 ? 0.717 -3.359 44.928 1.00 82.62 394 GLN A O 1
ATOM 3088 N N . LEU A 1 395 ? 2.458 -2.626 46.142 1.00 77.00 395 LEU A N 1
ATOM 3089 C CA . LEU A 1 395 ? 3.488 -3.337 45.385 1.00 77.00 395 LEU A CA 1
ATOM 3090 C C . LEU A 1 395 ? 3.442 -4.845 45.669 1.00 77.00 395 LEU A C 1
ATOM 3092 O O . LEU A 1 395 ? 3.460 -5.641 44.735 1.00 77.00 395 LEU A O 1
ATOM 3096 N N . GLU A 1 396 ? 3.290 -5.231 46.938 1.00 78.44 396 GLU A N 1
ATOM 3097 C CA . GLU A 1 396 ? 3.032 -6.608 47.361 1.00 78.44 396 GLU A CA 1
ATOM 3098 C C . GLU A 1 396 ? 1.687 -7.104 46.840 1.00 78.44 396 GLU A C 1
ATOM 3100 O O . GLU A 1 396 ? 1.612 -8.246 46.415 1.00 78.44 396 GLU A O 1
ATOM 3105 N N . GLY A 1 397 ? 0.648 -6.266 46.790 1.00 71.88 397 GLY A N 1
ATOM 3106 C CA . GLY A 1 397 ? -0.633 -6.598 46.165 1.00 71.88 397 GLY A CA 1
ATOM 3107 C C . GLY A 1 397 ? -0.496 -6.864 44.665 1.00 71.88 397 GLY A C 1
ATOM 3108 O O . GLY A 1 397 ? -0.998 -7.864 44.171 1.00 71.88 397 GLY A O 1
ATOM 3109 N N . ARG A 1 398 ? 0.263 -6.044 43.925 1.00 68.19 398 ARG A N 1
ATOM 3110 C CA . ARG A 1 398 ? 0.563 -6.307 42.502 1.00 68.19 398 ARG A CA 1
ATOM 3111 C C . ARG A 1 398 ? 1.439 -7.546 42.303 1.00 68.19 398 ARG A C 1
ATOM 3113 O O . ARG A 1 398 ? 1.258 -8.258 41.321 1.00 68.19 398 ARG A O 1
ATOM 3120 N N . GLN A 1 399 ? 2.367 -7.815 43.220 1.00 61.19 399 GLN A N 1
ATOM 3121 C CA . GLN A 1 399 ? 3.24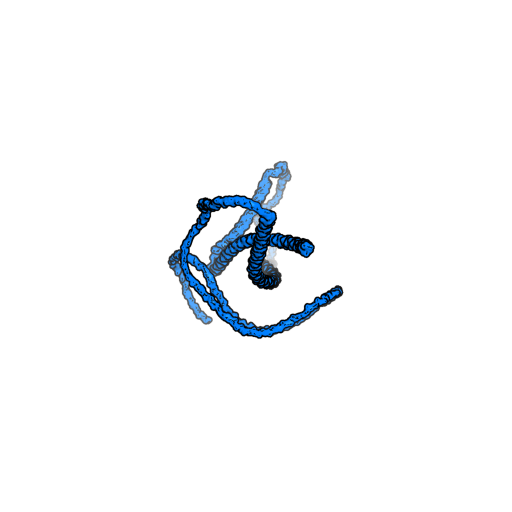7 -8.981 43.158 1.00 61.19 399 GLN A CA 1
ATOM 3122 C C . GLN A 1 399 ? 2.518 -10.277 43.546 1.00 61.19 399 GLN A C 1
ATOM 3124 O O . GLN A 1 399 ? 2.760 -11.309 42.926 1.00 61.19 399 GLN A O 1
ATOM 3129 N N . LYS A 1 400 ? 1.598 -10.214 44.516 1.00 56.44 400 LYS A N 1
ATOM 3130 C CA . LYS A 1 400 ? 0.689 -11.296 44.910 1.00 56.44 400 LYS A CA 1
ATOM 3131 C C . LYS A 1 400 ? -0.355 -11.552 43.835 1.00 56.44 400 LYS A C 1
ATOM 3133 O O . LYS A 1 400 ? -0.499 -12.692 43.447 1.00 56.44 400 LYS A O 1
ATOM 3138 N N . ASN A 1 401 ? -0.924 -10.542 43.182 1.00 50.22 401 ASN A N 1
ATOM 3139 C CA . ASN A 1 401 ? -1.798 -10.770 42.019 1.00 50.22 401 ASN A CA 1
ATOM 3140 C C . ASN A 1 401 ? -1.073 -11.467 40.845 1.00 50.22 401 ASN A C 1
ATOM 3142 O O . ASN A 1 401 ? -1.712 -12.133 40.037 1.00 50.22 401 ASN A O 1
ATOM 3146 N N . GLY A 1 402 ? 0.260 -11.349 40.760 1.00 52.75 402 GLY A N 1
ATOM 3147 C CA . GLY A 1 402 ? 1.092 -12.094 39.808 1.00 52.75 402 GLY A CA 1
ATOM 3148 C C . GLY A 1 402 ? 1.549 -13.487 40.277 1.00 52.75 402 GLY A C 1
ATOM 3149 O O . GLY A 1 402 ? 2.060 -14.247 39.458 1.00 52.75 402 GLY A O 1
ATOM 3150 N N . LYS A 1 403 ? 1.399 -13.834 41.565 1.00 50.44 403 LYS A N 1
ATOM 3151 C CA . LYS A 1 403 ? 1.866 -15.106 42.163 1.00 50.44 403 LYS A CA 1
ATOM 3152 C C . LYS A 1 403 ? 0.754 -15.959 42.795 1.00 50.44 403 LYS A C 1
ATOM 3154 O O . LYS A 1 403 ? 0.896 -17.175 42.818 1.00 50.44 403 LYS A O 1
ATOM 3159 N N . ASP A 1 404 ? -0.350 -15.362 43.233 1.00 40.66 404 ASP A N 1
ATOM 3160 C CA . ASP A 1 404 ? -1.521 -16.018 43.835 1.00 40.66 404 ASP A CA 1
ATOM 3161 C C . ASP A 1 404 ? -2.411 -16.694 42.784 1.00 40.66 404 ASP A C 1
ATOM 3163 O O . ASP A 1 404 ? -3.071 -17.675 43.108 1.00 40.66 404 ASP A O 1
ATOM 3167 N N . LEU A 1 405 ? -2.315 -16.320 41.498 1.00 48.91 405 LEU A N 1
ATOM 3168 C CA . LEU A 1 405 ? -2.896 -17.130 40.413 1.00 48.91 405 LEU A CA 1
ATOM 3169 C C . LEU A 1 405 ? -2.157 -18.476 40.211 1.00 48.91 405 LEU A C 1
ATOM 3171 O O . LEU A 1 405 ? -2.575 -19.297 39.406 1.00 48.91 405 LEU A O 1
ATOM 3175 N N . LEU A 1 406 ? -1.057 -18.715 40.937 1.00 52.41 406 LEU A N 1
ATOM 3176 C CA . LEU A 1 406 ? -0.314 -19.981 40.954 1.00 52.41 406 LEU A CA 1
ATOM 3177 C C . LEU A 1 406 ? -0.280 -20.643 42.347 1.00 52.41 406 LEU A C 1
ATOM 3179 O O . LEU A 1 406 ? 0.401 -21.653 42.517 1.00 52.41 406 LEU A O 1
ATOM 3183 N N . ARG A 1 407 ? -0.957 -20.081 43.363 1.00 44.94 407 ARG A N 1
ATOM 3184 C CA . ARG A 1 407 ? -0.820 -20.519 44.770 1.00 44.94 407 ARG A CA 1
ATOM 3185 C C . ARG A 1 407 ? -2.124 -20.566 45.582 1.00 44.94 407 ARG A C 1
ATOM 3187 O O . ARG A 1 407 ? -2.041 -20.728 46.794 1.00 44.94 407 ARG A O 1
ATOM 3194 N N . SER A 1 408 ? -3.297 -20.493 44.951 1.00 42.66 408 SER A N 1
ATOM 3195 C CA . SER A 1 408 ? -4.603 -20.675 45.621 1.00 42.66 408 SER A CA 1
ATOM 3196 C C . SER A 1 408 ? -5.266 -22.037 45.367 1.00 42.66 408 SER A C 1
ATOM 3198 O O . SER A 1 408 ? -6.478 -22.156 45.493 1.00 42.66 408 SER A O 1
ATOM 3200 N N . GLU A 1 409 ? -4.484 -23.074 45.072 1.00 40.91 409 GLU A N 1
ATOM 3201 C CA . GLU A 1 409 ? -4.959 -24.462 44.975 1.00 40.91 409 GLU A CA 1
ATOM 3202 C C . GLU A 1 409 ? -4.318 -25.300 46.093 1.00 40.91 409 GLU A C 1
ATOM 3204 O O . GLU A 1 409 ? -3.526 -26.206 45.863 1.00 40.91 409 GLU A O 1
ATOM 3209 N N . ASP A 1 410 ? -4.568 -24.916 47.345 1.00 44.16 410 ASP A N 1
ATOM 3210 C CA . ASP A 1 410 ? -4.231 -25.750 48.509 1.00 44.16 410 ASP A CA 1
ATOM 3211 C C . ASP A 1 410 ? -5.353 -25.644 49.551 1.00 44.16 410 ASP A C 1
ATOM 3213 O O . ASP A 1 410 ? -5.181 -25.224 50.694 1.00 44.16 410 ASP A O 1
ATOM 3217 N N . GLY A 1 411 ? -6.567 -25.929 49.078 1.00 42.50 411 GLY A N 1
ATOM 3218 C CA . GLY A 1 411 ? -7.810 -25.805 49.828 1.00 42.50 411 GLY A CA 1
ATOM 3219 C C . GLY A 1 411 ? -8.883 -26.750 49.300 1.00 42.50 411 GLY A C 1
ATOM 3220 O O . GLY A 1 411 ? -9.917 -26.293 48.839 1.00 42.50 411 GLY A O 1
ATOM 3221 N N . ILE A 1 412 ? -8.590 -28.054 49.343 1.00 49.41 412 ILE A N 1
ATOM 3222 C CA . ILE A 1 412 ? -9.533 -29.182 49.464 1.00 49.41 412 ILE A CA 1
ATOM 3223 C C . ILE A 1 412 ? -10.900 -28.952 48.787 1.00 49.41 412 ILE A C 1
ATOM 3225 O O . ILE A 1 412 ? -11.890 -28.669 49.458 1.00 49.41 412 ILE A O 1
ATOM 3229 N N . LEU A 1 413 ? -10.971 -29.164 47.471 1.00 41.31 413 LEU A N 1
ATOM 3230 C CA . LEU A 1 413 ? -12.207 -29.545 46.779 1.00 41.31 413 LEU A CA 1
ATOM 3231 C C . LEU A 1 413 ? -11.891 -30.632 45.746 1.00 41.31 413 LEU A C 1
ATOM 3233 O O . LEU A 1 413 ? -11.566 -30.385 44.589 1.00 41.31 413 LEU A O 1
ATOM 3237 N N . GLU A 1 414 ? -11.995 -31.875 46.199 1.00 44.06 414 GLU A N 1
ATOM 3238 C CA . GLU A 1 414 ? -12.012 -33.060 45.354 1.00 44.06 414 GLU A CA 1
ATOM 3239 C C . GLU A 1 414 ? -13.351 -33.111 44.595 1.00 44.06 414 GLU A C 1
ATOM 3241 O O . GLU A 1 414 ? -14.387 -33.419 45.181 1.00 44.06 414 GLU A O 1
ATOM 3246 N N . ASN A 1 415 ? -13.346 -32.727 43.309 1.00 42.59 415 ASN A N 1
ATOM 3247 C CA . ASN A 1 415 ? -13.937 -33.505 42.204 1.00 42.59 415 ASN A CA 1
ATOM 3248 C C . ASN A 1 415 ? -13.917 -32.741 40.862 1.00 42.59 415 ASN A C 1
ATOM 3250 O O . ASN A 1 415 ? -14.667 -31.789 40.647 1.00 42.59 415 ASN A O 1
ATOM 3254 N N . GLY A 1 416 ? -13.084 -33.221 39.928 1.00 52.53 416 GLY A N 1
ATOM 3255 C CA . GLY A 1 416 ? -13.222 -33.121 38.462 1.00 52.53 416 GLY A CA 1
ATOM 3256 C C . GLY A 1 416 ? -13.078 -31.756 37.775 1.00 52.53 416 GLY A C 1
ATOM 3257 O O . GLY A 1 416 ? -12.645 -31.702 36.627 1.00 52.53 416 GLY A O 1
ATOM 3258 N N . THR A 1 417 ? -13.412 -30.659 38.450 1.00 57.81 417 THR A N 1
ATOM 3259 C CA . THR A 1 417 ? -13.520 -29.327 37.831 1.00 57.81 417 THR A CA 1
ATOM 3260 C C . THR A 1 417 ? -12.162 -28.624 37.761 1.00 57.81 417 THR A C 1
ATOM 3262 O O . THR A 1 417 ? -11.863 -27.952 36.779 1.00 57.81 417 THR A O 1
ATOM 3265 N N . ASP A 1 418 ? -11.301 -28.869 38.748 1.00 62.19 418 ASP A N 1
ATOM 3266 C CA . ASP A 1 418 ? -9.957 -28.287 38.853 1.00 62.19 418 ASP A CA 1
ATOM 3267 C C . ASP A 1 418 ? -8.988 -28.846 37.796 1.00 62.19 418 ASP A C 1
ATOM 3269 O O . ASP A 1 418 ? -8.245 -28.118 37.142 1.00 62.19 418 ASP A O 1
ATOM 3273 N N . VAL A 1 419 ? -9.093 -30.151 37.509 1.00 74.56 419 VAL A N 1
ATOM 3274 C CA . VAL A 1 419 ? -8.317 -30.821 36.451 1.00 74.56 419 VAL A CA 1
ATOM 3275 C C . VAL A 1 419 ? -8.632 -30.218 35.078 1.00 74.56 419 VAL A C 1
ATOM 3277 O O . VAL A 1 419 ? -7.715 -29.937 34.312 1.00 74.56 419 VAL A O 1
ATOM 3280 N N . HIS A 1 420 ? -9.908 -29.942 34.785 1.00 79.88 420 HIS A N 1
ATOM 3281 C CA . HIS A 1 420 ? -10.319 -29.327 33.520 1.00 79.88 420 HIS A CA 1
ATOM 3282 C C . HIS A 1 420 ? -9.845 -27.867 33.403 1.00 79.88 420 HIS A C 1
ATOM 3284 O O . HIS A 1 420 ? -9.493 -27.419 32.310 1.00 79.88 420 HIS A O 1
ATOM 3290 N N . VAL A 1 421 ? -9.824 -27.110 34.504 1.00 80.50 421 VAL A N 1
ATOM 3291 C CA . VAL A 1 421 ? -9.301 -25.733 34.520 1.00 80.50 421 VAL A CA 1
ATOM 3292 C C . VAL A 1 421 ? -7.783 -25.732 34.324 1.00 80.50 421 VAL A C 1
ATOM 3294 O O . VAL A 1 421 ? -7.274 -24.960 33.511 1.00 80.50 421 VAL A O 1
ATOM 3297 N N . LEU A 1 422 ? -7.060 -26.642 34.980 1.00 82.25 422 LEU A N 1
ATOM 3298 C CA . LEU A 1 422 ? -5.620 -26.822 34.793 1.00 82.25 422 LEU A CA 1
ATOM 3299 C C . LEU A 1 422 ? -5.262 -27.276 33.372 1.00 82.25 422 LEU A C 1
ATOM 3301 O O . LEU A 1 422 ? -4.260 -26.816 32.822 1.00 82.25 422 LEU A O 1
ATOM 3305 N N . ASP A 1 423 ? -6.066 -28.141 32.755 1.00 85.56 423 ASP A N 1
ATOM 3306 C CA . ASP A 1 423 ? -5.848 -28.593 31.378 1.00 85.56 423 ASP A CA 1
ATOM 3307 C C . ASP A 1 423 ? -6.150 -27.487 30.357 1.00 85.56 423 ASP A C 1
ATOM 3309 O O . ASP A 1 423 ? -5.323 -27.234 29.482 1.00 85.56 423 ASP A O 1
ATOM 3313 N N . LEU A 1 424 ? -7.232 -26.719 30.542 1.00 88.00 424 LEU A N 1
ATOM 3314 C CA . LEU A 1 424 ? -7.492 -25.488 29.778 1.00 88.00 424 LEU A CA 1
ATOM 3315 C C . LEU A 1 424 ? -6.339 -24.482 29.908 1.00 88.00 424 LEU A C 1
ATOM 3317 O O . LEU A 1 424 ? -5.929 -23.873 28.921 1.00 88.00 424 LEU A O 1
ATOM 3321 N N . GLN A 1 425 ? -5.790 -24.317 31.113 1.00 89.44 425 GLN A N 1
ATOM 3322 C CA . GLN A 1 425 ? -4.661 -23.425 31.369 1.00 89.44 425 GLN A CA 1
ATOM 3323 C C . GLN A 1 425 ? -3.381 -23.924 30.681 1.00 89.44 425 GLN A C 1
ATOM 3325 O O . GLN A 1 425 ? -2.622 -23.123 30.128 1.00 89.44 425 GLN A O 1
ATOM 3330 N N . ARG A 1 426 ? -3.123 -25.239 30.682 1.00 92.25 426 ARG A N 1
ATOM 3331 C CA . ARG A 1 426 ? -1.998 -25.851 29.952 1.00 92.25 426 ARG A CA 1
ATOM 3332 C C . ARG A 1 426 ? -2.151 -25.686 28.446 1.00 92.25 426 ARG A C 1
ATOM 3334 O O . ARG A 1 426 ? -1.174 -25.315 27.797 1.00 92.25 426 ARG A O 1
ATOM 3341 N N . ASP A 1 427 ? -3.346 -25.890 27.907 1.00 92.06 427 ASP A N 1
ATOM 3342 C CA . ASP A 1 427 ? -3.628 -25.719 26.482 1.00 92.06 427 ASP A CA 1
ATOM 3343 C C . ASP A 1 427 ? -3.528 -24.255 26.055 1.00 92.06 427 ASP A C 1
ATOM 3345 O O . ASP A 1 427 ? -2.897 -23.955 25.040 1.00 92.06 427 ASP A O 1
ATOM 3349 N N . ALA A 1 428 ? -4.040 -23.324 26.862 1.00 92.38 428 ALA A N 1
ATOM 3350 C CA . ALA A 1 428 ? -3.852 -21.893 26.646 1.00 92.38 428 ALA A CA 1
ATOM 3351 C C . ALA A 1 428 ? -2.360 -21.523 26.663 1.00 92.38 428 ALA A C 1
ATOM 3353 O O . ALA A 1 428 ? -1.877 -20.836 25.766 1.00 92.38 428 ALA A O 1
ATOM 3354 N N . ASN A 1 429 ? -1.589 -22.040 27.624 1.00 92.38 429 ASN A N 1
ATOM 3355 C CA . ASN A 1 429 ? -0.144 -21.809 27.700 1.00 92.38 429 ASN A CA 1
ATOM 3356 C C . ASN A 1 429 ? 0.625 -22.430 26.521 1.00 92.38 429 ASN A C 1
ATOM 3358 O O . ASN A 1 429 ? 1.599 -21.841 26.036 1.00 92.38 429 ASN A O 1
ATOM 3362 N N . ARG A 1 430 ? 0.188 -23.593 26.027 1.00 96.94 430 ARG A N 1
ATOM 3363 C CA . ARG A 1 430 ? 0.735 -24.232 24.826 1.00 96.94 430 ARG A CA 1
ATOM 3364 C C . ARG A 1 430 ? 0.461 -23.387 23.586 1.00 96.94 430 ARG A C 1
ATOM 3366 O O . ARG A 1 430 ? 1.397 -23.073 22.859 1.00 96.94 430 ARG A O 1
ATOM 3373 N N . GLN A 1 431 ? -0.779 -22.941 23.394 1.00 96.25 431 GLN A N 1
ATOM 3374 C CA . GLN A 1 431 ? -1.153 -22.053 22.291 1.00 96.25 431 GLN A CA 1
ATOM 3375 C C . GLN A 1 431 ? -0.389 -20.724 22.346 1.00 96.25 431 GLN A C 1
ATOM 3377 O O . GLN A 1 431 ? 0.116 -20.264 21.325 1.00 96.25 431 GLN A O 1
ATOM 3382 N N . ILE A 1 432 ? -0.227 -20.134 23.535 1.00 94.69 432 ILE A N 1
ATOM 3383 C CA . ILE A 1 432 ? 0.590 -18.929 23.735 1.00 94.69 432 ILE A CA 1
ATOM 3384 C C . ILE A 1 432 ? 2.041 -19.184 23.314 1.00 94.69 432 ILE A C 1
ATOM 3386 O O . ILE A 1 432 ? 2.653 -18.331 22.675 1.00 94.69 432 ILE A O 1
ATOM 3390 N N . SER A 1 433 ? 2.600 -20.344 23.653 1.00 97.69 433 SER A N 1
ATOM 3391 C CA . SER A 1 433 ? 3.974 -20.704 23.285 1.00 97.69 433 SER A CA 1
ATOM 3392 C C . SER A 1 433 ? 4.129 -20.906 21.775 1.00 97.69 433 SER A C 1
ATOM 3394 O O . SER A 1 433 ? 5.078 -20.389 21.187 1.00 97.69 433 SER A O 1
ATOM 3396 N N . ASP A 1 434 ? 3.164 -21.563 21.130 1.00 97.06 434 ASP A N 1
ATOM 3397 C CA . ASP A 1 434 ? 3.138 -21.751 19.676 1.00 97.06 434 ASP A CA 1
ATOM 3398 C C . ASP A 1 434 ? 3.006 -20.413 18.935 1.00 97.06 434 ASP A C 1
ATOM 3400 O O . ASP A 1 434 ? 3.688 -20.177 17.935 1.00 97.06 434 ASP A O 1
ATOM 3404 N N . LEU A 1 435 ? 2.162 -19.504 19.435 1.00 96.31 435 LEU A N 1
ATOM 3405 C CA . LEU A 1 435 ? 2.019 -18.155 18.887 1.00 96.31 435 LEU A CA 1
ATOM 3406 C C . LEU A 1 435 ? 3.287 -17.323 19.085 1.00 96.31 435 LEU A C 1
ATOM 3408 O O . LEU A 1 435 ? 3.705 -16.645 18.153 1.00 96.31 435 LEU A O 1
ATOM 3412 N N . LYS A 1 436 ? 3.949 -17.418 20.244 1.00 96.56 436 LYS A N 1
ATOM 3413 C CA . LYS A 1 436 ? 5.248 -16.765 20.483 1.00 96.56 436 LYS A CA 1
ATOM 3414 C C . LYS A 1 436 ? 6.331 -17.283 19.544 1.00 96.56 436 LYS A C 1
ATOM 3416 O O . LYS A 1 436 ? 7.115 -16.494 19.030 1.00 96.56 436 LYS A O 1
ATOM 3421 N N . PHE A 1 437 ? 6.366 -18.590 19.294 1.00 98.00 437 PHE A N 1
ATOM 3422 C CA . PHE A 1 437 ? 7.315 -19.175 18.352 1.00 98.00 437 PHE A CA 1
ATOM 3423 C C . PHE A 1 437 ? 7.051 -18.705 16.916 1.00 98.00 437 PHE A C 1
ATOM 3425 O O . PHE A 1 437 ? 7.981 -18.319 16.208 1.00 98.00 437 PHE A O 1
ATOM 3432 N N . LYS A 1 438 ? 5.782 -18.687 16.491 1.00 97.88 438 LYS A N 1
ATOM 3433 C CA . LYS A 1 438 ? 5.391 -18.154 15.177 1.00 97.88 438 LYS A CA 1
ATOM 3434 C C . LYS A 1 438 ? 5.730 -16.671 15.044 1.00 97.88 438 LYS A C 1
ATOM 3436 O O . LYS A 1 438 ? 6.248 -16.284 14.003 1.00 97.88 438 LYS A O 1
ATOM 3441 N N . LEU A 1 439 ? 5.497 -15.883 16.094 1.00 95.50 439 LEU A N 1
ATOM 3442 C CA . LEU A 1 439 ? 5.864 -14.471 16.147 1.00 95.50 439 LEU A CA 1
ATOM 3443 C C . LEU A 1 439 ? 7.374 -14.298 15.963 1.00 95.50 439 LEU A C 1
ATOM 3445 O O . LEU A 1 439 ? 7.782 -13.632 15.020 1.00 95.50 439 LEU A O 1
ATOM 3449 N N . ALA A 1 440 ? 8.194 -14.982 16.763 1.00 98.06 440 ALA A N 1
ATOM 3450 C CA . ALA A 1 440 ? 9.653 -14.908 16.656 1.00 98.06 440 ALA A CA 1
ATOM 3451 C C . ALA A 1 440 ? 10.163 -15.319 15.262 1.00 98.06 440 ALA A C 1
ATOM 3453 O O . ALA A 1 440 ? 11.077 -14.706 14.713 1.00 98.06 440 ALA A O 1
ATOM 3454 N N . LYS A 1 441 ? 9.543 -16.337 14.651 1.00 98.12 441 LYS A N 1
ATOM 3455 C CA . LYS A 1 441 ? 9.867 -16.747 13.281 1.00 98.12 441 LYS A CA 1
ATOM 3456 C C . LYS A 1 441 ? 9.504 -15.665 12.259 1.00 98.12 441 LYS A C 1
ATOM 3458 O O . LYS A 1 441 ? 10.304 -15.390 11.371 1.00 98.12 441 LYS A O 1
ATOM 3463 N N . SER A 1 442 ? 8.327 -15.050 12.391 1.00 93.12 442 SER A N 1
ATOM 3464 C CA . SER A 1 442 ? 7.916 -13.946 11.515 1.00 93.12 442 SER A CA 1
ATOM 3465 C C . SER A 1 442 ? 8.779 -12.697 11.706 1.00 93.12 442 SER A C 1
ATOM 3467 O O . SER A 1 442 ? 9.122 -12.051 10.726 1.00 93.12 442 SER A O 1
ATOM 3469 N N . GLU A 1 443 ? 9.212 -12.397 12.933 1.00 96.12 443 GLU A N 1
ATOM 3470 C CA . GLU A 1 443 ? 10.144 -11.301 13.225 1.00 96.12 443 GLU A CA 1
ATOM 3471 C C . GLU A 1 443 ? 11.495 -11.530 12.534 1.00 96.12 443 GLU A C 1
ATOM 3473 O O . GLU A 1 443 ? 12.026 -10.624 11.895 1.00 96.12 443 GLU A O 1
ATOM 3478 N N . GLN A 1 444 ? 12.018 -12.761 12.573 1.00 97.81 444 GLN A N 1
ATOM 3479 C CA . GLN A 1 444 ? 13.244 -13.117 11.856 1.00 97.81 444 GLN A CA 1
ATOM 3480 C C . GLN A 1 444 ? 13.089 -12.985 10.330 1.00 97.81 444 GLN A C 1
ATOM 3482 O O . GLN A 1 444 ? 14.010 -12.527 9.649 1.00 97.81 444 GLN A O 1
ATOM 3487 N N . GLU A 1 445 ? 11.938 -13.383 9.785 1.00 97.12 445 GLU A N 1
ATOM 3488 C CA . GLU A 1 445 ? 11.634 -13.254 8.357 1.00 97.12 445 GLU A CA 1
ATOM 3489 C C . GLU A 1 445 ? 11.521 -11.786 7.927 1.00 97.12 445 GLU A C 1
ATOM 3491 O O . GLU A 1 445 ? 12.079 -11.416 6.894 1.00 97.12 445 GLU A O 1
ATOM 3496 N N . ILE A 1 446 ? 10.902 -10.933 8.751 1.00 95.94 446 ILE A N 1
ATOM 3497 C CA . ILE A 1 446 ? 10.861 -9.481 8.538 1.00 95.94 446 ILE A CA 1
ATOM 3498 C C . ILE A 1 446 ? 12.282 -8.925 8.444 1.00 95.94 446 ILE A C 1
ATOM 3500 O O . ILE A 1 446 ? 12.604 -8.276 7.453 1.00 95.94 446 ILE A O 1
ATOM 3504 N N . THR A 1 447 ? 13.167 -9.252 9.391 1.00 97.38 447 THR A N 1
ATOM 3505 C CA . THR A 1 447 ? 14.560 -8.776 9.344 1.00 97.38 447 THR A CA 1
ATOM 3506 C C . THR A 1 447 ? 15.287 -9.241 8.078 1.00 97.38 447 THR A C 1
ATOM 3508 O O . THR A 1 447 ? 16.049 -8.482 7.479 1.00 97.38 447 THR A O 1
ATOM 3511 N N . ALA A 1 448 ? 15.055 -10.476 7.623 1.00 96.94 448 ALA A N 1
ATOM 3512 C CA . ALA A 1 448 ? 15.651 -10.974 6.383 1.00 96.94 448 ALA A CA 1
ATOM 3513 C C . ALA A 1 448 ? 15.125 -10.228 5.141 1.00 96.94 448 ALA A C 1
ATOM 3515 O O . ALA A 1 448 ? 15.898 -9.890 4.239 1.00 96.94 448 ALA A O 1
ATOM 3516 N N . LEU A 1 449 ? 13.820 -9.948 5.094 1.00 97.12 449 LEU A N 1
ATOM 3517 C CA . LEU A 1 449 ? 13.201 -9.179 4.015 1.00 97.12 449 LEU A CA 1
ATOM 3518 C C . LEU A 1 449 ? 13.675 -7.722 4.011 1.00 97.12 449 LEU A C 1
ATOM 3520 O O . LEU A 1 449 ? 13.988 -7.201 2.944 1.00 97.12 449 LEU A O 1
ATOM 3524 N N . GLU A 1 450 ? 13.829 -7.094 5.175 1.00 97.06 450 GLU A N 1
ATOM 3525 C CA . GLU A 1 450 ? 14.385 -5.742 5.307 1.00 97.06 450 GLU A CA 1
ATOM 3526 C C . GLU A 1 450 ? 15.803 -5.651 4.723 1.00 97.06 450 GLU A C 1
ATOM 3528 O O . GLU A 1 450 ? 16.099 -4.745 3.943 1.00 97.06 450 GLU A O 1
ATOM 3533 N N . GLN A 1 451 ? 16.672 -6.628 5.004 1.00 97.75 451 GLN A N 1
ATOM 3534 C CA . GLN A 1 451 ? 18.015 -6.675 4.407 1.00 97.75 451 GLN A CA 1
ATOM 3535 C C . GLN A 1 451 ? 17.970 -6.833 2.878 1.00 97.75 451 GLN A C 1
ATOM 3537 O O . GLN A 1 451 ? 18.758 -6.213 2.154 1.00 97.75 451 GLN A O 1
ATOM 3542 N N . ASN A 1 452 ? 17.031 -7.633 2.363 1.00 97.62 452 ASN A N 1
ATOM 3543 C CA . ASN A 1 452 ? 16.827 -7.771 0.921 1.00 97.62 452 ASN A CA 1
ATOM 3544 C C . ASN A 1 452 ? 16.371 -6.459 0.275 1.00 97.62 452 ASN A C 1
ATOM 3546 O O . ASN A 1 452 ? 16.881 -6.118 -0.795 1.00 97.62 452 ASN A O 1
ATOM 3550 N N . VAL A 1 453 ? 15.463 -5.719 0.920 1.00 96.94 453 VAL A N 1
ATOM 3551 C CA . VAL A 1 453 ? 15.006 -4.400 0.460 1.00 96.94 453 VAL A CA 1
ATOM 3552 C C . VAL A 1 453 ? 16.188 -3.439 0.359 1.00 96.94 453 VAL A C 1
ATOM 3554 O O . VAL A 1 453 ? 16.430 -2.915 -0.724 1.00 96.94 453 VAL A O 1
ATOM 3557 N N . ILE A 1 454 ? 17.011 -3.314 1.405 1.00 97.44 454 ILE A N 1
ATOM 3558 C CA . ILE A 1 454 ? 18.190 -2.424 1.407 1.00 97.44 454 ILE A CA 1
ATOM 3559 C C . ILE A 1 454 ? 19.143 -2.744 0.241 1.00 97.44 454 ILE A C 1
ATOM 3561 O O . ILE A 1 454 ? 19.653 -1.854 -0.457 1.00 97.44 454 ILE A O 1
ATOM 3565 N N . ARG A 1 455 ? 19.391 -4.036 -0.008 1.00 98.06 455 ARG A N 1
ATOM 3566 C CA . ARG A 1 455 ? 20.244 -4.483 -1.118 1.00 98.06 455 ARG A CA 1
ATOM 3567 C C . ARG A 1 455 ? 19.640 -4.123 -2.478 1.00 98.06 455 ARG A C 1
ATOM 3569 O O . ARG A 1 455 ? 20.374 -3.682 -3.370 1.00 98.06 455 ARG A O 1
ATOM 3576 N N . LEU A 1 456 ? 18.336 -4.333 -2.651 1.00 97.00 456 LEU A N 1
ATOM 3577 C CA . LEU A 1 456 ? 17.618 -4.031 -3.890 1.00 97.00 456 LEU A CA 1
ATOM 3578 C C . LEU A 1 456 ? 17.536 -2.522 -4.143 1.00 97.00 456 LEU A C 1
ATOM 3580 O O . LEU A 1 456 ? 17.836 -2.087 -5.250 1.00 97.00 456 LEU A O 1
ATOM 3584 N N . GLU A 1 457 ? 17.249 -1.713 -3.128 1.00 95.06 457 GLU A N 1
ATOM 3585 C CA . GLU A 1 457 ? 17.254 -0.247 -3.210 1.00 95.06 457 GLU A CA 1
ATOM 3586 C C . GLU A 1 457 ? 18.620 0.291 -3.649 1.00 95.06 457 GLU A C 1
ATOM 3588 O O . GLU A 1 457 ? 18.726 1.141 -4.540 1.00 95.06 457 GLU A O 1
ATOM 3593 N N . SER A 1 458 ? 19.695 -0.275 -3.095 1.00 97.50 458 SER A N 1
ATOM 3594 C CA . SER A 1 458 ? 21.062 0.054 -3.506 1.00 97.50 458 SER A CA 1
ATOM 3595 C C . SER A 1 458 ? 21.321 -0.297 -4.977 1.00 97.50 458 SER A C 1
ATOM 3597 O O . SER A 1 458 ? 22.014 0.432 -5.687 1.00 97.50 458 SER A O 1
ATOM 3599 N N . GLN A 1 459 ? 20.773 -1.416 -5.458 1.00 97.62 459 GLN A N 1
ATOM 3600 C CA . GLN A 1 459 ? 20.898 -1.835 -6.854 1.00 97.62 459 GLN A CA 1
ATOM 3601 C C . GLN A 1 459 ? 20.101 -0.925 -7.798 1.00 97.62 459 GLN A C 1
ATOM 3603 O O . GLN A 1 459 ? 20.643 -0.499 -8.816 1.00 97.62 459 GLN A O 1
ATOM 3608 N N . VAL A 1 460 ? 18.871 -0.564 -7.430 1.00 96.12 460 VAL A N 1
ATOM 3609 C CA . VAL A 1 460 ? 18.037 0.391 -8.175 1.00 96.12 460 VAL A CA 1
ATOM 3610 C C . VAL A 1 460 ? 18.732 1.744 -8.283 1.00 96.12 460 VAL A C 1
ATOM 3612 O O . VAL A 1 460 ? 18.785 2.317 -9.367 1.00 96.12 460 VAL A O 1
ATOM 3615 N N . THR A 1 461 ? 19.338 2.226 -7.197 1.00 96.31 461 THR A N 1
ATOM 3616 C CA . THR A 1 461 ? 20.073 3.500 -7.195 1.00 96.31 461 THR A CA 1
ATOM 3617 C C . THR A 1 461 ? 21.252 3.470 -8.174 1.00 96.31 461 THR A C 1
ATOM 3619 O O . THR A 1 461 ? 21.447 4.414 -8.940 1.00 96.31 461 THR A O 1
ATOM 3622 N N . ARG A 1 462 ? 22.005 2.360 -8.217 1.00 97.38 462 ARG A N 1
ATOM 3623 C CA . ARG A 1 462 ? 23.100 2.176 -9.186 1.00 97.38 462 ARG A CA 1
ATOM 3624 C C . ARG A 1 462 ? 22.599 2.141 -10.628 1.00 97.38 462 ARG A C 1
ATOM 3626 O O . ARG A 1 462 ? 23.184 2.809 -11.476 1.00 97.38 462 ARG A O 1
ATOM 3633 N N . TYR A 1 463 ? 21.531 1.397 -10.911 1.00 97.44 463 TYR A N 1
ATOM 3634 C CA . TYR A 1 463 ? 20.981 1.329 -12.267 1.00 97.44 463 TYR A CA 1
ATOM 3635 C C . TYR A 1 463 ? 20.372 2.649 -12.722 1.00 97.44 463 TYR A C 1
ATOM 3637 O O . TYR A 1 463 ? 20.568 3.023 -13.873 1.00 97.44 463 TYR A O 1
ATOM 3645 N N . ARG A 1 464 ? 19.716 3.392 -11.825 1.00 95.12 464 ARG A N 1
ATOM 3646 C CA . ARG A 1 464 ? 19.221 4.738 -12.122 1.00 95.12 464 ARG A CA 1
ATOM 3647 C C . ARG A 1 464 ? 20.366 5.662 -12.536 1.00 95.12 464 ARG A C 1
ATOM 3649 O O . ARG A 1 464 ? 20.302 6.251 -13.604 1.00 95.12 464 ARG A O 1
ATOM 3656 N N . SER A 1 465 ? 21.441 5.720 -11.749 1.00 95.19 465 SER A N 1
ATOM 3657 C CA . SER A 1 465 ? 22.604 6.550 -12.090 1.00 95.19 465 SER A CA 1
ATOM 3658 C C . SER A 1 465 ? 23.274 6.114 -13.400 1.00 95.19 465 SER A C 1
ATOM 3660 O O . SER A 1 465 ? 23.693 6.958 -14.190 1.00 95.19 465 SER A O 1
ATOM 3662 N N . ALA A 1 466 ? 23.354 4.806 -13.665 1.00 94.56 466 ALA A N 1
ATOM 3663 C CA . ALA A 1 466 ? 23.877 4.296 -14.929 1.00 94.56 466 ALA A CA 1
ATOM 3664 C C . ALA A 1 466 ? 23.000 4.704 -16.126 1.00 94.56 466 ALA A C 1
ATOM 3666 O O . ALA A 1 466 ? 23.541 5.118 -17.149 1.00 94.56 466 ALA A O 1
ATOM 3667 N N . ALA A 1 467 ? 21.673 4.634 -15.988 1.00 89.69 467 ALA A N 1
ATOM 3668 C CA . ALA A 1 467 ? 20.728 5.053 -17.020 1.00 89.69 467 ALA A CA 1
ATOM 3669 C C . ALA A 1 467 ? 20.812 6.564 -17.292 1.00 89.69 467 ALA A C 1
ATOM 3671 O O . ALA A 1 467 ? 20.954 6.962 -18.443 1.00 89.69 467 ALA A O 1
ATOM 3672 N N . GLU A 1 468 ? 20.834 7.393 -16.245 1.00 94.50 468 GLU A N 1
ATOM 3673 C CA . GLU A 1 468 ? 21.003 8.850 -16.368 1.00 94.50 468 GLU A CA 1
ATOM 3674 C C . GLU A 1 468 ? 22.329 9.225 -17.054 1.00 94.50 468 GLU A C 1
ATOM 3676 O O . GLU A 1 468 ? 22.395 10.175 -17.832 1.00 94.50 468 GLU A O 1
ATOM 3681 N N . ASN A 1 469 ? 23.411 8.490 -16.780 1.00 94.44 469 ASN A N 1
ATOM 3682 C CA . ASN A 1 469 ? 24.692 8.708 -17.455 1.00 94.44 469 ASN A CA 1
ATOM 3683 C C . ASN A 1 469 ? 24.656 8.262 -18.923 1.00 94.44 469 ASN A C 1
ATOM 3685 O O . ASN A 1 469 ? 25.234 8.938 -19.771 1.00 94.44 469 ASN A O 1
ATOM 3689 N N . ALA A 1 470 ? 23.983 7.151 -19.232 1.00 90.94 470 ALA A N 1
ATOM 3690 C CA . ALA A 1 470 ? 23.815 6.685 -20.606 1.00 90.94 470 ALA A CA 1
ATOM 3691 C C . ALA A 1 470 ? 22.993 7.676 -21.446 1.00 90.94 470 ALA A C 1
ATOM 3693 O O . ALA A 1 470 ? 23.378 7.969 -22.574 1.00 90.94 470 ALA A O 1
ATOM 3694 N N . GLU A 1 471 ? 21.928 8.247 -20.876 1.00 90.31 471 GLU A N 1
ATOM 3695 C CA . GLU A 1 471 ? 21.108 9.281 -21.520 1.00 90.31 471 GLU A CA 1
ATOM 3696 C C . GLU A 1 471 ? 21.940 10.524 -21.868 1.00 90.31 471 GLU A C 1
ATOM 3698 O O . GLU A 1 471 ? 21.912 10.997 -23.005 1.00 90.31 471 GLU A O 1
ATOM 3703 N N . LYS A 1 472 ? 22.776 11.000 -20.934 1.00 96.06 472 LYS A N 1
ATOM 3704 C CA . LYS A 1 472 ? 23.695 12.123 -21.192 1.00 96.06 472 LYS A CA 1
ATOM 3705 C C . LYS A 1 472 ? 24.651 11.837 -22.352 1.00 96.06 472 LYS A C 1
ATOM 3707 O O . LYS A 1 472 ? 24.818 12.685 -23.225 1.00 96.06 472 LYS A O 1
ATOM 3712 N N . ILE A 1 473 ? 25.253 10.645 -22.382 1.00 95.44 473 ILE A N 1
ATOM 3713 C CA . ILE A 1 473 ? 26.162 10.235 -23.466 1.00 95.44 473 ILE A CA 1
ATOM 3714 C C . ILE A 1 473 ? 25.408 10.156 -24.800 1.00 95.44 473 ILE A C 1
ATOM 3716 O O . ILE A 1 473 ? 25.927 10.577 -25.833 1.00 95.44 473 ILE A O 1
ATOM 3720 N N . GLU A 1 474 ? 24.179 9.639 -24.806 1.00 90.81 474 GLU A N 1
ATOM 3721 C CA . GLU A 1 474 ? 23.356 9.580 -26.015 1.00 90.81 474 GLU A CA 1
ATOM 3722 C C . GLU A 1 474 ? 23.072 10.983 -26.574 1.00 90.81 474 GLU A C 1
ATOM 3724 O O . GLU A 1 474 ? 23.175 11.205 -27.786 1.00 90.81 474 GLU A O 1
ATOM 3729 N N . ASP A 1 475 ? 22.756 11.945 -25.710 1.00 95.62 475 ASP A N 1
ATOM 3730 C CA . ASP A 1 475 ? 22.513 13.329 -26.111 1.00 95.62 475 ASP A CA 1
ATOM 3731 C C . ASP A 1 475 ? 23.771 14.018 -26.657 1.00 95.62 475 ASP A C 1
ATOM 3733 O O . ASP A 1 475 ? 23.695 14.718 -27.678 1.00 95.62 475 ASP A O 1
ATOM 3737 N N . GLU A 1 476 ? 24.935 13.766 -26.054 1.00 96.62 476 GLU A N 1
ATOM 3738 C CA . GLU A 1 476 ? 26.235 14.211 -26.569 1.00 96.62 476 GLU A CA 1
ATOM 3739 C C . GLU A 1 476 ? 26.505 13.631 -27.964 1.00 96.62 476 GLU A C 1
ATOM 3741 O O . GLU A 1 476 ? 26.772 14.380 -28.910 1.00 96.62 476 GLU A O 1
ATOM 3746 N N . LEU A 1 477 ? 26.320 12.320 -28.147 1.00 96.25 477 LEU A N 1
ATOM 3747 C CA . LEU A 1 477 ? 26.489 11.657 -29.443 1.00 96.25 477 LEU A CA 1
ATOM 3748 C C . LEU A 1 477 ? 25.493 12.171 -30.492 1.00 96.25 477 LEU A C 1
ATOM 3750 O O . LEU A 1 477 ? 25.848 12.352 -31.662 1.00 96.25 477 LEU A O 1
ATOM 3754 N N . LYS A 1 478 ? 24.245 12.469 -30.110 1.00 97.50 478 LYS A N 1
ATOM 3755 C CA . LYS A 1 478 ? 23.269 13.119 -31.002 1.00 97.50 478 LYS A CA 1
ATOM 3756 C C . LYS A 1 478 ? 23.732 14.519 -31.404 1.00 97.50 478 LYS A C 1
ATOM 3758 O O . LYS A 1 478 ? 23.536 14.916 -32.558 1.00 97.50 478 LYS A O 1
ATOM 3763 N N . ALA A 1 479 ? 24.316 15.290 -30.488 1.00 96.88 479 ALA A N 1
ATOM 3764 C CA . ALA A 1 479 ? 24.863 16.610 -30.790 1.00 96.88 479 ALA A CA 1
ATOM 3765 C C . ALA A 1 479 ? 26.065 16.519 -31.747 1.00 96.88 479 ALA A C 1
ATOM 3767 O O . ALA A 1 479 ? 26.096 17.239 -32.753 1.00 96.88 479 ALA A O 1
ATOM 3768 N N . GLU A 1 480 ? 26.993 15.591 -31.503 1.00 96.88 480 GLU A N 1
ATOM 3769 C CA . GLU A 1 480 ? 28.139 15.322 -32.378 1.00 96.88 480 GLU A CA 1
ATOM 3770 C C . GLU A 1 480 ? 27.706 14.851 -33.765 1.00 96.88 480 GLU A C 1
ATOM 3772 O O . GLU A 1 480 ? 28.155 15.404 -34.769 1.00 96.88 480 GLU A O 1
ATOM 3777 N N . LYS A 1 481 ? 26.745 13.925 -33.854 1.00 96.75 481 LYS A N 1
ATOM 3778 C CA . LYS A 1 481 ? 26.170 13.486 -35.132 1.00 96.75 481 LYS A CA 1
ATOM 3779 C C . LYS A 1 481 ? 25.628 14.664 -35.938 1.00 96.75 481 LYS A C 1
ATOM 3781 O O . LYS A 1 481 ? 25.909 14.777 -37.130 1.00 96.75 481 LYS A O 1
ATOM 3786 N N . ARG A 1 482 ? 24.868 15.569 -35.307 1.00 97.62 482 ARG A N 1
ATOM 3787 C CA . ARG A 1 482 ? 24.350 16.775 -35.982 1.00 97.62 482 ARG A CA 1
ATOM 3788 C C . ARG A 1 482 ? 25.477 17.709 -36.421 1.00 97.62 482 ARG A C 1
ATOM 3790 O O . ARG A 1 482 ? 25.348 18.353 -37.462 1.00 97.62 482 ARG A O 1
ATOM 3797 N N . LYS A 1 483 ? 26.557 17.810 -35.641 1.00 97.88 483 LYS A N 1
ATOM 3798 C CA . LYS A 1 483 ? 27.746 18.597 -35.988 1.00 97.88 483 LYS A CA 1
ATOM 3799 C C . LYS A 1 483 ? 28.452 18.025 -37.213 1.00 97.88 483 LYS A C 1
ATOM 3801 O O . LYS A 1 483 ? 28.585 18.742 -38.200 1.00 97.88 483 LYS A O 1
ATOM 3806 N N . LEU A 1 484 ? 28.780 16.738 -37.189 1.00 96.94 484 LEU A N 1
ATOM 3807 C CA . LEU A 1 484 ? 29.428 16.045 -38.301 1.00 96.94 484 LEU A CA 1
ATOM 3808 C C . LEU A 1 484 ? 28.566 16.063 -39.568 1.00 96.94 484 LEU A C 1
ATOM 3810 O O . LEU A 1 484 ? 29.081 16.264 -40.659 1.00 96.94 484 LEU A O 1
ATOM 3814 N N . GLN A 1 485 ? 27.241 15.944 -39.448 1.00 97.31 485 GLN A N 1
ATOM 3815 C CA . GLN A 1 485 ? 26.340 16.088 -40.598 1.00 97.31 485 GLN A CA 1
ATOM 3816 C C . GLN A 1 485 ? 26.382 17.488 -41.223 1.00 97.31 485 GLN A C 1
ATOM 3818 O O . GLN A 1 485 ? 26.276 17.611 -42.442 1.00 97.31 485 GLN A O 1
ATOM 3823 N N . ARG A 1 486 ? 26.510 18.547 -40.413 1.00 97.81 486 ARG A N 1
ATOM 3824 C CA . ARG A 1 486 ? 26.671 19.918 -40.923 1.00 97.81 486 ARG A CA 1
ATOM 3825 C C . ARG A 1 486 ? 28.017 20.092 -41.622 1.00 97.81 486 ARG A C 1
ATOM 3827 O O . ARG A 1 486 ? 28.053 20.661 -42.707 1.00 97.81 486 ARG A O 1
ATOM 3834 N N . GLU A 1 487 ? 29.087 19.574 -41.028 1.00 97.06 487 GLU A N 1
ATOM 3835 C CA . GLU A 1 487 ? 30.432 19.602 -41.615 1.00 97.06 487 GLU A CA 1
ATOM 3836 C C . GLU A 1 487 ? 30.488 18.826 -42.936 1.00 97.06 487 GLU A C 1
ATOM 3838 O O . GLU A 1 487 ? 31.027 19.334 -43.914 1.00 97.06 487 GLU A O 1
ATOM 3843 N N . LEU A 1 488 ? 29.849 17.654 -43.003 1.00 97.06 488 LEU A N 1
ATOM 3844 C CA . LEU A 1 488 ? 29.740 16.860 -44.226 1.00 97.06 488 LEU A CA 1
ATOM 3845 C C . LEU A 1 488 ? 29.031 17.627 -45.346 1.00 97.06 488 LEU A C 1
ATOM 3847 O O . LEU A 1 488 ? 29.539 17.658 -46.460 1.00 97.06 488 LEU A O 1
ATOM 3851 N N . ARG A 1 489 ? 27.883 18.265 -45.064 1.00 97.94 489 ARG A N 1
ATOM 3852 C CA . ARG A 1 489 ? 27.182 19.088 -46.068 1.00 97.94 489 ARG A CA 1
ATOM 3853 C C . ARG A 1 489 ? 28.066 20.227 -46.564 1.00 97.94 489 ARG A C 1
ATOM 3855 O O . ARG A 1 489 ? 28.243 20.364 -47.761 1.00 97.94 489 ARG A O 1
ATOM 3862 N N . SER A 1 490 ? 28.701 20.961 -45.649 1.00 97.81 490 SER A N 1
ATOM 3863 C CA . SER A 1 490 ? 29.604 22.055 -46.023 1.00 97.81 490 SER A CA 1
ATOM 3864 C C . SER A 1 490 ? 30.800 21.582 -46.858 1.00 97.81 490 SER A C 1
ATOM 3866 O O . SER A 1 490 ? 31.249 22.310 -47.742 1.00 97.81 490 SER A O 1
ATOM 3868 N N . ALA A 1 491 ? 31.329 20.385 -46.592 1.00 96.62 491 ALA A N 1
ATOM 3869 C CA . ALA A 1 491 ? 32.395 19.797 -47.394 1.00 96.62 491 ALA A CA 1
ATOM 3870 C C . ALA A 1 491 ? 31.905 19.396 -48.794 1.00 96.62 491 ALA A C 1
ATOM 3872 O O . ALA A 1 491 ? 32.610 19.659 -49.763 1.00 96.62 491 ALA A O 1
ATOM 3873 N N . LEU A 1 492 ? 30.704 18.813 -48.903 1.00 97.06 492 LEU A N 1
ATOM 3874 C CA . LEU A 1 492 ? 30.084 18.466 -50.186 1.00 97.06 492 LEU A CA 1
ATOM 3875 C C . LEU A 1 492 ? 29.825 19.707 -51.046 1.00 97.06 492 LEU A C 1
ATOM 3877 O O . LEU A 1 492 ? 30.228 19.712 -52.205 1.00 97.06 492 LEU A O 1
ATOM 3881 N N . ASP A 1 493 ? 29.256 20.767 -50.466 1.00 98.19 493 ASP A N 1
ATOM 3882 C CA . ASP A 1 493 ? 29.025 22.038 -51.169 1.00 98.19 493 ASP A CA 1
ATOM 3883 C C . ASP A 1 493 ? 30.349 22.592 -51.730 1.00 98.19 493 ASP A C 1
ATOM 3885 O O . ASP A 1 493 ? 30.443 23.002 -52.886 1.00 98.19 493 ASP A O 1
ATOM 3889 N N . LYS A 1 494 ? 31.428 22.520 -50.937 1.00 98.06 494 LYS A N 1
ATOM 3890 C CA . LYS A 1 494 ? 32.767 22.948 -51.363 1.00 98.06 494 LYS A CA 1
ATOM 3891 C C . LYS A 1 494 ? 33.352 22.068 -52.470 1.00 98.06 494 LYS A C 1
ATOM 3893 O O . LYS A 1 494 ? 34.080 22.569 -53.327 1.00 98.06 494 LYS A O 1
ATOM 3898 N N . THR A 1 495 ? 33.073 20.767 -52.456 1.00 97.38 495 THR A N 1
ATOM 3899 C CA . THR A 1 495 ? 33.454 19.867 -53.549 1.00 97.38 495 THR A CA 1
ATOM 3900 C C . THR A 1 495 ? 32.721 20.243 -54.833 1.00 97.38 495 THR A C 1
ATOM 3902 O O . THR A 1 495 ? 33.377 20.375 -55.861 1.00 97.38 495 THR A O 1
ATOM 3905 N N . GLU A 1 496 ? 31.413 20.501 -54.773 1.00 97.88 496 GLU A N 1
ATOM 3906 C CA . GLU A 1 496 ? 30.616 20.916 -55.935 1.00 97.88 496 GLU A CA 1
ATOM 3907 C C . GLU A 1 496 ? 31.121 22.249 -56.524 1.00 97.88 496 GLU A C 1
ATOM 3909 O O . GLU A 1 496 ? 31.332 22.361 -57.734 1.00 97.88 496 GLU A O 1
ATOM 3914 N N . GLU A 1 497 ? 31.434 23.240 -55.680 1.00 97.62 497 GLU A N 1
ATOM 3915 C CA . GLU A 1 497 ? 32.057 24.502 -56.113 1.00 97.62 497 GLU A CA 1
ATOM 3916 C C . GLU A 1 497 ? 33.385 24.276 -56.858 1.00 97.62 497 GLU A C 1
ATOM 3918 O O . GLU A 1 497 ? 33.649 24.882 -57.907 1.00 97.62 497 GLU A O 1
ATOM 3923 N N . LEU A 1 498 ? 34.238 23.394 -56.326 1.00 96.88 498 LEU A N 1
ATOM 3924 C CA . LEU A 1 498 ? 35.521 23.053 -56.938 1.00 96.88 498 LEU A CA 1
ATOM 3925 C C . LEU A 1 498 ? 35.345 22.277 -58.247 1.00 96.88 498 LEU A C 1
ATOM 3927 O O . LEU A 1 498 ? 36.084 22.539 -59.197 1.00 96.88 498 LEU A O 1
ATOM 3931 N N . GLU A 1 499 ? 34.375 21.369 -58.332 1.00 97.19 499 GLU A N 1
ATOM 3932 C CA . GLU A 1 499 ? 34.048 20.631 -59.555 1.00 97.19 499 GLU A CA 1
ATOM 3933 C C . GLU A 1 499 ? 33.586 21.571 -60.672 1.00 97.19 499 GLU A C 1
ATOM 3935 O O . GLU A 1 499 ? 34.081 21.481 -61.800 1.00 97.19 499 GLU A O 1
ATOM 3940 N N . VAL A 1 500 ? 32.717 22.536 -60.358 1.00 98.12 500 VAL A N 1
ATOM 3941 C CA . VAL A 1 500 ? 32.273 23.565 -61.310 1.00 98.12 500 VAL A CA 1
ATOM 3942 C C . VAL A 1 500 ? 33.453 24.422 -61.779 1.00 98.12 500 VAL A C 1
ATOM 3944 O O . VAL A 1 500 ? 33.647 24.611 -62.986 1.00 98.12 500 VAL A O 1
ATOM 3947 N N . SER A 1 501 ? 34.286 24.902 -60.848 1.00 97.56 501 SER A N 1
ATOM 3948 C CA . SER A 1 501 ? 35.493 25.681 -61.162 1.00 97.56 501 SER A CA 1
ATOM 3949 C C . SER A 1 501 ? 36.459 24.902 -62.060 1.00 97.56 501 SER A C 1
ATOM 3951 O O . SER A 1 501 ? 36.921 25.410 -63.089 1.00 97.56 501 SER A O 1
ATOM 3953 N N . ASN A 1 502 ? 36.703 23.632 -61.735 1.00 97.38 502 ASN A N 1
ATOM 3954 C CA . ASN A 1 502 ? 37.543 22.752 -62.535 1.00 97.38 502 ASN A CA 1
ATOM 3955 C C . ASN A 1 502 ? 36.945 22.534 -63.934 1.00 97.38 502 ASN A C 1
ATOM 3957 O O . ASN A 1 502 ? 37.649 22.658 -64.933 1.00 97.38 502 ASN A O 1
ATOM 3961 N N . GLY A 1 503 ? 35.628 22.337 -64.039 1.00 97.62 503 GLY A N 1
ATOM 3962 C CA . GLY A 1 503 ? 34.924 22.258 -65.319 1.00 97.62 503 GLY A CA 1
ATOM 3963 C C . GLY A 1 503 ? 35.111 23.508 -66.191 1.00 97.62 503 GLY A C 1
ATOM 3964 O O . GLY A 1 503 ? 35.311 23.401 -67.405 1.00 97.62 503 GLY A O 1
ATOM 3965 N N . HIS A 1 504 ? 35.112 24.707 -65.600 1.00 97.31 504 HIS A N 1
ATOM 3966 C CA . HIS A 1 504 ? 35.429 25.943 -66.324 1.00 97.31 504 HIS A CA 1
ATOM 3967 C C . HIS A 1 504 ? 36.885 25.992 -66.802 1.00 97.31 504 HIS A C 1
ATOM 3969 O O . HIS A 1 504 ? 37.144 26.418 -67.935 1.00 97.31 504 HIS A O 1
ATOM 3975 N N . LEU A 1 505 ? 37.829 25.553 -65.968 1.00 97.12 505 LEU A N 1
ATOM 3976 C CA . LEU A 1 505 ? 39.247 25.486 -66.322 1.00 97.12 505 LEU A CA 1
ATOM 3977 C C . LEU A 1 505 ? 39.497 24.493 -67.459 1.00 97.12 505 LEU A C 1
ATOM 3979 O O . LEU A 1 505 ? 40.170 24.852 -68.425 1.00 97.12 505 LEU A O 1
ATOM 3983 N N . VAL A 1 506 ? 38.894 23.303 -67.402 1.00 97.31 506 VAL A N 1
ATOM 3984 C CA . VAL A 1 506 ? 38.962 22.289 -68.465 1.00 97.31 506 VAL A CA 1
ATOM 3985 C C . VAL A 1 506 ? 38.462 22.865 -69.789 1.00 97.31 506 VAL A C 1
ATOM 3987 O O . VAL A 1 506 ? 39.199 22.843 -70.773 1.00 97.31 506 VAL A O 1
ATOM 3990 N N . LYS A 1 507 ? 37.283 23.503 -69.806 1.00 97.50 507 LYS A N 1
ATOM 3991 C CA . LYS A 1 507 ? 36.744 24.153 -71.017 1.00 97.50 507 LYS A CA 1
ATOM 3992 C C . LYS A 1 507 ? 37.675 25.235 -71.572 1.00 97.50 507 LYS A C 1
ATOM 3994 O O . LYS A 1 507 ? 37.815 25.382 -72.787 1.00 97.50 507 LYS A O 1
ATOM 3999 N N . ARG A 1 508 ? 38.312 26.036 -70.709 1.00 96.94 508 ARG A N 1
ATOM 4000 C CA . ARG A 1 508 ? 39.297 27.046 -71.140 1.00 96.94 508 ARG A CA 1
ATOM 4001 C C . ARG A 1 508 ? 40.532 26.380 -71.752 1.00 96.94 508 ARG A C 1
ATOM 4003 O O . ARG A 1 508 ? 41.033 26.853 -72.770 1.00 96.94 508 ARG A O 1
ATOM 4010 N N . LEU A 1 509 ? 40.997 25.287 -71.158 1.00 95.06 509 LEU A N 1
ATOM 4011 C CA . LEU A 1 509 ? 42.142 24.515 -71.630 1.00 95.06 509 LEU A CA 1
ATOM 4012 C C . LEU A 1 509 ? 41.848 23.875 -72.998 1.00 95.06 509 LEU A C 1
ATOM 4014 O O . LEU A 1 509 ? 42.666 23.977 -73.909 1.00 95.06 509 LEU A O 1
ATOM 4018 N N . GLU A 1 510 ? 40.660 23.302 -73.185 1.00 95.94 510 GLU A N 1
ATOM 4019 C CA . GLU A 1 510 ? 40.193 22.774 -74.474 1.00 95.94 510 GLU A CA 1
ATOM 4020 C C . GLU A 1 510 ? 40.163 23.848 -75.563 1.00 95.94 510 GLU A C 1
ATOM 4022 O O . GLU A 1 510 ? 40.684 23.621 -76.653 1.00 95.94 510 GLU A O 1
ATOM 4027 N N . LYS A 1 511 ? 39.650 25.050 -75.262 1.00 95.94 511 LYS A N 1
ATOM 4028 C CA . LYS A 1 511 ? 39.692 26.188 -76.200 1.00 95.94 511 LYS A CA 1
ATOM 4029 C C . LYS A 1 511 ? 41.123 26.559 -76.588 1.00 95.94 511 LYS A C 1
ATOM 4031 O O . LYS A 1 511 ? 41.404 26.769 -77.763 1.00 95.94 511 LYS A O 1
ATOM 4036 N N . MET A 1 512 ? 42.038 26.613 -75.620 1.00 93.81 512 MET A N 1
ATOM 4037 C CA . MET A 1 512 ? 43.453 26.896 -75.887 1.00 93.81 512 MET A CA 1
ATOM 4038 C C . MET A 1 512 ? 44.105 25.810 -76.753 1.00 93.81 512 MET A C 1
ATOM 4040 O O . MET A 1 512 ? 44.852 26.134 -77.675 1.00 93.81 512 MET A O 1
ATOM 4044 N N . LYS A 1 513 ? 43.797 24.532 -76.499 1.00 94.44 513 LYS A N 1
ATOM 4045 C CA . LYS A 1 513 ? 44.248 23.403 -77.329 1.00 94.44 513 LYS A CA 1
ATOM 4046 C C . LYS A 1 513 ? 43.694 23.491 -78.752 1.00 94.44 513 LYS A C 1
ATOM 4048 O O . LYS A 1 513 ? 44.462 23.350 -79.696 1.00 94.44 513 LYS A O 1
ATOM 4053 N N . ALA A 1 514 ? 42.402 23.775 -78.912 1.00 92.81 514 ALA A N 1
ATOM 4054 C CA . ALA A 1 514 ? 41.774 23.947 -80.220 1.00 92.81 514 ALA A CA 1
ATOM 4055 C C . ALA A 1 514 ? 42.407 25.108 -81.004 1.00 92.81 514 ALA A C 1
ATOM 4057 O O . ALA A 1 514 ? 42.764 24.933 -82.165 1.00 92.81 514 ALA A O 1
ATOM 4058 N N . ASN A 1 515 ? 42.640 26.253 -80.352 1.00 91.69 515 ASN A N 1
ATOM 4059 C CA . ASN A 1 515 ? 43.326 27.397 -80.959 1.00 91.69 515 ASN A CA 1
ATOM 4060 C C . ASN A 1 515 ? 44.758 27.048 -81.390 1.00 91.69 515 ASN A C 1
ATOM 4062 O O . ASN A 1 515 ? 45.174 27.405 -82.489 1.00 91.69 515 ASN A O 1
ATOM 4066 N N . ARG A 1 516 ? 45.511 26.325 -80.550 1.00 91.19 516 ARG A N 1
ATOM 4067 C CA . ARG A 1 516 ? 46.861 25.850 -80.886 1.00 91.19 516 ARG A CA 1
ATOM 4068 C C . ARG A 1 516 ? 46.845 24.906 -82.089 1.00 91.19 516 ARG A C 1
ATOM 4070 O O . ARG A 1 516 ? 47.675 25.056 -82.975 1.00 91.19 516 ARG A O 1
ATOM 4077 N N . ASN A 1 517 ? 45.911 23.958 -82.127 1.00 89.50 517 ASN A N 1
ATOM 4078 C CA . ASN A 1 517 ? 45.779 23.022 -83.244 1.00 89.50 517 ASN A CA 1
ATOM 4079 C C . ASN A 1 517 ? 45.381 23.740 -84.543 1.00 89.50 517 ASN A C 1
ATOM 4081 O O . ASN A 1 517 ? 45.908 23.412 -85.599 1.00 89.50 517 ASN A O 1
ATOM 4085 N N . ALA A 1 518 ? 44.504 24.747 -84.468 1.00 87.00 518 ALA A N 1
ATOM 4086 C CA . ALA A 1 518 ? 44.140 25.573 -85.618 1.00 87.00 518 ALA A CA 1
ATOM 4087 C C . ALA A 1 518 ? 45.337 26.377 -86.157 1.00 87.00 518 ALA A C 1
ATOM 4089 O O . ALA A 1 518 ? 45.533 26.430 -87.366 1.00 87.00 518 ALA A O 1
ATOM 4090 N N . LEU A 1 519 ? 46.163 26.947 -85.270 1.00 80.75 519 LEU A N 1
ATOM 4091 C CA . LEU A 1 519 ? 47.409 27.628 -85.644 1.00 80.75 519 LEU A CA 1
ATOM 4092 C C . LEU A 1 519 ? 48.417 26.673 -86.297 1.00 80.75 519 LEU A C 1
ATOM 4094 O O . LEU A 1 519 ? 49.009 27.023 -87.310 1.00 80.75 519 LEU A O 1
ATOM 4098 N N . LEU A 1 520 ? 48.577 25.462 -85.753 1.00 78.12 520 LEU A N 1
ATOM 4099 C CA . LEU A 1 520 ? 49.448 24.432 -86.332 1.00 78.12 520 LEU A CA 1
ATOM 4100 C C . LEU A 1 520 ? 48.963 23.936 -87.699 1.00 78.12 520 LEU A C 1
ATOM 4102 O O . LEU A 1 520 ? 49.781 23.509 -88.495 1.00 78.12 520 LEU A O 1
ATOM 4106 N N . SER A 1 521 ? 47.658 23.988 -87.976 1.00 78.56 521 SER A N 1
ATOM 4107 C CA . SER A 1 521 ? 47.093 23.624 -89.282 1.00 78.56 521 SER A CA 1
ATOM 4108 C C . SER A 1 521 ? 47.196 24.742 -90.333 1.00 78.56 521 SER A C 1
ATOM 4110 O O . SER A 1 521 ? 46.858 24.497 -91.490 1.00 78.56 521 SER A O 1
ATOM 4112 N N . GLN A 1 522 ? 47.559 25.970 -89.938 1.00 71.44 522 GLN A N 1
ATOM 4113 C CA . GLN A 1 522 ? 47.766 27.114 -90.842 1.00 71.44 522 GLN A CA 1
ATOM 4114 C C . GLN A 1 522 ? 49.244 27.341 -91.204 1.00 71.44 522 GLN A C 1
ATOM 4116 O O . GLN A 1 522 ? 49.519 28.121 -92.117 1.00 71.44 522 GLN A O 1
ATOM 4121 N N . GLN A 1 523 ? 50.167 26.698 -90.485 1.00 54.72 523 GLN A N 1
ATOM 4122 C CA . GLN A 1 523 ? 51.566 26.525 -90.889 1.00 54.72 523 GLN A CA 1
ATOM 4123 C C . GLN A 1 523 ? 51.688 25.309 -91.802 1.00 54.72 523 GLN A C 1
ATOM 4125 O O . GLN A 1 523 ? 52.556 25.368 -92.700 1.00 54.72 523 GLN A O 1
#

Sequence (523 aa):
TNGYDGDYCGSQSLSRRSGRGLLCSDLGLPSSGLACKPLSAQNGTRASSMLDESSLYGARRGSACGSRAPSEYSSHLNSSSRASSRASSARASPVVEERPDKDFTEKGSRNMPSLSAATLASLGGTSSRRGSGDTSISMDTEASIREIKELNELKDQIQDVEGRYMQGLKEMKDSLAEVEEKYKKAMVSNAQLDNEKTNFMYQVDTLKDMLLELEEQLAESQRQYEEKNKEFEREKHAHSILQFQFAEVKEALRQREEMLEEIRQLQQKQAGFIREISDLQETIEWKDKKIGALERQKEFFDSIRSERDDLREETVKLKEELKKHGIILNSEIATNGETSDTLNGVGYQGPTKMTKEELNALKSAGEGTLDVRLKTLIDERECLLEQIKKLKGQLEGRQKNGKDLLRSEDGILENGTDVHVLDLQRDANRQISDLKFKLAKSEQEITALEQNVIRLESQVTRYRSAAENAEKIEDELKAEKRKLQRELRSALDKTEELEVSNGHLVKRLEKMKANRNALLSQQ